Protein AF-A0A7S2VT44-F1 (afdb_monomer)

Sequence (379 aa):
EGGAPAGQAAPGAPSVAAGEAPHAAGGDAAAGEGAGQEAEEEQDPRKRPENWGMSVRDFKDFYASVEQDLKAYCKDHWLTFATGECVHVCRKGASCPFGDHNGVCYACDQSSFKADALMDLKPNMHTIVARYVKPMTKAAGTCYALMKYPQGNKITHFVTHTWEEEFGDFVWTLQTALSPDDVVWVCSFALNQNADIKQAISGELLDSPFAVALRHAVKQLVVLDRGLVVPRRSWCAYELAIAGQFAIPTFLWPSRHSDMEQLQREVDALDMRDATASKPEDQARIRDAIERGSGGGYAKLNGRLRDTMHLTLRFHQEATSKVNELTRMIEDAQASGDTARRLALEESRRQEMKSLEDHEAMRQRDAYYKERCAALEAE

Secondary structure (DSSP, 8-state):
--------------------------------SSHHHHHHHTT-GGG-GGGB-EEHHHHHHHHHHHHHHHHHHHHTEEEEEETTEEEEEESSGGG-TTTTGGG--EES-GGGS-GGG-EEPPSBHHHHIIIIIHHHHHTTTS-HHHHH-TT-B--SEEEE--SSSBHHHHHHHHHHHS-TT-EEE-HHHHS-TTS-HHHHTSS-GGGSHHHHHHHH-SEEEEEE-TT--GGGBHHHHHHHHHHHHTT--EEEEE-TT--HHHHHHHHHH--GGG-B-SSHHHHHHHHHHHHHSTT-HHHHHHHHHHHHHHHHHHHHHHHHHHHHHHHHHHHHHHHTT-HHHHHHHHHHHHHHHHHHHHHHHHHHHHHHHHHHHHHHHH-

Organism: NCBI:txid1333877

Solvent-accessible surface area (backbone atoms only — not comparable to full-atom values): 21224 Å² total; per-residue (Å²): 137,87,81,86,88,88,86,88,82,88,88,89,86,83,90,86,87,86,83,83,86,84,81,91,79,93,74,92,87,87,84,77,79,65,71,59,55,58,62,53,61,74,63,45,40,92,80,35,49,39,22,24,13,42,33,40,43,54,51,48,55,51,45,70,74,40,48,69,59,44,55,55,50,27,73,45,27,26,31,32,74,57,98,88,38,81,34,34,34,40,74,49,35,96,72,41,91,57,78,72,49,60,74,36,64,67,39,56,64,62,86,83,52,62,77,90,59,55,38,81,32,59,60,13,42,59,48,45,35,49,49,44,49,34,54,71,22,55,87,73,74,41,17,51,21,39,70,77,28,73,81,35,31,68,31,42,29,26,50,43,65,52,54,80,43,45,41,66,58,53,44,49,43,46,61,72,78,42,57,56,80,43,20,35,31,40,66,79,39,37,40,38,73,78,56,68,58,66,68,62,53,65,64,62,70,68,76,14,51,66,43,46,19,49,75,60,23,69,32,33,41,32,48,35,43,79,79,53,52,29,54,41,23,29,68,45,40,45,52,53,38,49,33,57,58,70,67,35,40,69,44,63,42,68,34,96,80,45,55,66,70,60,51,49,57,52,49,69,71,51,57,59,83,73,23,46,46,100,44,69,68,60,31,51,55,48,52,52,48,43,55,72,34,95,45,60,18,60,68,45,45,42,50,52,52,42,52,39,46,56,50,37,51,51,47,47,57,55,44,49,64,58,47,49,56,45,50,52,52,31,51,53,21,57,77,69,68,37,62,69,60,25,53,52,39,54,49,51,48,50,51,51,52,49,53,55,50,52,53,47,45,49,52,55,47,53,52,48,51,53,52,51,51,55,51,62,72,72,105

Foldseek 3Di:
DDDDDDDDDDDDDDDDDDDDDDDDDDDDDDDDDPPVVVVVVVQQVQLQLLQLWDFLLVLVVVCVVCVVVLVVQLVQWWWAQDPNDIEIEGNQQPNDPCVCLLVAHYDSDPVVDDPVRTHRRAQFQVSCLRRPQCSVCVVVQFFQSCVVVVSGHGAQEEEQEDRPARSVLVSVQCVQQHDRGHIYRDCSRSGRSNDDLCVQCVPDNCSRSSNSNLLRHQAYEYEQEQVSLRLLALVSLLSLLSCLQNVHHYAYTYGPPHDLVVVLVVLLVDFSLNRDDPDPVSNVSSQCCQCVPPSPHRVNSSVVSNVNSVVNSVLCVVLCVVLVVLVVQLVVCVVVVVPVSNVVSVVVNVVVSVVSVVVVSVVSSVVVVVVVVVVVVVD

Radius of gyration: 27.34 Å; Cα contacts (8 Å, |Δi|>4): 491; chains: 1; bounding box: 64×92×70 Å

pLDDT: mean 85.44, std 17.24, range [28.53, 98.75]

Structure (mmCIF, N/CA/C/O backbone):
data_AF-A0A7S2VT44-F1
#
_entry.id   AF-A0A7S2VT44-F1
#
loop_
_atom_site.group_PDB
_atom_site.id
_atom_site.type_symbol
_atom_site.label_atom_id
_atom_site.label_alt_id
_atom_site.label_comp_id
_atom_site.label_asym_id
_atom_site.label_entity_id
_atom_site.label_seq_id
_atom_site.pdbx_PDB_ins_code
_atom_site.Cartn_x
_atom_site.Cartn_y
_atom_site.Cartn_z
_atom_site.occupancy
_atom_site.B_iso_or_equiv
_atom_site.auth_seq_id
_atom_site.auth_comp_id
_atom_site.auth_asym_id
_atom_site.auth_atom_id
_atom_site.pdbx_PDB_model_num
ATOM 1 N N . GLU A 1 1 ? -20.058 -38.263 45.781 1.00 34.84 1 GLU A N 1
ATOM 2 C CA . GLU A 1 1 ? -20.807 -39.537 45.741 1.00 34.84 1 GLU A CA 1
ATOM 3 C C . GLU A 1 1 ? -21.095 -39.812 44.264 1.00 34.84 1 GLU A C 1
ATOM 5 O O . GLU A 1 1 ? -21.826 -39.042 43.670 1.00 34.84 1 GLU A O 1
ATOM 10 N N . GLY A 1 2 ? -20.228 -40.523 43.533 1.00 33.19 2 GLY A N 1
ATOM 11 C CA . GLY A 1 2 ? -20.201 -41.991 43.389 1.00 33.19 2 GLY A CA 1
ATOM 12 C C . GLY A 1 2 ? -21.145 -42.390 42.236 1.00 33.19 2 GLY A C 1
ATOM 13 O O . GLY A 1 2 ? -22.317 -42.073 42.313 1.00 33.19 2 GLY A O 1
ATOM 14 N N . GLY A 1 3 ? -20.763 -43.024 41.128 1.00 29.83 3 GLY A N 1
ATOM 15 C CA . GLY A 1 3 ? -19.521 -43.641 40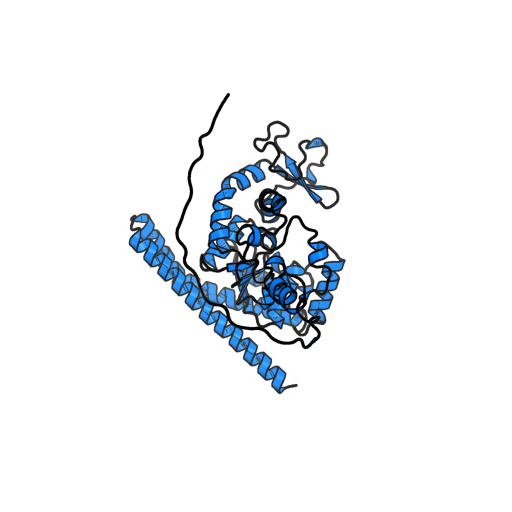.683 1.00 29.83 3 GLY A CA 1
ATOM 16 C C . GLY A 1 3 ? -19.677 -44.121 39.225 1.00 29.83 3 GLY A C 1
ATOM 17 O O . GLY A 1 3 ? -20.762 -44.061 38.649 1.00 29.83 3 GLY A O 1
ATOM 18 N N . ALA A 1 4 ? -18.565 -44.564 38.640 1.00 31.73 4 ALA A N 1
ATOM 19 C CA . ALA A 1 4 ? -18.470 -45.198 37.324 1.00 31.73 4 ALA A CA 1
ATOM 20 C C . ALA A 1 4 ? -19.186 -46.566 37.259 1.00 31.73 4 ALA A C 1
ATOM 22 O O . ALA A 1 4 ? -19.543 -47.131 38.296 1.00 31.73 4 ALA A O 1
ATOM 23 N N . PRO A 1 5 ? -19.258 -47.169 36.059 1.00 45.62 5 PRO A N 1
ATOM 24 C CA . PRO A 1 5 ? -18.610 -48.475 35.945 1.00 45.62 5 PRO A CA 1
ATOM 25 C C . PRO A 1 5 ? -17.790 -48.682 34.663 1.00 45.62 5 PRO A C 1
ATOM 27 O O . PRO A 1 5 ? -18.008 -48.068 33.621 1.00 45.62 5 PRO A O 1
ATOM 30 N N . ALA A 1 6 ? -16.837 -49.602 34.807 1.00 32.91 6 ALA A N 1
ATOM 31 C CA . ALA A 1 6 ? -15.909 -50.128 33.818 1.00 32.91 6 ALA A CA 1
ATOM 32 C C . ALA A 1 6 ? -16.329 -51.528 33.319 1.00 32.91 6 ALA A C 1
ATOM 34 O O . ALA A 1 6 ? -17.127 -52.207 33.965 1.00 32.91 6 ALA A O 1
ATOM 35 N N . GLY A 1 7 ? -15.683 -51.986 32.239 1.00 31.17 7 GLY A N 1
ATOM 36 C CA . GLY A 1 7 ? -15.637 -53.382 31.768 1.00 31.17 7 GLY A CA 1
ATOM 37 C C . GLY A 1 7 ? -15.964 -53.495 30.272 1.00 31.17 7 GLY A C 1
ATOM 38 O O . GLY A 1 7 ? -16.871 -52.820 29.814 1.00 31.17 7 GLY A O 1
ATOM 39 N N . GLN A 1 8 ? -15.309 -54.288 29.422 1.00 30.59 8 GLN A N 1
ATOM 40 C CA . GLN A 1 8 ? -14.336 -55.377 29.569 1.00 30.59 8 GLN A CA 1
ATOM 41 C C . GLN A 1 8 ? -13.631 -55.612 28.210 1.00 30.59 8 GLN A C 1
ATOM 43 O O . GLN A 1 8 ? -14.069 -55.109 27.178 1.00 30.59 8 GLN A O 1
ATOM 48 N N . ALA A 1 9 ? -12.537 -56.376 28.235 1.00 28.53 9 ALA A N 1
ATOM 49 C CA . ALA A 1 9 ? -11.579 -56.584 27.152 1.00 28.53 9 ALA A CA 1
ATOM 50 C C . ALA A 1 9 ? -11.656 -57.973 26.469 1.00 28.53 9 ALA A C 1
ATOM 52 O O . ALA A 1 9 ? -12.036 -58.947 27.112 1.00 28.53 9 ALA A O 1
ATOM 53 N N . ALA A 1 10 ? -11.100 -58.014 25.240 1.00 30.19 10 ALA A N 1
ATOM 54 C CA . ALA A 1 10 ? -10.345 -59.100 24.563 1.00 30.19 10 ALA A CA 1
ATOM 55 C C . ALA A 1 10 ? -11.109 -60.372 24.087 1.00 30.19 10 ALA A C 1
ATOM 57 O O . ALA A 1 10 ? -12.259 -60.546 24.482 1.00 30.19 10 ALA A O 1
ATOM 58 N N . PRO A 1 11 ? -10.507 -61.306 23.291 1.00 42.78 11 PRO A N 1
ATOM 59 C CA . PRO A 1 11 ? -9.153 -61.359 22.688 1.00 42.78 11 PRO A CA 1
ATOM 60 C C . PRO A 1 11 ? -9.095 -61.873 21.214 1.00 42.78 11 PRO A C 1
ATOM 62 O O . PRO A 1 11 ? -10.095 -62.307 20.649 1.00 42.78 11 PRO A O 1
ATOM 65 N N . GLY A 1 12 ? -7.893 -61.929 20.614 1.00 29.52 12 GLY A N 1
ATOM 66 C CA . GLY A 1 12 ? -7.639 -62.790 19.444 1.00 29.52 12 GLY A CA 1
ATOM 67 C C . GLY A 1 12 ? -6.307 -62.562 18.715 1.00 29.52 12 GLY A C 1
ATOM 68 O O . GLY A 1 12 ? -6.243 -61.745 17.807 1.00 29.52 12 GLY A O 1
ATOM 69 N N . ALA A 1 13 ? -5.274 -63.330 19.076 1.00 31.53 13 ALA A N 1
ATOM 70 C CA . ALA A 1 13 ? -4.031 -63.523 18.312 1.00 31.53 13 ALA A CA 1
ATOM 71 C C . ALA A 1 13 ? -3.879 -65.009 17.920 1.00 31.53 13 ALA A C 1
ATOM 73 O O . ALA A 1 13 ? -4.423 -65.873 18.612 1.00 31.53 13 ALA A O 1
ATOM 74 N N . PRO A 1 14 ? -3.132 -65.314 16.843 1.00 37.56 14 PRO A N 1
ATOM 75 C CA . PRO A 1 14 ? -1.984 -66.244 16.921 1.00 37.56 14 PRO A CA 1
ATOM 76 C C . PRO A 1 14 ? -0.750 -65.688 16.149 1.00 37.56 14 PRO A C 1
ATOM 78 O O . PRO A 1 14 ? -0.927 -64.966 15.176 1.00 37.56 14 PRO A O 1
ATOM 81 N N . SER A 1 15 ? 0.513 -65.787 16.612 1.00 29.53 15 SER A N 1
ATOM 82 C CA . SER A 1 15 ? 1.424 -66.962 16.733 1.00 29.53 15 SER A CA 1
ATOM 83 C C . SER A 1 15 ? 1.761 -67.577 15.355 1.00 29.53 15 SER A C 1
ATOM 85 O O . SER A 1 15 ? 0.828 -67.838 14.611 1.00 29.53 15 SER A O 1
ATOM 87 N N . VAL A 1 16 ? 2.984 -67.869 14.876 1.00 30.58 16 VAL A N 1
ATOM 88 C CA . VAL A 1 16 ? 4.356 -68.096 15.395 1.00 30.58 16 VAL A CA 1
ATOM 89 C C . VAL A 1 16 ? 5.325 -67.914 14.192 1.00 30.58 16 VAL A C 1
ATOM 91 O O . VAL A 1 16 ? 4.907 -68.213 13.076 1.00 30.58 16 VAL A O 1
ATOM 94 N N . ALA A 1 17 ? 6.606 -67.563 14.391 1.00 30.22 17 ALA A N 1
ATOM 95 C CA . ALA A 1 17 ? 7.770 -68.360 13.926 1.00 30.22 17 ALA A CA 1
ATOM 96 C C . ALA A 1 17 ? 9.105 -67.626 14.162 1.00 30.22 17 ALA A C 1
ATOM 98 O O . ALA A 1 17 ? 9.275 -66.466 13.801 1.00 30.22 17 ALA A O 1
ATOM 99 N N . ALA A 1 18 ? 10.038 -68.343 14.786 1.00 30.73 18 ALA A N 1
ATOM 100 C CA . ALA A 1 18 ? 11.391 -67.930 15.137 1.00 30.73 18 ALA A CA 1
ATOM 101 C C . ALA A 1 18 ? 12.395 -68.208 14.002 1.00 30.73 18 ALA A C 1
ATOM 103 O O . ALA A 1 18 ? 12.167 -69.100 13.187 1.00 30.73 18 ALA A O 1
ATOM 104 N N . GLY A 1 19 ? 13.536 -67.512 14.019 1.00 29.14 19 GLY A N 1
ATOM 105 C CA . GLY A 1 19 ? 14.685 -67.827 13.169 1.00 29.14 19 GLY A CA 1
ATOM 106 C C . GLY A 1 19 ? 15.890 -66.913 13.401 1.00 29.14 19 GLY A C 1
ATOM 107 O O . GLY A 1 19 ? 15.988 -65.871 12.776 1.00 29.14 19 GLY A O 1
ATOM 108 N N . GLU A 1 20 ? 16.760 -67.344 14.319 1.00 30.64 20 GLU A N 1
ATOM 109 C CA . GLU A 1 20 ? 18.235 -67.257 14.295 1.00 30.64 20 GLU A CA 1
ATOM 110 C C . GLU A 1 20 ? 18.960 -65.896 14.147 1.00 30.64 20 GLU A C 1
ATOM 112 O O . GLU A 1 20 ? 18.935 -65.225 13.121 1.00 30.64 20 GLU A O 1
ATOM 117 N N . ALA A 1 21 ? 19.747 -65.567 15.181 1.00 34.56 21 ALA A N 1
ATOM 118 C CA . ALA A 1 21 ? 20.906 -64.672 15.105 1.00 34.56 21 ALA A CA 1
ATOM 119 C C . ALA A 1 21 ? 22.121 -65.433 14.529 1.00 34.56 21 ALA A C 1
ATOM 121 O O . ALA A 1 21 ? 22.201 -66.652 14.712 1.00 34.56 21 ALA A O 1
ATOM 122 N N . PRO A 1 22 ? 23.116 -64.742 13.933 1.00 44.97 22 PRO A N 1
ATOM 123 C CA . PRO A 1 22 ? 24.280 -64.426 14.767 1.00 44.97 22 PRO A CA 1
ATOM 124 C C . PRO A 1 22 ? 25.080 -63.148 14.407 1.00 44.97 22 PRO A C 1
ATOM 126 O O . PRO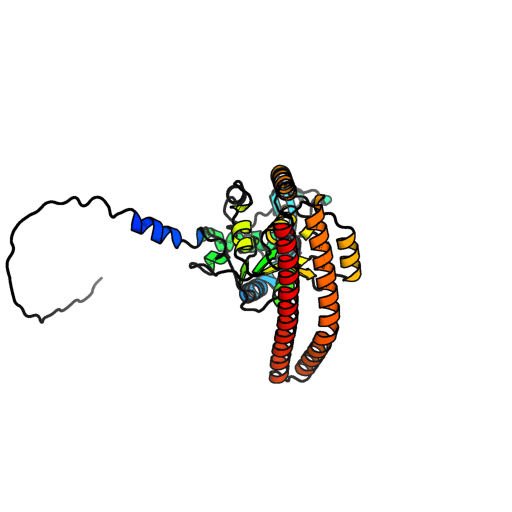 A 1 22 ? 25.022 -62.614 13.308 1.00 44.97 22 PRO A O 1
ATOM 129 N N . HIS A 1 23 ? 25.924 -62.773 15.375 1.00 34.47 23 HIS A N 1
ATOM 130 C CA . HIS A 1 23 ? 27.210 -62.065 15.267 1.00 34.47 23 HIS A CA 1
ATOM 131 C C . HIS A 1 23 ? 27.282 -60.585 14.836 1.00 34.47 23 HIS A C 1
ATOM 133 O O . HIS A 1 23 ? 27.335 -60.220 13.670 1.00 34.47 23 HIS A O 1
ATOM 139 N N . ALA A 1 24 ? 27.446 -59.763 15.878 1.00 41.72 24 ALA A N 1
ATOM 140 C CA . ALA A 1 24 ? 28.355 -58.626 16.028 1.00 41.72 24 ALA A CA 1
ATOM 141 C C . ALA A 1 24 ? 29.249 -58.221 14.835 1.00 41.72 24 ALA A C 1
ATOM 143 O O . ALA A 1 24 ? 30.180 -58.935 14.468 1.00 41.72 24 ALA A O 1
ATOM 144 N N . ALA A 1 25 ? 29.095 -56.964 14.421 1.00 37.31 25 ALA A N 1
ATOM 145 C CA . ALA A 1 25 ? 30.197 -56.081 14.055 1.00 37.31 25 ALA A CA 1
ATOM 146 C C . ALA A 1 25 ? 29.813 -54.651 14.467 1.00 37.31 25 ALA A C 1
ATOM 148 O O . ALA A 1 25 ? 28.757 -54.152 14.084 1.00 37.31 25 ALA A O 1
ATOM 149 N N . GLY A 1 26 ? 30.641 -54.030 15.309 1.00 48.25 26 GLY A N 1
ATOM 150 C CA . GLY A 1 26 ? 30.515 -52.621 15.665 1.00 48.25 26 GLY A CA 1
ATOM 151 C C . GLY A 1 26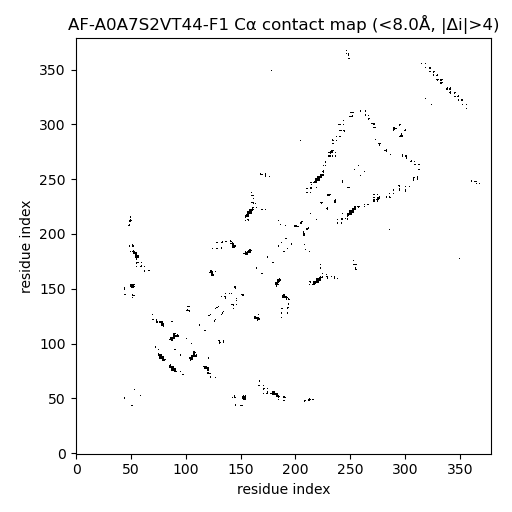 ? 30.840 -51.733 14.466 1.00 48.25 26 GLY A C 1
ATOM 152 O O . GLY A 1 26 ? 31.792 -51.999 13.735 1.00 48.25 26 GLY A O 1
ATOM 153 N N . GLY A 1 27 ? 30.044 -50.686 14.286 1.00 38.91 27 GLY A N 1
ATOM 154 C CA . GLY A 1 27 ? 30.265 -49.621 13.319 1.00 38.91 27 GLY A CA 1
ATOM 155 C C . GLY A 1 27 ? 29.571 -48.360 13.819 1.00 38.91 27 GLY A C 1
ATOM 156 O O . GLY A 1 27 ? 28.408 -48.414 14.215 1.00 38.91 27 GLY A O 1
ATOM 157 N N . ASP A 1 28 ? 30.329 -47.271 13.867 1.00 50.75 28 ASP A N 1
ATOM 158 C CA . ASP A 1 28 ? 29.967 -45.963 14.404 1.00 50.75 28 ASP A CA 1
ATOM 159 C C . ASP A 1 28 ? 28.606 -45.443 13.917 1.00 50.75 28 ASP A C 1
ATOM 161 O O . ASP A 1 28 ? 28.378 -45.261 12.722 1.00 50.75 28 ASP A O 1
ATOM 165 N N . ALA A 1 29 ? 27.725 -45.123 14.866 1.00 46.62 29 ALA A N 1
ATOM 166 C CA . ALA A 1 29 ? 26.500 -44.367 14.638 1.00 46.62 29 ALA A CA 1
ATOM 167 C C . ALA A 1 29 ? 26.578 -43.049 15.420 1.00 46.62 29 ALA A C 1
ATOM 169 O O . ALA A 1 29 ? 26.054 -42.924 16.523 1.00 46.62 29 ALA A O 1
ATOM 170 N N . ALA A 1 30 ? 27.274 -42.071 14.843 1.00 52.31 30 ALA A N 1
ATOM 171 C CA . ALA A 1 30 ? 27.267 -40.679 15.290 1.00 52.31 30 ALA A CA 1
ATOM 172 C C . ALA A 1 30 ? 27.353 -39.744 14.071 1.00 52.31 30 ALA A C 1
ATOM 174 O O . ALA A 1 30 ? 28.297 -38.980 13.912 1.00 52.31 30 ALA A O 1
ATOM 175 N N . ALA A 1 31 ? 26.380 -39.855 13.166 1.00 55.72 31 ALA A N 1
ATOM 176 C CA . ALA A 1 31 ? 26.140 -38.894 12.090 1.00 55.72 31 ALA A CA 1
ATOM 177 C C . ALA A 1 31 ? 24.694 -39.070 11.600 1.00 55.72 31 ALA A C 1
ATOM 179 O O . ALA A 1 31 ? 24.430 -39.845 10.687 1.00 55.72 31 ALA A O 1
ATOM 180 N N . GLY A 1 32 ? 23.737 -38.413 12.257 1.00 50.53 32 GLY A N 1
ATOM 181 C CA . GLY A 1 32 ? 22.324 -38.538 11.877 1.00 50.53 32 GLY A CA 1
ATOM 182 C C . GLY A 1 32 ? 21.368 -37.491 12.444 1.00 50.53 32 GLY A C 1
ATOM 183 O O . GLY A 1 32 ? 20.224 -37.451 12.014 1.00 50.53 32 GLY A O 1
ATOM 184 N N . GLU A 1 33 ? 21.805 -36.621 13.359 1.00 51.94 33 GLU A N 1
ATOM 185 C CA . GLU A 1 33 ? 20.902 -35.658 14.015 1.00 51.94 33 GLU A CA 1
ATOM 186 C C . GLU A 1 33 ? 20.870 -34.264 13.352 1.00 51.94 33 GLU A C 1
ATOM 188 O O . GLU A 1 33 ? 20.011 -33.458 13.686 1.00 51.94 33 GLU A O 1
ATOM 193 N N . GLY A 1 34 ? 21.740 -33.979 12.371 1.00 50.66 34 GLY A N 1
ATOM 194 C CA . GLY A 1 34 ? 21.813 -32.656 11.721 1.00 50.66 34 GLY A CA 1
ATOM 195 C C . GLY A 1 34 ? 20.855 -32.439 10.540 1.00 50.66 34 GLY A C 1
ATOM 196 O O . GLY A 1 34 ? 20.354 -31.339 10.347 1.00 50.66 34 GLY A O 1
ATOM 197 N N . ALA A 1 35 ? 20.543 -33.485 9.768 1.00 53.41 35 ALA A N 1
ATOM 198 C CA . ALA A 1 35 ? 19.777 -33.338 8.521 1.00 53.41 35 ALA A CA 1
ATOM 199 C C . ALA A 1 35 ? 18.263 -33.122 8.733 1.00 53.41 35 ALA A C 1
ATOM 201 O O . ALA A 1 35 ? 17.577 -32.638 7.838 1.00 53.41 35 ALA A O 1
ATOM 202 N N . GLY A 1 36 ? 17.731 -33.478 9.909 1.00 52.16 36 GLY A N 1
ATOM 203 C CA . GLY A 1 36 ? 16.317 -33.276 10.245 1.00 52.16 36 GLY A CA 1
ATOM 204 C C . GLY A 1 36 ? 15.990 -31.846 10.687 1.00 52.16 36 GLY A C 1
ATOM 205 O O . GLY A 1 36 ? 14.916 -31.345 10.368 1.00 52.16 36 GLY A O 1
ATOM 206 N N . GLN A 1 37 ? 16.922 -31.171 11.372 1.00 51.62 37 GLN A N 1
ATOM 207 C CA . GLN A 1 37 ? 16.715 -29.801 11.860 1.00 51.62 37 GLN A CA 1
ATOM 208 C C . GLN A 1 37 ? 16.752 -28.766 10.732 1.00 51.62 37 GLN A C 1
ATOM 210 O O . GLN A 1 37 ? 15.912 -27.872 10.722 1.00 51.62 37 GLN A O 1
ATOM 215 N N . GLU A 1 38 ? 17.643 -28.913 9.746 1.00 54.06 38 GLU A N 1
ATOM 216 C CA . GLU A 1 38 ? 17.693 -28.001 8.591 1.00 54.06 38 GLU A CA 1
ATOM 217 C C . GLU A 1 38 ? 16.417 -28.094 7.729 1.00 54.06 38 GLU A C 1
ATOM 219 O O . GLU A 1 38 ? 15.900 -27.073 7.277 1.00 54.06 38 GLU A O 1
ATOM 224 N N . ALA A 1 39 ? 15.842 -29.294 7.577 1.00 58.72 39 ALA A N 1
ATOM 225 C CA . ALA A 1 39 ? 14.617 -29.511 6.801 1.00 58.72 39 ALA A CA 1
ATOM 226 C C . ALA A 1 39 ? 13.330 -29.022 7.504 1.00 58.72 39 ALA A C 1
ATOM 228 O O . ALA A 1 39 ? 12.362 -28.654 6.831 1.00 58.72 39 ALA A O 1
ATOM 229 N N . GLU A 1 40 ? 13.290 -29.017 8.843 1.00 57.72 40 GLU A N 1
ATOM 230 C CA . GLU A 1 40 ? 12.197 -28.405 9.617 1.00 57.72 40 GLU A CA 1
ATOM 231 C C . GLU A 1 40 ? 12.336 -26.878 9.697 1.00 57.72 40 GLU A C 1
ATOM 233 O O . GLU A 1 40 ? 11.336 -26.159 9.636 1.00 57.72 40 GLU A O 1
ATOM 238 N N . GLU A 1 41 ? 13.564 -26.358 9.784 1.00 58.28 41 GLU A N 1
ATOM 239 C CA . GLU A 1 41 ? 13.821 -24.917 9.834 1.00 58.28 41 GLU A CA 1
ATOM 240 C C . GLU A 1 41 ? 13.484 -24.217 8.504 1.00 58.28 41 GLU A C 1
ATOM 242 O O . GLU A 1 41 ? 13.001 -23.081 8.512 1.00 58.28 41 GLU A O 1
ATOM 247 N N . GLU A 1 42 ? 13.626 -24.921 7.375 1.00 63.31 42 GLU A N 1
ATOM 248 C CA . GLU A 1 42 ? 13.224 -24.466 6.035 1.00 63.31 42 GLU A CA 1
ATOM 249 C C . GLU A 1 42 ? 11.692 -24.317 5.874 1.00 63.31 42 GLU A C 1
ATOM 251 O O . GLU A 1 42 ? 11.206 -23.615 4.978 1.00 63.31 42 GLU A O 1
ATOM 256 N N . GLN A 1 43 ? 10.904 -24.920 6.772 1.00 82.31 43 GLN A N 1
ATOM 257 C CA . GLN A 1 43 ? 9.441 -24.892 6.711 1.00 82.31 43 GLN A CA 1
ATOM 258 C C . GLN A 1 43 ? 8.789 -23.826 7.599 1.00 82.31 43 GLN A C 1
ATOM 260 O O . GLN A 1 43 ? 7.593 -23.599 7.432 1.00 82.31 43 GLN A O 1
ATOM 265 N N . ASP A 1 44 ? 9.517 -23.138 8.493 1.00 92.81 44 ASP A N 1
ATOM 266 C CA . ASP A 1 44 ? 8.917 -22.150 9.406 1.00 92.81 44 ASP A CA 1
ATOM 267 C C . ASP A 1 44 ? 8.386 -20.915 8.645 1.00 92.81 44 ASP A C 1
ATOM 269 O O . ASP A 1 44 ? 9.175 -20.073 8.192 1.00 92.81 44 ASP A O 1
ATOM 273 N N . PRO A 1 45 ? 7.055 -20.709 8.555 1.00 93.31 45 PRO A N 1
ATOM 274 C CA . PRO A 1 45 ? 6.486 -19.576 7.831 1.00 93.31 45 PRO A CA 1
ATOM 275 C C . PRO A 1 45 ? 6.905 -18.225 8.422 1.00 93.31 45 PRO A C 1
ATOM 277 O O . PRO A 1 45 ? 6.923 -17.225 7.707 1.00 93.31 45 PRO A O 1
ATOM 280 N N . ARG A 1 46 ? 7.308 -18.170 9.702 1.00 93.44 46 ARG A N 1
ATOM 281 C CA . ARG A 1 46 ? 7.790 -16.948 10.377 1.00 93.44 46 ARG A CA 1
ATOM 282 C C . ARG A 1 46 ? 9.155 -16.476 9.889 1.00 93.44 46 ARG A C 1
ATOM 284 O O . ARG A 1 46 ? 9.559 -15.375 10.246 1.00 93.44 46 ARG A O 1
ATOM 291 N N . LYS A 1 47 ? 9.862 -17.278 9.095 1.00 93.75 47 LYS A N 1
ATOM 292 C CA . LYS A 1 47 ? 11.138 -16.910 8.464 1.00 93.75 47 LYS A CA 1
ATOM 293 C C . LYS A 1 47 ? 10.993 -16.623 6.969 1.00 93.75 47 LYS A C 1
ATOM 295 O O . LYS A 1 47 ? 11.991 -16.401 6.295 1.00 93.75 47 LYS A O 1
ATOM 300 N N . ARG A 1 48 ? 9.757 -16.610 6.456 1.00 95.62 48 ARG A N 1
ATOM 301 C CA . ARG A 1 48 ? 9.446 -16.526 5.023 1.00 95.62 48 ARG A CA 1
ATOM 302 C C . ARG A 1 48 ? 8.528 -15.345 4.711 1.00 95.62 48 ARG A C 1
ATOM 304 O O . ARG A 1 48 ? 7.317 -15.537 4.574 1.00 95.62 48 ARG A O 1
ATOM 311 N N . PRO A 1 49 ? 9.067 -14.114 4.636 1.00 97.12 49 PRO A N 1
ATOM 312 C CA . PRO A 1 49 ? 8.289 -12.901 4.390 1.00 97.12 49 PRO A CA 1
ATOM 313 C C . PRO A 1 49 ? 7.421 -12.941 3.132 1.00 97.12 49 PRO A C 1
ATOM 315 O O . PRO A 1 49 ? 6.351 -12.333 3.101 1.00 97.12 49 PRO A O 1
ATOM 318 N N . GLU A 1 50 ? 7.837 -13.696 2.116 1.00 97.50 50 GLU A N 1
ATOM 319 C CA . GLU A 1 50 ? 7.073 -13.938 0.894 1.00 97.50 50 GLU A CA 1
ATOM 320 C C . GLU A 1 50 ? 5.783 -14.745 1.123 1.00 97.50 50 GLU A C 1
ATOM 322 O O . GLU A 1 50 ? 4.926 -14.801 0.244 1.00 97.50 50 GLU A O 1
ATOM 327 N N . ASN A 1 51 ? 5.618 -15.338 2.307 1.00 98.00 51 ASN A N 1
ATOM 328 C CA . ASN A 1 51 ? 4.420 -16.052 2.736 1.00 98.00 51 ASN A CA 1
ATOM 329 C C . ASN A 1 51 ? 3.581 -15.261 3.755 1.00 98.00 51 ASN A C 1
ATOM 331 O O . ASN A 1 51 ? 2.659 -15.817 4.349 1.00 98.00 51 ASN A O 1
ATOM 335 N N . TRP A 1 52 ? 3.865 -13.978 4.000 1.00 98.31 52 TRP A N 1
ATOM 336 C CA . TRP A 1 52 ? 3.087 -13.145 4.935 1.00 98.31 52 TRP A CA 1
ATOM 337 C C . TRP A 1 52 ? 1.980 -12.368 4.220 1.00 98.31 52 TRP A C 1
ATOM 339 O O . TRP A 1 52 ? 1.780 -11.175 4.453 1.00 98.31 52 TRP A O 1
ATOM 349 N N . GLY A 1 53 ? 1.287 -13.041 3.305 1.00 98.50 53 GLY A N 1
ATOM 350 C CA . GLY A 1 53 ? 0.240 -12.457 2.485 1.00 98.50 53 GLY A CA 1
ATOM 351 C C . GLY A 1 53 ? -1.163 -12.577 3.071 1.00 98.50 53 GLY A C 1
ATOM 352 O O . GLY A 1 53 ? -1.476 -13.484 3.842 1.00 98.50 53 GLY A O 1
ATOM 353 N N . MET A 1 54 ? -2.041 -11.676 2.647 1.00 98.69 54 MET A N 1
ATOM 354 C CA . MET A 1 54 ? -3.489 -11.768 2.845 1.00 98.69 54 MET A CA 1
ATOM 355 C C . MET A 1 54 ? -4.186 -11.545 1.508 1.00 98.69 54 MET A C 1
ATOM 357 O O . MET A 1 54 ? -3.692 -10.778 0.686 1.00 98.69 54 MET A O 1
ATOM 361 N N . SER A 1 55 ? -5.319 -12.202 1.270 1.00 98.69 55 SER A N 1
ATOM 362 C CA . SER A 1 55 ? -6.074 -11.964 0.039 1.00 98.69 55 SER A CA 1
ATOM 363 C C . SER A 1 55 ? -6.730 -10.581 0.051 1.00 98.69 55 SER A C 1
ATOM 365 O O . SER A 1 55 ? -7.065 -10.051 1.113 1.00 98.69 55 SER A O 1
ATOM 367 N N . VAL A 1 56 ? -6.976 -9.996 -1.122 1.00 98.12 56 VAL A N 1
ATOM 368 C CA . VAL A 1 56 ? -7.744 -8.742 -1.248 1.00 98.12 56 VAL A CA 1
ATOM 369 C C . VAL A 1 56 ? -9.131 -8.875 -0.604 1.00 98.12 56 VAL A C 1
ATOM 371 O O . VAL A 1 56 ? -9.611 -7.942 0.046 1.00 98.12 56 VAL A O 1
ATOM 374 N N . ARG A 1 57 ? -9.758 -10.056 -0.709 1.00 97.94 57 ARG A N 1
ATOM 375 C CA . ARG A 1 57 ? -11.005 -10.382 -0.002 1.00 97.94 57 ARG A CA 1
ATOM 376 C C . ARG A 1 57 ? -10.857 -10.225 1.511 1.00 97.94 57 ARG A C 1
ATOM 378 O O . ARG A 1 57 ? -11.731 -9.631 2.132 1.00 97.94 57 ARG A O 1
ATOM 385 N N . ASP A 1 58 ? -9.747 -10.668 2.098 1.00 98.69 58 ASP A N 1
ATOM 386 C CA . ASP A 1 58 ? -9.531 -10.535 3.541 1.00 98.69 58 ASP A CA 1
ATOM 387 C C . ASP A 1 58 ? -9.456 -9.081 3.996 1.00 98.69 58 ASP A C 1
ATOM 389 O O . ASP A 1 58 ? -9.969 -8.767 5.067 1.00 98.69 58 ASP A O 1
ATOM 393 N N . PHE A 1 59 ? -8.845 -8.194 3.206 1.00 98.62 59 PHE A N 1
ATOM 394 C CA . PHE A 1 59 ? -8.812 -6.759 3.510 1.00 98.62 59 PHE A CA 1
ATOM 395 C C . PHE A 1 59 ? -10.204 -6.136 3.458 1.00 98.62 59 PHE A C 1
ATOM 397 O O . PHE A 1 59 ? -10.561 -5.357 4.343 1.00 98.62 59 PHE A O 1
ATOM 404 N N . LYS A 1 60 ? -11.000 -6.508 2.450 1.00 97.56 60 LYS A N 1
ATOM 405 C CA . LYS A 1 60 ? -12.398 -6.084 2.333 1.00 97.56 60 LYS A CA 1
ATOM 406 C C . LYS A 1 60 ? -13.213 -6.541 3.543 1.00 97.56 60 LYS A C 1
ATOM 408 O O . LYS A 1 60 ? -13.892 -5.722 4.158 1.00 97.56 60 LYS A O 1
ATOM 413 N N . ASP A 1 61 ? -13.135 -7.823 3.886 1.00 98.31 61 ASP A N 1
ATOM 414 C CA . ASP A 1 61 ? -13.902 -8.412 4.985 1.00 98.31 61 ASP A CA 1
ATOM 415 C C . ASP A 1 61 ? -13.459 -7.834 6.336 1.00 98.31 61 ASP A C 1
ATOM 417 O O . ASP A 1 61 ? -14.293 -7.478 7.171 1.00 98.31 61 ASP A O 1
ATOM 421 N N . PHE A 1 62 ? -12.147 -7.655 6.527 1.00 98.62 62 PHE A N 1
ATOM 422 C CA . PHE A 1 62 ? -11.593 -6.973 7.692 1.00 98.62 62 PHE A CA 1
ATOM 423 C C . PHE A 1 62 ? -12.140 -5.548 7.805 1.00 98.62 62 PHE A C 1
ATOM 425 O O . PHE A 1 62 ? -12.671 -5.192 8.856 1.00 98.62 62 PHE A O 1
ATOM 432 N N . TYR A 1 63 ? -12.079 -4.747 6.735 1.00 98.50 63 TYR A N 1
ATOM 433 C CA . TYR A 1 63 ? -12.585 -3.375 6.763 1.00 98.50 63 TYR A CA 1
ATOM 434 C C . TYR A 1 63 ? -14.083 -3.320 7.046 1.00 98.50 63 TYR A C 1
ATOM 436 O O . TYR A 1 63 ? -14.494 -2.589 7.943 1.00 98.50 63 TYR A O 1
ATOM 444 N N . ALA A 1 64 ? -14.884 -4.145 6.368 1.00 98.06 64 ALA A N 1
ATOM 445 C CA . ALA A 1 64 ? -16.323 -4.224 6.598 1.00 98.06 64 ALA A CA 1
ATOM 446 C C . ALA A 1 64 ? -16.657 -4.549 8.066 1.00 98.06 64 ALA A C 1
ATOM 448 O O . ALA A 1 64 ? -17.621 -4.017 8.611 1.00 98.06 64 ALA A O 1
ATOM 449 N N . SER A 1 65 ? -15.835 -5.374 8.727 1.00 98.12 65 SER A N 1
ATOM 450 C CA . SER A 1 65 ? -16.032 -5.725 10.138 1.00 98.12 65 SER A CA 1
ATOM 451 C C . SER A 1 65 ? -15.715 -4.595 11.127 1.00 98.12 65 SER A C 1
ATOM 453 O O . SER A 1 65 ? -16.243 -4.606 12.237 1.00 98.12 65 SER A O 1
ATOM 455 N N . VAL A 1 66 ? -14.884 -3.614 10.747 1.00 98.06 66 VAL A N 1
ATOM 456 C CA . VAL A 1 66 ? -14.425 -2.539 11.650 1.00 98.06 66 VAL A CA 1
ATOM 457 C C . VAL A 1 66 ? -14.841 -1.135 11.219 1.00 98.06 66 VAL A C 1
ATOM 459 O O . VAL A 1 66 ? -14.647 -0.195 11.980 1.00 98.06 66 VAL A O 1
ATOM 462 N N . GLU A 1 67 ? -15.401 -0.951 10.023 1.00 98.12 67 GLU A N 1
ATOM 463 C CA . GLU A 1 67 ? -15.633 0.367 9.419 1.00 98.12 67 GLU A CA 1
ATOM 464 C C . GLU A 1 67 ? -16.472 1.288 10.314 1.00 98.12 67 GLU A C 1
ATOM 466 O O . GLU A 1 67 ? -16.096 2.440 10.555 1.00 98.12 67 GLU A O 1
ATOM 471 N N . GLN A 1 68 ? -17.606 0.787 10.813 1.00 97.69 68 GLN A N 1
ATOM 472 C CA . GLN A 1 68 ? -18.510 1.582 11.640 1.00 97.69 68 GLN A CA 1
ATOM 473 C C . GLN A 1 68 ? -17.862 1.961 12.979 1.00 97.69 68 GLN A C 1
ATOM 475 O O . GLN A 1 68 ? -17.940 3.127 13.376 1.00 97.69 68 GLN A O 1
ATOM 480 N N . ASP A 1 69 ? -17.195 1.010 13.645 1.00 97.56 69 ASP A N 1
ATOM 481 C CA . ASP A 1 69 ? -16.474 1.257 14.903 1.00 97.56 69 ASP A CA 1
ATOM 482 C C . ASP A 1 69 ? -15.324 2.245 14.692 1.00 97.56 69 ASP A C 1
ATOM 484 O O . ASP A 1 69 ? -15.206 3.218 15.429 1.00 97.56 69 ASP A O 1
ATOM 488 N N . LEU A 1 70 ? -14.535 2.068 13.629 1.00 97.50 70 LEU A N 1
ATOM 489 C CA . LEU A 1 70 ? -13.418 2.938 13.272 1.00 97.50 70 LEU A CA 1
ATOM 490 C C . LEU A 1 70 ? -13.882 4.381 13.061 1.00 97.50 70 LEU A C 1
ATOM 492 O O . LEU A 1 70 ? -13.310 5.299 13.648 1.00 97.50 70 LEU A O 1
ATOM 496 N N . LYS A 1 71 ? -14.931 4.591 12.257 1.00 97.38 71 LYS A N 1
ATOM 497 C CA . LYS A 1 71 ? -15.485 5.929 11.998 1.00 97.38 71 LYS A CA 1
ATOM 498 C C . LYS A 1 71 ? -16.022 6.571 13.276 1.00 97.38 71 LYS A C 1
ATOM 500 O O . LYS A 1 71 ? -15.760 7.749 13.524 1.00 97.38 71 LYS A O 1
ATOM 505 N N . ALA A 1 72 ? -16.750 5.811 14.094 1.00 96.88 72 ALA A N 1
ATOM 506 C CA . ALA A 1 72 ? -17.274 6.301 15.365 1.00 96.88 72 ALA A CA 1
ATOM 507 C C . ALA A 1 72 ? -16.142 6.659 16.343 1.00 96.88 72 ALA A C 1
ATOM 509 O O . ALA A 1 72 ? -16.178 7.716 16.971 1.00 96.88 72 ALA A O 1
ATOM 510 N N . TYR A 1 73 ? -15.107 5.823 16.415 1.00 97.06 73 TYR A N 1
ATOM 511 C CA . TYR A 1 73 ? -13.951 6.037 17.271 1.00 97.06 73 TYR A CA 1
ATOM 512 C C . TYR A 1 73 ? -13.169 7.287 16.858 1.00 97.06 73 TYR A C 1
ATOM 514 O O . TYR A 1 73 ? -12.937 8.157 17.694 1.00 97.06 73 TYR A O 1
ATOM 522 N N . CYS A 1 74 ? -12.843 7.441 15.572 1.00 96.81 74 CYS A N 1
ATOM 523 C CA . CYS A 1 74 ? -12.164 8.628 15.041 1.00 96.81 74 CYS A CA 1
ATOM 524 C C . CYS A 1 74 ? -12.937 9.929 15.302 1.00 96.81 74 CYS A C 1
ATOM 526 O O . CYS A 1 74 ? -12.335 10.948 15.631 1.00 96.81 74 CYS A O 1
ATOM 528 N N . LYS A 1 75 ? -14.274 9.898 15.231 1.00 96.75 75 LYS A N 1
ATOM 529 C CA . LYS A 1 75 ? -15.125 11.062 15.527 1.00 96.75 75 LYS A CA 1
ATOM 530 C C . LYS A 1 75 ? -15.030 11.518 16.987 1.00 96.75 75 LYS A C 1
ATOM 532 O O . LYS A 1 75 ? -15.118 12.713 17.266 1.00 96.75 75 LYS A O 1
ATOM 537 N N . ASP A 1 76 ? -14.863 10.574 17.908 1.00 95.88 76 ASP A N 1
ATOM 538 C CA . ASP A 1 76 ? -14.862 10.817 19.352 1.00 95.88 76 ASP A CA 1
ATOM 539 C C . ASP A 1 76 ? -13.452 10.979 19.946 1.00 95.88 76 ASP A C 1
ATOM 541 O O . ASP A 1 76 ? -13.315 11.125 21.162 1.00 95.88 76 ASP A O 1
ATOM 545 N N . HIS A 1 77 ? -12.405 10.979 19.115 1.00 95.88 77 HIS A N 1
ATOM 546 C CA . HIS A 1 77 ? -11.014 11.076 19.560 1.00 95.88 77 HIS A CA 1
ATOM 547 C C . HIS A 1 77 ? -10.222 12.113 18.764 1.00 95.88 77 HIS A C 1
ATOM 549 O O . HIS A 1 77 ? -10.541 12.464 17.626 1.00 95.88 77 HIS A O 1
ATOM 555 N N . TRP A 1 78 ? -9.190 12.637 19.405 1.00 95.19 78 TRP A N 1
ATOM 556 C CA . TRP A 1 78 ? -8.105 13.370 18.771 1.00 95.19 78 TRP A CA 1
ATOM 557 C C . TRP A 1 78 ? -6.831 12.534 18.805 1.00 95.19 78 TRP A C 1
ATOM 559 O O . TRP A 1 78 ? -6.749 11.503 19.474 1.00 95.19 78 TRP A O 1
ATOM 569 N N . LEU A 1 79 ? -5.835 13.013 18.085 1.00 93.00 79 LEU A N 1
ATOM 570 C CA . LEU A 1 79 ? -4.480 12.515 18.053 1.00 93.00 79 LEU A CA 1
ATOM 571 C C . LEU A 1 79 ? -3.542 13.606 18.570 1.00 93.00 79 LEU A C 1
ATOM 573 O O . LEU A 1 79 ? -3.683 14.776 18.216 1.00 93.00 79 LEU A O 1
ATOM 577 N N . THR A 1 80 ? -2.550 13.214 19.360 1.00 90.44 80 THR A N 1
ATOM 578 C CA . THR A 1 80 ? -1.384 14.044 19.656 1.00 90.44 80 THR A CA 1
ATOM 579 C C . THR A 1 80 ? -0.123 13.188 19.700 1.00 90.44 80 THR A C 1
ATOM 581 O O . THR A 1 80 ? -0.195 11.962 19.811 1.00 90.44 80 THR A O 1
ATOM 584 N N . PHE A 1 81 ? 1.036 13.832 19.609 1.00 83.12 81 PHE A N 1
ATOM 585 C CA . PHE A 1 81 ? 2.327 13.173 19.746 1.00 83.12 81 PHE A CA 1
ATOM 586 C C . PHE A 1 81 ? 2.971 13.603 21.060 1.00 83.12 81 PHE A C 1
ATOM 588 O O . PHE A 1 81 ? 3.462 14.725 21.185 1.00 83.12 81 PHE A O 1
ATOM 595 N N . ALA A 1 82 ? 2.975 12.706 22.044 1.00 79.00 82 ALA A N 1
ATOM 596 C CA . ALA A 1 82 ? 3.645 12.913 23.321 1.00 79.00 82 ALA A CA 1
ATOM 597 C C . ALA A 1 82 ? 4.886 12.023 23.364 1.00 79.00 82 ALA A C 1
ATOM 599 O O . ALA A 1 82 ? 4.809 10.833 23.074 1.00 79.00 82 ALA A O 1
ATOM 600 N N . THR A 1 83 ? 6.052 12.601 23.673 1.00 79.06 83 THR A N 1
ATOM 601 C CA . THR A 1 83 ? 7.328 11.857 23.758 1.00 79.06 83 THR A CA 1
ATOM 602 C C . THR A 1 83 ? 7.672 11.031 22.504 1.00 79.06 83 THR A C 1
ATOM 604 O O . THR A 1 83 ? 8.348 10.013 22.590 1.00 79.06 83 THR A O 1
ATOM 607 N N . GLY A 1 84 ? 7.217 11.471 21.324 1.00 73.00 84 GLY A N 1
ATOM 608 C CA . GLY A 1 84 ? 7.418 10.757 20.055 1.00 73.00 84 GLY A CA 1
ATOM 609 C C . GLY A 1 84 ? 6.460 9.584 19.821 1.00 73.00 84 GLY A C 1
ATOM 610 O O . GLY A 1 84 ? 6.573 8.906 18.802 1.00 73.00 84 GLY A O 1
ATOM 611 N N . GLU A 1 85 ? 5.504 9.360 20.721 1.00 77.75 85 GLU A N 1
ATOM 612 C CA . GLU A 1 85 ? 4.474 8.336 20.595 1.00 77.75 85 GLU A CA 1
ATOM 613 C C . GLU A 1 85 ? 3.120 8.953 20.248 1.00 77.75 85 GLU A C 1
ATOM 615 O O . GLU A 1 85 ? 2.756 10.038 20.702 1.00 77.75 85 GLU A O 1
ATOM 620 N N . CYS A 1 86 ? 2.370 8.230 19.424 1.00 83.81 86 CYS A N 1
ATOM 621 C CA . CYS A 1 86 ? 0.989 8.536 19.084 1.00 83.81 86 CYS A CA 1
ATOM 622 C C . CYS A 1 86 ? 0.096 8.257 20.304 1.00 83.81 86 CYS A C 1
ATOM 624 O O . CYS A 1 86 ? 0.003 7.112 20.751 1.00 83.81 86 CYS A O 1
ATOM 626 N N . VAL A 1 87 ? -0.554 9.297 20.832 1.00 88.94 87 VAL A N 1
ATOM 627 C CA . VAL A 1 87 ? -1.499 9.204 21.951 1.00 88.94 87 VAL A CA 1
ATOM 628 C C . VAL A 1 87 ? -2.874 9.650 21.483 1.00 88.94 87 VAL A C 1
ATOM 630 O O . VAL A 1 87 ? -3.043 10.740 20.931 1.00 88.94 87 VAL A O 1
ATOM 633 N N . HIS A 1 88 ? -3.875 8.806 21.716 1.00 93.12 88 HIS A N 1
ATOM 634 C CA . HIS A 1 88 ? -5.257 9.124 21.384 1.00 93.12 88 HIS A CA 1
ATOM 635 C C . HIS A 1 88 ? -5.895 9.897 22.538 1.00 93.12 88 HIS A C 1
ATOM 637 O O . HIS A 1 88 ? -5.865 9.454 23.681 1.00 93.12 88 HIS A O 1
ATOM 643 N N . VAL A 1 89 ? -6.498 11.049 22.271 1.00 93.00 89 VAL A N 1
ATOM 644 C CA . VAL A 1 89 ? -7.110 11.880 23.316 1.00 93.00 89 VAL A CA 1
ATOM 645 C C . VAL A 1 89 ? -8.624 11.783 23.205 1.00 93.00 89 VAL A C 1
ATOM 647 O O . VAL A 1 89 ? -9.205 12.125 22.176 1.00 93.00 89 VAL A O 1
ATOM 650 N N . CYS A 1 90 ? -9.279 11.286 24.250 1.00 94.19 90 CYS A N 1
ATOM 651 C CA . CYS A 1 90 ? -10.720 11.079 24.240 1.00 94.19 90 CYS A CA 1
ATOM 652 C C . CYS A 1 90 ? -11.484 12.407 24.340 1.00 94.19 90 CYS A C 1
ATOM 654 O O . CYS A 1 90 ? -11.304 13.179 25.286 1.00 94.19 90 CYS A O 1
ATOM 656 N N . ARG A 1 91 ? -12.421 12.648 23.411 1.00 93.25 91 ARG A N 1
ATOM 657 C CA . ARG A 1 91 ? -13.281 13.846 23.438 1.00 93.25 91 ARG A CA 1
ATOM 658 C C . ARG A 1 91 ? -14.332 13.801 24.549 1.00 93.25 91 ARG A C 1
ATOM 660 O O . ARG A 1 91 ? -14.840 14.838 24.963 1.00 93.25 91 ARG A O 1
ATOM 667 N N . LYS A 1 92 ? -14.666 12.595 25.015 1.00 91.19 92 LYS A N 1
ATOM 668 C CA . LYS A 1 92 ? -15.787 12.317 25.927 1.00 91.19 92 LYS A CA 1
ATOM 669 C C . LYS A 1 92 ? -15.360 11.985 27.362 1.00 91.19 92 LYS A C 1
ATOM 671 O O . LYS A 1 92 ? -16.227 11.840 28.228 1.00 91.19 92 LYS A O 1
ATOM 676 N N . GLY A 1 93 ? -14.059 11.865 27.634 1.00 88.12 93 GLY A N 1
ATOM 677 C CA . GLY A 1 93 ? -13.532 11.509 28.955 1.00 88.12 93 GLY A CA 1
ATOM 678 C C . GLY A 1 93 ? -14.197 10.249 29.522 1.00 88.12 93 GLY A C 1
ATOM 679 O O . GLY A 1 93 ? -14.346 9.248 28.825 1.00 88.12 93 GLY A O 1
ATOM 680 N N . ALA A 1 94 ? -14.678 10.317 30.766 1.00 87.00 94 ALA A N 1
ATOM 681 C CA . ALA A 1 94 ? -15.356 9.199 31.434 1.00 87.00 94 ALA A CA 1
ATOM 682 C C . ALA A 1 94 ? -16.662 8.735 30.751 1.00 87.00 94 ALA A C 1
ATOM 684 O O . ALA A 1 94 ? -17.135 7.638 31.026 1.00 87.00 94 ALA A O 1
ATOM 685 N N . SER A 1 95 ? -17.245 9.547 29.859 1.00 91.06 95 SER A N 1
ATOM 686 C CA . SER A 1 95 ? -18.456 9.199 29.097 1.00 91.06 95 SER A CA 1
ATOM 687 C C . SER A 1 95 ? -18.164 8.553 27.735 1.00 91.06 95 SER A C 1
ATOM 689 O O . SER A 1 95 ? -19.060 8.419 26.899 1.00 91.06 95 SER A O 1
ATOM 691 N N . CYS A 1 96 ? -16.908 8.176 27.478 1.00 93.06 96 CYS A N 1
ATOM 692 C CA . CYS A 1 96 ? -16.520 7.526 26.234 1.00 93.06 96 CYS A CA 1
ATOM 693 C C . CYS A 1 96 ? -17.235 6.174 26.062 1.00 93.06 96 CYS A C 1
ATOM 695 O O . CYS A 1 96 ? -17.099 5.306 26.926 1.00 93.06 96 CYS A O 1
ATOM 697 N N . PRO A 1 97 ? -17.936 5.934 24.936 1.00 93.00 97 PRO A N 1
ATOM 698 C CA . PRO A 1 97 ? -18.607 4.655 24.700 1.00 93.00 97 PRO A CA 1
ATOM 699 C C . PRO A 1 97 ? -17.623 3.505 24.434 1.00 93.00 97 PRO A C 1
ATOM 701 O O . PRO A 1 97 ? -18.034 2.350 24.399 1.00 93.00 97 PRO A O 1
ATOM 704 N N . PHE A 1 98 ? -16.331 3.805 24.256 1.00 91.75 98 PHE A N 1
ATOM 705 C CA . PHE A 1 98 ? -15.301 2.835 23.892 1.00 91.75 98 PHE A CA 1
ATOM 706 C C . PHE A 1 98 ? -14.551 2.231 25.085 1.00 91.75 98 PHE A C 1
ATOM 708 O O . PHE A 1 98 ? -13.552 1.559 24.864 1.00 91.75 98 PHE A O 1
ATOM 715 N N . GLY A 1 99 ? -15.014 2.438 26.324 1.00 88.06 99 GLY A N 1
ATOM 716 C CA . GLY A 1 99 ? -14.515 1.732 27.511 1.00 88.06 99 GLY A CA 1
ATOM 717 C C . GLY A 1 99 ? -12.990 1.788 27.674 1.00 88.06 99 GLY A C 1
ATOM 718 O O . GLY A 1 99 ? -12.418 2.859 27.861 1.00 88.06 99 GLY A O 1
ATOM 719 N N . ASP A 1 100 ? -12.325 0.634 27.580 1.00 86.50 100 ASP A N 1
ATOM 720 C CA . ASP A 1 100 ? -10.863 0.482 27.672 1.00 86.50 100 ASP A CA 1
ATOM 721 C C . ASP A 1 100 ? -10.108 0.834 26.372 1.00 86.50 100 ASP A C 1
ATOM 723 O O . ASP A 1 100 ? -8.898 0.627 26.261 1.00 86.50 100 ASP A O 1
ATOM 727 N N . HIS A 1 101 ? -10.829 1.359 25.380 1.00 90.44 101 HIS A N 1
ATOM 728 C CA . HIS A 1 101 ? -10.345 1.747 24.061 1.00 90.44 101 HIS A CA 1
ATOM 729 C C . HIS A 1 101 ? -9.643 0.595 23.320 1.00 90.44 101 HIS A C 1
ATOM 731 O O . HIS A 1 101 ? -8.798 0.853 22.463 1.00 90.44 101 HIS A O 1
ATOM 737 N N . ASN A 1 102 ? -10.007 -0.662 23.613 1.00 87.31 102 ASN A N 1
ATOM 738 C CA . ASN A 1 102 ? -9.387 -1.881 23.079 1.00 87.31 102 ASN A CA 1
ATOM 739 C C . ASN A 1 102 ? -7.861 -1.933 23.296 1.00 87.31 102 ASN A C 1
ATOM 741 O O . ASN A 1 102 ? -7.122 -2.460 22.464 1.00 87.31 102 ASN A O 1
ATOM 745 N N . GLY A 1 103 ? -7.367 -1.356 24.396 1.00 84.69 103 GLY A N 1
ATOM 746 C CA . GLY A 1 103 ? -5.943 -1.373 24.742 1.00 84.69 103 GLY A CA 1
ATOM 747 C C . GLY A 1 103 ? -5.061 -0.418 23.929 1.00 84.69 103 GLY A C 1
ATOM 748 O O . GLY A 1 103 ? -3.835 -0.514 24.005 1.00 84.69 103 GLY A O 1
ATOM 749 N N . VAL A 1 104 ? -5.656 0.502 23.162 1.00 89.75 104 VAL A N 1
ATOM 750 C CA . VAL A 1 104 ? -4.935 1.625 22.541 1.00 89.75 104 VAL A CA 1
ATOM 751 C C . VAL A 1 104 ? -4.343 2.520 23.634 1.00 89.75 104 VAL A C 1
ATOM 753 O O . VAL A 1 104 ? -4.939 2.663 24.693 1.00 89.75 104 VAL A O 1
ATOM 756 N N . CYS A 1 105 ? -3.188 3.149 23.405 1.00 86.62 105 CYS A N 1
ATOM 757 C CA . CYS A 1 105 ? -2.682 4.177 24.320 1.00 86.62 105 CYS A CA 1
ATOM 758 C C . CYS A 1 105 ? -3.557 5.437 24.220 1.00 86.62 105 CYS A C 1
ATOM 760 O O . CYS A 1 105 ? -3.639 6.047 23.148 1.00 86.62 105 CYS A O 1
ATOM 762 N N . TYR A 1 106 ? -4.220 5.824 25.314 1.00 90.56 106 TYR A N 1
ATOM 763 C CA . TYR A 1 106 ? -5.123 6.975 25.322 1.00 90.56 106 TYR A CA 1
ATOM 764 C C . TYR A 1 106 ? -5.016 7.841 26.580 1.00 90.56 106 TYR A C 1
ATOM 766 O O . TYR A 1 106 ? -4.601 7.385 27.645 1.00 90.56 106 TYR A O 1
ATOM 774 N N . ALA A 1 107 ? -5.443 9.098 26.448 1.00 90.06 107 ALA A N 1
ATOM 775 C CA . ALA A 1 107 ? -5.616 10.051 27.535 1.00 90.06 107 ALA A CA 1
ATOM 776 C C . ALA A 1 107 ? -7.082 10.508 27.626 1.00 90.06 107 ALA A C 1
ATOM 778 O O . ALA A 1 107 ? -7.693 10.891 26.627 1.00 90.06 107 ALA A O 1
ATOM 779 N N . CYS A 1 108 ? -7.645 10.487 28.837 1.00 85.69 108 CYS A N 1
ATOM 780 C CA . CYS A 1 108 ? -9.005 10.972 29.115 1.00 85.69 108 CYS A CA 1
ATOM 781 C C . CYS A 1 108 ? -9.078 12.468 29.425 1.00 85.69 108 CYS A C 1
ATOM 783 O O . CYS A 1 108 ? -10.164 13.043 29.370 1.00 85.69 108 CYS A O 1
ATOM 785 N N . ASP A 1 109 ? -7.955 13.075 29.802 1.00 82.62 109 ASP A N 1
ATOM 786 C CA . ASP A 1 109 ? -7.897 14.466 30.227 1.00 82.62 109 ASP A CA 1
ATOM 787 C C . ASP A 1 109 ? -7.321 15.348 29.118 1.00 82.62 109 ASP A C 1
ATOM 789 O O . ASP A 1 109 ? -6.136 15.295 28.795 1.00 82.62 109 ASP A O 1
ATOM 793 N N . GLN A 1 110 ? -8.186 16.181 28.546 1.00 80.69 110 GLN A N 1
ATOM 794 C CA . GLN A 1 110 ? -7.817 17.139 27.509 1.00 80.69 110 GLN A CA 1
ATOM 795 C C . GLN A 1 110 ? -7.036 18.327 28.072 1.00 80.69 110 GLN A C 1
ATOM 797 O O . GLN A 1 110 ? -6.279 18.947 27.333 1.00 80.69 110 GLN A O 1
ATOM 802 N N . SER A 1 111 ? -7.199 18.648 29.363 1.00 78.62 111 SER A N 1
ATOM 803 C CA . SER A 1 111 ? -6.582 19.836 29.970 1.00 78.62 111 SER A CA 1
ATOM 804 C C . SER A 1 111 ? -5.056 19.746 30.039 1.00 78.62 111 SER A C 1
ATOM 806 O O . SER A 1 111 ? -4.370 20.765 30.106 1.00 78.62 111 SER A O 1
ATOM 808 N N . SER A 1 112 ? -4.529 18.527 29.929 1.00 81.25 112 SER A N 1
ATOM 809 C CA . SER A 1 112 ? -3.102 18.232 29.855 1.00 81.25 112 SER A CA 1
ATOM 810 C C . SER A 1 112 ? -2.463 18.571 28.495 1.00 81.25 112 SER A C 1
ATOM 812 O O . SER A 1 112 ? -1.237 18.544 28.380 1.00 81.25 112 SER A O 1
ATOM 814 N N . PHE A 1 113 ? -3.252 18.916 27.467 1.00 84.12 113 PHE A N 1
ATOM 815 C CA . PHE A 1 113 ? -2.757 19.202 26.116 1.00 84.12 113 PHE A CA 1
ATOM 816 C C . PHE A 1 113 ? -3.120 20.616 25.662 1.00 84.12 113 PHE A C 1
ATOM 818 O O . PHE A 1 113 ? -4.210 21.124 25.922 1.00 84.12 113 PHE A O 1
ATOM 825 N N . LYS A 1 114 ? -2.204 21.262 24.933 1.00 83.69 114 LYS A N 1
ATOM 826 C CA . LYS A 1 114 ? -2.513 22.534 24.274 1.00 83.69 114 LYS A CA 1
ATOM 827 C C . LYS A 1 114 ? -3.473 22.280 23.111 1.00 83.69 114 LYS A C 1
ATOM 829 O O . LYS A 1 114 ? -3.286 21.324 22.363 1.00 83.69 114 LYS A O 1
ATOM 834 N N . ALA A 1 115 ? -4.479 23.138 22.949 1.00 79.31 115 ALA A N 1
ATOM 835 C CA . ALA A 1 115 ? -5.523 22.955 21.938 1.00 79.31 115 ALA A CA 1
ATOM 836 C C . ALA A 1 115 ? -4.981 22.899 20.495 1.00 79.31 115 ALA A C 1
ATOM 838 O O . ALA A 1 115 ? -5.534 22.190 19.663 1.00 79.31 115 ALA A O 1
ATOM 839 N N . ASP A 1 116 ? -3.885 23.603 20.209 1.00 85.38 116 ASP A N 1
ATOM 840 C CA . ASP A 1 116 ? -3.198 23.609 18.912 1.00 85.38 116 ASP A CA 1
ATOM 841 C C . ASP A 1 116 ? -2.355 22.347 18.649 1.00 85.38 116 ASP A C 1
ATOM 843 O O . ASP A 1 116 ? -1.969 22.092 17.510 1.00 85.38 116 ASP A O 1
ATOM 847 N N . ALA A 1 117 ? -2.095 21.535 19.677 1.00 85.69 117 ALA A N 1
ATOM 848 C CA . ALA A 1 117 ? -1.371 20.269 19.573 1.00 85.69 117 ALA A CA 1
ATOM 849 C C . ALA A 1 117 ? -2.290 19.052 19.343 1.00 85.69 117 ALA A C 1
ATOM 851 O O . ALA A 1 117 ? -1.801 17.921 19.251 1.00 85.69 117 ALA A O 1
ATOM 852 N N . LEU A 1 118 ? -3.610 19.264 19.296 1.00 90.12 118 LEU A N 1
ATOM 853 C CA . LEU A 1 118 ? -4.610 18.222 19.083 1.00 90.12 118 LEU A CA 1
ATOM 854 C C . LEU A 1 118 ? -5.038 18.203 17.615 1.00 90.12 118 LEU A C 1
ATOM 856 O O . LEU A 1 118 ? -5.496 19.204 17.068 1.00 90.12 118 LEU A O 1
ATOM 860 N N . MET A 1 119 ? -4.907 17.044 16.981 1.00 92.50 119 MET A N 1
ATOM 861 C CA . MET A 1 119 ? -5.299 16.815 15.593 1.00 92.50 119 MET A CA 1
ATOM 862 C C . MET A 1 119 ? -6.512 15.890 15.535 1.00 92.50 119 MET A C 1
ATOM 864 O O . MET A 1 119 ? -6.698 15.039 16.404 1.00 92.50 119 MET A O 1
ATOM 868 N N . ASP A 1 120 ? -7.339 16.010 14.499 1.00 95.06 120 ASP A N 1
ATOM 869 C CA . ASP A 1 120 ? -8.389 15.020 14.263 1.00 95.06 120 ASP A CA 1
ATOM 870 C C . ASP A 1 120 ? -7.771 13.641 14.005 1.00 95.06 120 ASP A C 1
ATOM 872 O O . ASP A 1 120 ? -6.876 13.486 13.168 1.00 95.06 120 ASP A O 1
ATOM 876 N N . LEU A 1 121 ? -8.259 12.629 14.727 1.00 95.50 121 LEU A N 1
ATOM 877 C CA . LEU A 1 121 ? -7.844 11.254 14.499 1.00 95.50 121 LEU A CA 1
ATOM 878 C C . LEU A 1 121 ? -8.464 10.762 13.188 1.00 95.50 121 LEU A C 1
ATOM 880 O O . LEU A 1 121 ? -9.685 10.726 13.044 1.00 95.50 121 LEU A O 1
ATOM 884 N N . LYS A 1 122 ? -7.626 10.351 12.237 1.00 95.88 122 LYS A N 1
ATOM 885 C CA . LYS A 1 122 ? -8.076 9.871 10.925 1.00 95.88 122 LYS A CA 1
ATOM 886 C C . LYS A 1 122 ? -8.284 8.355 10.915 1.00 95.88 122 LYS A C 1
ATOM 888 O O . LYS A 1 122 ? -7.544 7.638 11.594 1.00 95.88 122 LYS A O 1
ATOM 893 N N . PRO A 1 123 ? -9.220 7.829 10.106 1.00 97.00 123 PRO A N 1
ATOM 894 C CA . PRO A 1 123 ? -9.410 6.392 9.924 1.00 97.00 123 PRO A CA 1
ATOM 895 C C . PRO A 1 123 ? -8.351 5.795 8.973 1.00 97.00 123 PRO A C 1
ATOM 897 O O . PRO A 1 123 ? -8.686 5.142 7.989 1.00 97.00 123 PRO A O 1
ATOM 900 N N . ASN A 1 124 ? -7.068 6.060 9.233 1.00 96.12 124 ASN A N 1
ATOM 901 C CA . ASN A 1 124 ? -5.930 5.653 8.405 1.00 96.12 124 ASN A CA 1
ATOM 902 C C . ASN A 1 124 ? -5.220 4.403 8.963 1.00 96.12 124 ASN A C 1
ATOM 904 O O . ASN A 1 124 ? -5.656 3.807 9.955 1.00 96.12 124 ASN A O 1
ATOM 908 N N . MET A 1 125 ? -4.115 3.992 8.333 1.00 96.62 125 MET A N 1
ATOM 909 C CA . MET A 1 125 ? -3.405 2.768 8.724 1.00 96.62 125 MET A CA 1
ATOM 910 C C . MET A 1 125 ? -2.832 2.838 10.148 1.00 96.62 125 MET A C 1
ATOM 912 O O . MET A 1 125 ? -2.800 1.818 10.837 1.00 96.62 125 MET A O 1
ATOM 916 N N . HIS A 1 126 ? -2.436 4.025 10.629 1.00 94.19 126 HIS A N 1
ATOM 917 C CA . HIS A 1 126 ? -1.988 4.200 12.017 1.00 94.19 126 HIS A CA 1
ATOM 918 C C . HIS A 1 126 ? -3.080 3.786 13.009 1.00 94.19 126 HIS A C 1
ATOM 920 O O . HIS A 1 126 ? -2.823 2.985 13.913 1.00 94.19 126 HIS A O 1
ATOM 926 N N . THR A 1 127 ? -4.307 4.271 12.804 1.00 95.75 127 THR A N 1
ATOM 927 C CA . THR A 1 127 ? -5.453 3.938 13.660 1.00 95.75 127 THR A CA 1
ATOM 928 C C . THR A 1 127 ? -5.822 2.461 13.550 1.00 95.75 127 THR A C 1
ATOM 930 O O . THR A 1 127 ? -6.080 1.823 14.570 1.00 95.75 127 THR A O 1
ATOM 933 N N . ILE A 1 128 ? -5.786 1.889 12.340 1.00 97.62 128 ILE A N 1
ATOM 934 C CA . ILE A 1 128 ? -6.036 0.455 12.128 1.00 97.62 128 ILE A CA 1
ATOM 935 C C . ILE A 1 128 ? -5.055 -0.407 12.919 1.00 97.62 128 ILE A C 1
ATOM 937 O O . ILE A 1 128 ? -5.460 -1.341 13.618 1.00 97.62 128 ILE A O 1
ATOM 941 N N . VAL A 1 129 ? -3.765 -0.076 12.836 1.00 96.06 129 VAL A N 1
ATOM 942 C CA . VAL A 1 129 ? -2.721 -0.838 13.514 1.00 96.06 129 VAL A CA 1
ATOM 943 C C . VAL A 1 129 ? -2.856 -0.727 15.026 1.00 96.06 129 VAL A C 1
ATOM 945 O O . VAL A 1 129 ? -2.816 -1.746 15.715 1.00 96.06 129 VAL A O 1
ATOM 948 N N . ALA A 1 130 ? -3.035 0.491 15.542 1.00 93.75 130 ALA A N 1
ATOM 949 C CA . ALA A 1 130 ? -3.137 0.734 16.974 1.00 93.75 130 ALA A CA 1
ATOM 950 C C . ALA A 1 130 ? -4.374 0.070 17.591 1.00 93.75 130 ALA A C 1
ATOM 952 O O . ALA A 1 130 ? -4.260 -0.562 18.638 1.00 93.75 130 ALA A O 1
ATOM 953 N N . ARG A 1 131 ? -5.541 0.200 16.945 1.00 94.94 131 ARG A N 1
ATOM 954 C CA . ARG A 1 131 ? -6.835 -0.200 17.514 1.00 94.94 131 ARG A CA 1
ATOM 955 C C . ARG A 1 131 ? -7.221 -1.651 17.261 1.00 94.94 131 ARG A C 1
ATOM 957 O O . ARG A 1 131 ? -7.937 -2.221 18.078 1.00 94.94 131 ARG A O 1
ATOM 964 N N . TYR A 1 132 ? -6.770 -2.244 16.158 1.00 97.00 132 TYR A N 1
ATOM 965 C CA . TYR A 1 132 ? -7.213 -3.584 15.767 1.00 97.00 132 TYR A CA 1
ATOM 966 C C . TYR A 1 132 ? -6.048 -4.546 15.592 1.00 97.00 132 TYR A C 1
ATOM 968 O O . TYR A 1 132 ? -6.008 -5.561 16.281 1.00 97.00 132 TYR A O 1
ATOM 976 N N . VAL A 1 133 ? -5.068 -4.230 14.736 1.00 97.50 133 VAL A N 1
ATOM 977 C CA . VAL A 1 133 ? -4.001 -5.193 14.411 1.00 97.50 133 VAL A CA 1
ATOM 978 C C . VAL A 1 133 ? -3.189 -5.562 15.649 1.00 97.50 133 VAL A C 1
ATOM 980 O O . VAL A 1 133 ? -3.076 -6.745 15.956 1.00 97.50 133 VAL A O 1
ATOM 983 N N . LYS A 1 134 ? -2.659 -4.574 16.385 1.00 95.94 134 LYS A N 1
ATOM 984 C CA . LYS A 1 134 ? -1.856 -4.823 17.590 1.00 95.94 134 LYS A CA 1
ATOM 985 C C . LYS A 1 134 ? -2.643 -5.601 18.656 1.00 95.94 134 LYS A C 1
ATOM 987 O O . LYS A 1 134 ? -2.139 -6.648 19.065 1.00 95.94 134 LYS A O 1
ATOM 992 N N . PRO A 1 135 ? -3.853 -5.178 19.084 1.00 95.75 135 PRO A N 1
ATOM 993 C CA . PRO A 1 135 ? -4.627 -5.933 20.070 1.00 95.75 135 PRO A CA 1
ATOM 994 C C . PRO A 1 135 ? -4.956 -7.361 19.629 1.00 95.75 135 PRO A C 1
ATOM 996 O O . PRO A 1 135 ? -4.764 -8.290 20.413 1.00 95.75 135 PRO A O 1
ATOM 999 N N . MET A 1 136 ? -5.386 -7.556 18.376 1.00 96.75 136 MET A N 1
ATOM 1000 C CA . MET A 1 136 ? -5.765 -8.877 17.862 1.00 96.75 136 MET A CA 1
ATOM 1001 C C . MET A 1 136 ? -4.578 -9.842 17.811 1.00 96.75 136 MET A C 1
ATOM 1003 O O . MET A 1 136 ? -4.739 -11.023 18.102 1.00 96.75 136 MET A O 1
ATOM 1007 N N . THR A 1 137 ? -3.377 -9.356 17.487 1.00 97.44 137 THR A N 1
ATOM 1008 C CA . THR A 1 137 ? -2.198 -10.221 17.336 1.00 97.44 137 THR A CA 1
ATOM 1009 C C . THR A 1 137 ? -1.347 -10.349 18.598 1.00 97.44 137 THR A C 1
ATOM 1011 O O . THR A 1 137 ? -0.444 -11.187 18.640 1.00 97.44 137 THR A O 1
ATOM 1014 N N . LYS A 1 138 ? -1.632 -9.572 19.652 1.00 96.25 138 LYS A N 1
ATOM 1015 C CA . LYS A 1 138 ? -0.822 -9.530 20.881 1.00 96.25 138 LYS A CA 1
ATOM 1016 C C . LYS A 1 138 ? -0.680 -10.899 21.544 1.00 96.25 138 LYS A C 1
ATOM 1018 O O . LYS A 1 138 ? 0.426 -11.281 21.907 1.00 96.25 138 LYS A O 1
ATOM 1023 N N . ALA A 1 139 ? -1.781 -11.640 21.680 1.00 96.19 139 ALA A N 1
ATOM 1024 C CA . ALA A 1 139 ? -1.769 -12.963 22.306 1.00 96.19 139 ALA A CA 1
ATOM 1025 C C . ALA A 1 139 ? -1.061 -14.021 21.443 1.00 96.19 139 ALA A C 1
ATOM 1027 O O . ALA A 1 139 ? -0.414 -14.915 21.978 1.00 96.19 139 ALA A O 1
ATOM 1028 N N . ALA A 1 140 ? -1.160 -13.903 20.115 1.00 96.50 140 ALA A N 1
ATOM 1029 C CA . ALA A 1 140 ? -0.528 -14.828 19.176 1.00 96.50 140 ALA A CA 1
ATOM 1030 C C . ALA A 1 140 ? 0.979 -14.561 18.992 1.00 96.50 140 ALA A C 1
ATOM 1032 O O . ALA A 1 140 ? 1.698 -15.428 18.503 1.00 96.50 140 ALA A O 1
ATOM 1033 N N . GLY A 1 141 ? 1.462 -13.364 19.350 1.00 96.19 141 GLY A N 1
ATOM 1034 C CA . GLY A 1 141 ? 2.877 -13.000 19.252 1.00 96.19 141 GLY A CA 1
ATOM 1035 C C . GLY A 1 141 ? 3.422 -12.979 17.818 1.00 96.19 141 GLY A C 1
ATOM 1036 O O . GLY A 1 141 ? 4.624 -13.138 17.623 1.00 96.19 141 GLY A O 1
ATOM 1037 N N . THR A 1 142 ? 2.562 -12.798 16.813 1.00 97.00 142 THR A N 1
ATOM 1038 C CA . THR A 1 142 ? 2.917 -12.852 15.383 1.00 97.00 142 THR A CA 1
ATOM 1039 C C . THR A 1 142 ? 2.261 -11.711 14.593 1.00 97.00 142 THR A C 1
ATOM 1041 O O . THR A 1 142 ? 1.562 -10.875 15.160 1.00 97.00 142 THR A O 1
ATOM 1044 N N . CYS A 1 143 ? 2.510 -11.615 13.287 1.00 97.81 143 CYS A N 1
ATOM 1045 C CA . CYS A 1 143 ? 1.821 -10.658 12.421 1.00 97.81 143 CYS A CA 1
ATOM 1046 C C . CYS A 1 143 ? 0.383 -11.101 12.108 1.00 97.81 143 CYS A C 1
ATOM 1048 O O . CYS A 1 143 ? 0.017 -12.263 12.284 1.00 97.81 143 CYS A O 1
ATOM 1050 N N . TYR A 1 144 ? -0.453 -10.181 11.624 1.00 98.62 144 TYR A N 1
ATOM 1051 C CA . TYR A 1 144 ? -1.856 -10.495 11.339 1.00 98.62 144 TYR A CA 1
ATOM 1052 C C . TYR A 1 144 ? -1.990 -11.526 10.214 1.00 98.62 144 TYR A C 1
ATOM 1054 O O . TYR A 1 144 ? -2.813 -12.436 10.311 1.00 98.62 144 TYR A O 1
ATOM 1062 N N . ALA A 1 145 ? -1.145 -11.425 9.183 1.00 98.50 145 ALA A N 1
ATOM 1063 C CA . ALA A 1 145 ? -1.134 -12.371 8.072 1.00 98.50 145 ALA A CA 1
ATOM 1064 C C . ALA A 1 145 ? -0.889 -13.814 8.546 1.00 98.50 145 ALA A C 1
ATOM 1066 O O . ALA A 1 145 ? -1.669 -14.700 8.210 1.00 98.50 145 ALA A O 1
ATOM 1067 N N . LEU A 1 146 ? 0.119 -14.046 9.395 1.00 98.31 146 LEU A N 1
ATOM 1068 C CA . LEU A 1 146 ? 0.411 -15.375 9.949 1.00 98.31 146 LEU A CA 1
ATOM 1069 C C . LEU A 1 146 ? -0.584 -15.817 11.027 1.00 98.31 146 LEU A C 1
ATOM 1071 O O . LEU A 1 146 ? -0.828 -17.009 11.174 1.00 98.31 146 LEU A O 1
ATOM 1075 N N . MET A 1 147 ? -1.190 -14.887 11.770 1.00 98.25 147 MET A N 1
ATOM 1076 C CA . MET A 1 147 ? -2.293 -15.223 12.678 1.00 98.25 147 MET A CA 1
ATOM 1077 C C . MET A 1 147 ? -3.482 -15.804 11.898 1.00 98.25 147 MET A C 1
ATOM 1079 O O . MET A 1 147 ? -4.109 -16.759 12.352 1.00 98.25 147 MET A O 1
ATOM 1083 N N . LYS A 1 148 ? -3.781 -15.241 10.720 1.00 98.19 148 LYS A N 1
ATOM 1084 C CA . LYS A 1 148 ? -4.858 -15.712 9.841 1.00 98.19 148 LYS A CA 1
ATOM 1085 C C . LYS A 1 148 ? -4.470 -16.953 9.033 1.00 98.19 148 LYS A C 1
ATOM 1087 O O . LYS A 1 148 ? -5.298 -17.843 8.853 1.00 98.19 148 LYS A O 1
ATOM 1092 N N . TYR A 1 149 ? -3.220 -17.024 8.582 1.00 98.25 149 TYR A N 1
ATOM 1093 C CA . TYR A 1 149 ? -2.657 -18.125 7.803 1.00 98.25 149 TYR A CA 1
ATOM 1094 C C . TYR A 1 149 ? -1.420 -18.699 8.508 1.00 98.25 149 TYR A C 1
ATOM 1096 O O . TYR A 1 149 ? -0.297 -18.361 8.133 1.00 98.25 149 TYR A O 1
ATOM 1104 N N . PRO A 1 150 ? -1.587 -19.590 9.507 1.00 97.62 150 PRO A N 1
ATOM 1105 C CA . PRO A 1 150 ? -0.462 -20.111 10.290 1.00 97.62 150 PRO A CA 1
ATOM 1106 C C . PRO A 1 150 ? 0.598 -20.851 9.468 1.00 97.62 150 PRO A C 1
ATOM 1108 O O . PRO A 1 150 ? 1.759 -20.868 9.855 1.00 97.62 150 PRO A O 1
ATOM 1111 N N . GLN A 1 151 ? 0.204 -21.430 8.329 1.00 96.81 151 GLN A N 1
ATOM 1112 C CA . GLN A 1 151 ? 1.102 -22.107 7.383 1.00 96.81 151 GLN A CA 1
ATOM 1113 C C . GLN A 1 151 ? 1.732 -21.150 6.352 1.00 96.81 151 GLN A C 1
ATOM 1115 O O . GLN A 1 151 ? 2.482 -21.576 5.479 1.00 96.81 151 GLN A O 1
ATOM 1120 N N . GLY A 1 152 ? 1.429 -19.853 6.441 1.00 97.69 152 GLY A N 1
ATOM 1121 C CA . GLY A 1 152 ? 1.776 -18.859 5.436 1.00 97.69 152 GLY A CA 1
ATOM 1122 C C . GLY A 1 152 ? 0.821 -18.849 4.238 1.00 97.69 152 GLY A C 1
ATOM 1123 O O . GLY A 1 152 ? 0.108 -19.811 3.955 1.00 97.69 152 GLY A O 1
ATOM 1124 N N . ASN A 1 153 ? 0.805 -17.724 3.532 1.00 98.19 153 ASN A N 1
ATOM 1125 C CA . ASN A 1 153 ? 0.058 -17.510 2.302 1.00 98.19 153 ASN A CA 1
ATOM 1126 C C . ASN A 1 153 ? 0.945 -16.745 1.311 1.00 98.19 153 ASN A C 1
ATOM 1128 O O . ASN A 1 153 ? 1.267 -15.573 1.529 1.00 98.19 153 ASN A O 1
ATOM 1132 N N . LYS A 1 154 ? 1.395 -17.441 0.262 1.00 98.12 154 LYS A N 1
ATOM 1133 C CA . LYS A 1 154 ? 2.394 -16.927 -0.679 1.00 98.12 154 LYS A CA 1
ATOM 1134 C C . LYS A 1 154 ? 1.852 -15.731 -1.451 1.00 98.12 154 LYS A C 1
ATOM 1136 O O . LYS A 1 154 ? 0.782 -15.800 -2.051 1.00 98.12 154 LYS A O 1
ATOM 1141 N N . ILE A 1 155 ? 2.619 -14.651 -1.464 1.00 98.50 155 ILE A N 1
ATOM 1142 C CA . ILE A 1 155 ? 2.199 -13.400 -2.081 1.00 98.50 155 ILE A CA 1
ATOM 1143 C C . ILE A 1 155 ? 2.262 -13.481 -3.606 1.00 98.50 155 ILE A C 1
ATOM 1145 O O . ILE A 1 155 ? 3.122 -14.127 -4.203 1.00 98.50 155 ILE A O 1
ATOM 1149 N N . THR A 1 156 ? 1.346 -12.757 -4.227 1.00 97.44 156 THR A N 1
ATOM 1150 C CA . THR A 1 156 ? 1.326 -12.468 -5.664 1.00 97.44 156 THR A CA 1
ATOM 1151 C C . THR A 1 156 ? 1.753 -11.028 -5.920 1.00 97.44 156 THR A C 1
ATOM 1153 O O . THR A 1 156 ? 2.496 -10.767 -6.863 1.00 97.44 156 THR A O 1
ATOM 1156 N N . HIS A 1 157 ? 1.358 -10.108 -5.036 1.00 98.06 157 HIS A N 1
ATOM 1157 C CA . HIS A 1 157 ? 1.627 -8.684 -5.170 1.00 98.06 157 HIS A CA 1
ATOM 1158 C C . HIS A 1 157 ? 2.304 -8.131 -3.918 1.00 98.06 157 HIS A C 1
ATOM 1160 O O . HIS A 1 157 ? 1.928 -8.460 -2.790 1.00 98.06 157 HIS A O 1
ATOM 1166 N N . PHE A 1 158 ? 3.266 -7.238 -4.119 1.00 98.69 158 PHE A N 1
ATOM 1167 C CA . PHE A 1 158 ? 3.797 -6.389 -3.058 1.00 98.69 158 PHE A CA 1
ATOM 1168 C C . PHE A 1 158 ? 3.125 -5.018 -3.121 1.00 98.69 158 PHE A C 1
ATOM 1170 O O . PHE A 1 158 ? 3.092 -4.410 -4.191 1.00 98.69 158 PHE A O 1
ATOM 1177 N N . VAL A 1 159 ? 2.597 -4.526 -1.997 1.00 98.56 159 VAL A N 1
ATOM 1178 C CA . VAL A 1 159 ? 1.877 -3.247 -1.954 1.00 98.56 159 VAL A CA 1
ATOM 1179 C C . VAL A 1 159 ? 2.719 -2.177 -1.269 1.00 98.56 159 VAL A C 1
ATOM 1181 O O . VAL A 1 159 ? 2.911 -2.199 -0.052 1.00 98.56 159 VAL A O 1
ATOM 1184 N N . THR A 1 160 ? 3.157 -1.197 -2.054 1.00 98.38 160 THR A N 1
ATOM 1185 C CA . THR A 1 160 ? 3.779 0.037 -1.564 1.00 98.38 160 THR A CA 1
ATOM 1186 C C . THR A 1 160 ? 2.684 1.066 -1.295 1.00 98.38 160 THR A C 1
ATOM 1188 O O . THR A 1 160 ? 1.930 1.427 -2.199 1.00 98.38 160 THR A O 1
ATOM 1191 N N . HIS A 1 161 ? 2.576 1.541 -0.052 1.00 97.69 161 HIS A N 1
ATOM 1192 C CA . HIS A 1 161 ? 1.531 2.483 0.362 1.00 97.69 161 HIS A CA 1
ATOM 1193 C C . HIS A 1 161 ? 1.996 3.410 1.494 1.00 97.69 161 HIS A C 1
ATOM 1195 O O . HIS A 1 161 ? 2.986 3.151 2.185 1.00 97.69 161 HIS A O 1
ATOM 1201 N N . THR A 1 162 ? 1.246 4.488 1.730 1.00 95.81 162 THR A N 1
ATOM 1202 C CA . THR A 1 162 ? 1.446 5.368 2.887 1.00 95.81 162 THR A CA 1
ATOM 1203 C C . THR A 1 162 ? 0.518 4.966 4.028 1.00 95.81 162 THR A C 1
ATOM 1205 O O . THR A 1 162 ? -0.565 4.425 3.813 1.00 95.81 162 THR A O 1
ATOM 1208 N N . TRP A 1 163 ? 0.932 5.223 5.267 1.00 95.31 163 TRP A N 1
ATOM 1209 C CA . TRP A 1 163 ? 0.076 4.990 6.433 1.00 95.31 163 TRP A CA 1
ATOM 1210 C C . TRP A 1 163 ? -0.909 6.139 6.688 1.00 95.31 163 TRP A C 1
ATOM 1212 O O . TRP A 1 163 ? -1.828 5.986 7.492 1.00 95.31 163 TRP A O 1
ATOM 1222 N N . GLU A 1 164 ? -0.723 7.260 5.988 1.00 93.31 164 GLU A N 1
ATOM 1223 C CA . GLU A 1 164 ? -1.530 8.476 6.119 1.00 93.31 164 GLU A CA 1
ATOM 1224 C C . GLU A 1 164 ? -2.860 8.415 5.360 1.00 93.31 164 GLU A C 1
ATOM 1226 O O . GLU A 1 164 ? -3.787 9.157 5.689 1.00 93.31 164 GLU A O 1
ATOM 1231 N N . GLU A 1 165 ? -2.966 7.534 4.363 1.00 94.19 165 GLU A N 1
ATOM 1232 C CA . GLU A 1 165 ? -4.180 7.352 3.571 1.00 94.19 165 GLU A CA 1
ATOM 1233 C C . GLU A 1 165 ? -5.306 6.763 4.428 1.00 94.19 165 GLU A C 1
ATOM 1235 O O . GLU A 1 165 ? -5.079 5.890 5.273 1.00 94.19 165 GLU A O 1
ATOM 1240 N N . GLU A 1 166 ? -6.539 7.221 4.199 1.00 95.75 166 GLU A N 1
ATOM 1241 C CA . GLU A 1 166 ? -7.712 6.597 4.803 1.00 95.75 166 GLU A CA 1
ATOM 1242 C C . GLU A 1 166 ? -7.795 5.121 4.411 1.00 95.75 166 GLU A C 1
ATOM 1244 O O . GLU A 1 166 ? -7.761 4.757 3.237 1.00 95.75 166 GLU A O 1
ATOM 1249 N N . PHE A 1 167 ? -7.961 4.248 5.401 1.00 97.69 167 PHE A N 1
ATOM 1250 C CA . PHE A 1 167 ? -7.910 2.810 5.176 1.00 97.69 167 PHE A CA 1
ATOM 1251 C C . PHE A 1 167 ? -9.036 2.318 4.255 1.00 97.69 167 PHE A C 1
ATOM 1253 O O . PHE A 1 167 ? -8.846 1.366 3.507 1.00 97.69 167 PHE A O 1
ATOM 1260 N N . GLY A 1 168 ? -10.190 2.993 4.256 1.00 96.62 168 GLY A N 1
ATOM 1261 C CA . GLY A 1 168 ? -11.271 2.697 3.314 1.00 96.62 168 GLY A CA 1
ATOM 1262 C C . GLY A 1 168 ? -10.907 2.997 1.858 1.00 96.62 168 GLY A C 1
ATOM 1263 O O . GLY A 1 168 ? -11.241 2.204 0.980 1.00 96.62 168 GLY A O 1
ATOM 1264 N N . ASP A 1 169 ? -10.193 4.098 1.601 1.00 94.56 169 ASP A N 1
ATOM 1265 C CA . ASP A 1 169 ? -9.706 4.451 0.260 1.00 94.56 169 ASP A CA 1
ATOM 1266 C C . ASP A 1 169 ? -8.598 3.470 -0.186 1.00 94.56 169 ASP A C 1
ATOM 1268 O O . ASP A 1 169 ? -8.612 3.000 -1.327 1.00 94.56 169 ASP A O 1
ATOM 1272 N N . PHE A 1 170 ? -7.723 3.055 0.739 1.00 96.94 170 PHE A N 1
ATOM 1273 C CA . PHE A 1 170 ? -6.724 2.006 0.505 1.00 96.94 170 PHE A CA 1
ATOM 1274 C C . PHE A 1 170 ? -7.371 0.664 0.114 1.00 96.94 170 PHE A C 1
ATOM 1276 O O . PHE A 1 170 ? -7.027 0.076 -0.912 1.00 96.94 170 PHE A O 1
ATOM 1283 N N . VAL A 1 171 ? -8.345 0.180 0.897 1.00 96.81 171 VAL A N 1
ATOM 1284 C CA . VAL A 1 171 ? -9.044 -1.087 0.616 1.00 96.81 171 VAL A CA 1
ATOM 1285 C C . VAL A 1 171 ? -9.825 -1.004 -0.693 1.00 96.81 171 VAL A C 1
ATOM 1287 O O . VAL A 1 171 ? -9.768 -1.938 -1.493 1.00 96.81 171 VAL A O 1
ATOM 1290 N N . TRP A 1 172 ? -10.489 0.123 -0.961 1.00 92.31 172 TRP A N 1
ATOM 1291 C CA . TRP A 1 172 ? -11.150 0.354 -2.245 1.00 92.31 172 TRP A CA 1
ATOM 1292 C C . TRP A 1 172 ? -10.163 0.252 -3.413 1.00 92.31 172 TRP A C 1
ATOM 1294 O O . TRP A 1 172 ? -10.476 -0.374 -4.428 1.00 92.31 172 TRP A O 1
ATOM 1304 N N . THR A 1 173 ? -8.961 0.815 -3.262 1.00 91.44 173 THR A N 1
ATOM 1305 C CA . THR A 1 173 ? -7.916 0.751 -4.287 1.00 91.44 173 THR A CA 1
ATOM 1306 C C . THR A 1 173 ? -7.501 -0.690 -4.554 1.00 91.44 173 THR A C 1
ATOM 1308 O O . THR A 1 173 ? -7.521 -1.110 -5.708 1.00 91.44 173 THR A O 1
ATOM 1311 N N . LEU A 1 174 ? -7.240 -1.487 -3.510 1.00 94.81 174 LEU A N 1
ATOM 1312 C CA . LEU A 1 174 ? -6.936 -2.914 -3.675 1.00 94.81 174 LEU A CA 1
ATOM 1313 C C . LEU A 1 174 ? -8.053 -3.656 -4.418 1.00 94.81 174 LEU A C 1
ATOM 1315 O O . LEU A 1 174 ? -7.783 -4.415 -5.339 1.00 94.81 174 LEU A O 1
ATOM 1319 N N . GLN A 1 175 ? -9.314 -3.420 -4.050 1.00 91.62 175 GLN A N 1
ATOM 1320 C CA . GLN A 1 175 ? -10.461 -4.078 -4.684 1.00 91.62 175 GLN A CA 1
ATOM 1321 C C . GLN A 1 175 ? -10.677 -3.677 -6.146 1.00 91.62 175 GLN A C 1
ATOM 1323 O O . GLN A 1 175 ? -11.321 -4.416 -6.890 1.00 91.62 175 GLN A O 1
ATOM 1328 N N . THR A 1 176 ? -10.224 -2.485 -6.526 1.00 84.44 176 THR A N 1
ATOM 1329 C CA . THR A 1 176 ? -10.387 -1.965 -7.886 1.00 84.44 176 THR A CA 1
ATOM 1330 C C . THR A 1 176 ? -9.226 -2.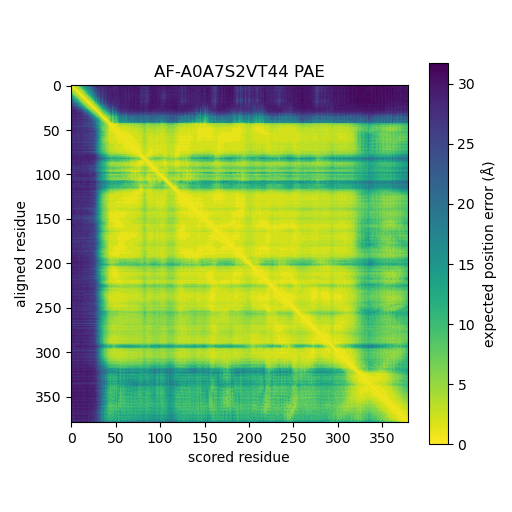398 -8.773 1.00 84.44 176 THR A C 1
ATOM 1332 O O . THR A 1 176 ? -9.449 -2.712 -9.939 1.00 84.44 176 THR A O 1
ATOM 1335 N N . ALA A 1 177 ? -8.017 -2.438 -8.211 1.00 85.69 177 ALA A N 1
ATOM 1336 C CA . ALA A 1 177 ? -6.786 -2.759 -8.919 1.00 85.69 177 ALA A CA 1
ATOM 1337 C C . ALA A 1 177 ? -6.496 -4.262 -9.021 1.00 85.69 177 ALA A C 1
ATOM 1339 O O . ALA A 1 177 ? -5.658 -4.649 -9.820 1.00 85.69 177 ALA A O 1
ATOM 1340 N N . LEU A 1 178 ? -7.102 -5.106 -8.178 1.00 88.56 178 LEU A N 1
ATOM 1341 C CA . LEU A 1 178 ? -6.710 -6.512 -8.041 1.00 88.56 178 LEU A CA 1
ATOM 1342 C C . LEU A 1 178 ? -7.914 -7.460 -7.966 1.00 88.56 178 LEU A C 1
ATOM 1344 O O . LEU A 1 178 ? -9.037 -7.079 -7.618 1.00 88.56 178 LEU A O 1
ATOM 1348 N N . SER A 1 179 ? -7.666 -8.741 -8.245 1.00 88.75 179 SER A N 1
ATOM 1349 C CA . SER A 1 179 ? -8.638 -9.811 -8.031 1.00 88.75 179 SER A CA 1
ATOM 1350 C C . SER A 1 179 ? -8.883 -10.032 -6.532 1.00 88.75 179 SER A C 1
ATOM 1352 O O . SER A 1 179 ? -7.938 -9.982 -5.746 1.00 88.75 179 SER A O 1
ATOM 1354 N N . PRO A 1 180 ? -10.112 -10.379 -6.099 1.00 90.94 180 PRO A N 1
ATOM 1355 C CA . PRO A 1 180 ? -10.388 -10.726 -4.703 1.00 90.94 180 PRO A CA 1
ATOM 1356 C C . PRO A 1 180 ? -9.497 -11.842 -4.132 1.00 90.94 180 PRO A C 1
ATOM 1358 O O . PRO A 1 180 ? -9.270 -11.869 -2.924 1.00 90.94 180 PRO A O 1
ATOM 1361 N N . ASP A 1 181 ? -9.027 -12.756 -4.984 1.00 95.25 181 ASP A N 1
ATOM 1362 C CA . ASP A 1 181 ? -8.182 -13.892 -4.594 1.00 95.25 181 ASP A CA 1
ATOM 1363 C C . ASP A 1 181 ? -6.676 -13.595 -4.711 1.00 95.25 181 ASP A C 1
ATOM 1365 O O . ASP A 1 181 ? -5.862 -14.429 -4.312 1.00 95.25 181 ASP A O 1
ATOM 1369 N N . ASP A 1 182 ? -6.285 -12.418 -5.218 1.00 96.12 182 ASP A N 1
ATOM 1370 C CA . ASP A 1 182 ? -4.877 -12.022 -5.225 1.00 96.12 182 ASP A CA 1
ATOM 1371 C C . ASP A 1 182 ? -4.381 -11.861 -3.789 1.00 96.12 182 ASP A C 1
ATOM 1373 O O . ASP A 1 182 ? -5.020 -11.227 -2.946 1.00 96.12 182 ASP A O 1
ATOM 1377 N N . VAL A 1 183 ? -3.217 -12.444 -3.515 1.00 98.62 183 VAL A N 1
ATOM 1378 C CA . VAL A 1 183 ? -2.571 -12.401 -2.203 1.00 98.62 183 VAL A CA 1
ATOM 1379 C C . VAL A 1 183 ? -1.575 -11.252 -2.180 1.00 98.62 183 VAL A C 1
ATOM 1381 O O . VAL A 1 183 ? -0.612 -11.246 -2.951 1.00 98.62 183 VAL A O 1
ATOM 1384 N N . VAL A 1 184 ? -1.794 -10.290 -1.293 1.00 98.69 184 VAL A N 1
ATOM 1385 C CA . VAL A 1 184 ? -1.014 -9.060 -1.206 1.00 98.69 184 VAL A CA 1
ATOM 1386 C C . VAL A 1 184 ? -0.184 -9.015 0.074 1.00 98.69 184 VAL A C 1
ATOM 1388 O O . VAL A 1 184 ? -0.631 -9.427 1.148 1.00 98.69 184 VAL A O 1
ATOM 1391 N N . TRP A 1 185 ? 1.031 -8.486 -0.039 1.00 98.75 185 TRP A N 1
ATOM 1392 C CA . TRP A 1 185 ? 1.875 -8.140 1.100 1.00 98.75 185 TRP A CA 1
ATOM 1393 C C . TRP A 1 185 ? 1.660 -6.670 1.469 1.00 98.75 185 TRP A C 1
ATOM 1395 O O . TRP A 1 185 ? 1.939 -5.789 0.658 1.00 98.75 185 TRP A O 1
ATOM 1405 N N . VAL A 1 186 ? 1.181 -6.401 2.687 1.00 98.62 186 VAL A N 1
ATOM 1406 C CA . VAL A 1 186 ? 0.951 -5.041 3.208 1.00 98.62 186 VAL A CA 1
ATOM 1407 C C . VAL A 1 186 ? 1.663 -4.908 4.546 1.00 98.62 186 VAL A C 1
ATOM 1409 O O . VAL A 1 186 ? 1.357 -5.642 5.488 1.00 98.62 186 VAL A O 1
ATOM 1412 N N . CYS A 1 187 ? 2.600 -3.963 4.651 1.00 97.56 187 CYS A N 1
ATOM 1413 C CA . CYS A 1 187 ? 3.547 -3.891 5.770 1.00 97.56 187 CYS A CA 1
ATOM 1414 C C . CYS A 1 187 ? 2.887 -3.876 7.163 1.00 97.56 187 CYS A C 1
ATOM 1416 O O . CYS A 1 187 ? 3.389 -4.509 8.092 1.00 97.56 187 CYS A O 1
ATOM 1418 N N . SER A 1 188 ? 1.739 -3.211 7.313 1.00 97.56 188 SER A N 1
ATOM 1419 C CA . SER A 1 188 ? 0.996 -3.109 8.575 1.00 97.56 188 SER A CA 1
ATOM 1420 C C . SER A 1 188 ? 0.372 -4.428 9.043 1.00 97.56 188 SER A C 1
ATOM 1422 O O . SER A 1 188 ? 0.174 -4.605 10.243 1.00 97.56 188 SER A O 1
ATOM 1424 N N . PHE A 1 189 ? 0.104 -5.365 8.130 1.00 98.69 189 PHE A N 1
ATOM 1425 C CA . PHE A 1 189 ? -0.485 -6.677 8.426 1.00 98.69 189 PHE A CA 1
ATOM 1426 C C . PHE A 1 189 ? 0.541 -7.812 8.362 1.00 98.69 189 PHE A C 1
ATOM 1428 O O . PHE A 1 189 ? 0.414 -8.799 9.090 1.00 98.69 189 PHE A O 1
ATOM 1435 N N . ALA A 1 190 ? 1.559 -7.661 7.514 1.00 98.31 190 ALA A N 1
ATOM 1436 C CA . ALA A 1 190 ? 2.596 -8.656 7.287 1.00 98.31 190 ALA A CA 1
ATOM 1437 C C . ALA A 1 190 ? 3.714 -8.609 8.338 1.00 98.31 190 ALA A C 1
ATOM 1439 O O . ALA A 1 190 ? 4.263 -9.648 8.687 1.00 98.31 190 ALA A O 1
ATOM 1440 N N . LEU A 1 191 ? 4.043 -7.433 8.884 1.00 97.38 191 LEU A N 1
ATOM 1441 C CA . LEU A 1 191 ? 5.037 -7.315 9.955 1.00 97.38 191 LEU A CA 1
ATOM 1442 C C . LEU A 1 191 ? 4.390 -7.513 11.330 1.00 97.38 191 LEU A C 1
ATOM 1444 O O . LEU A 1 191 ? 3.247 -7.108 11.561 1.00 97.38 191 LEU A O 1
ATOM 1448 N N . ASN A 1 192 ? 5.130 -8.105 12.271 1.00 97.06 192 ASN A N 1
ATOM 1449 C CA . ASN A 1 192 ? 4.676 -8.230 13.653 1.00 97.06 192 ASN A CA 1
ATOM 1450 C C . ASN A 1 192 ? 4.680 -6.853 14.334 1.00 97.06 192 ASN A C 1
ATOM 1452 O O . ASN A 1 192 ? 5.707 -6.388 14.823 1.00 97.06 192 ASN A O 1
ATOM 1456 N N . GLN A 1 193 ? 3.508 -6.217 14.384 1.00 95.50 193 GLN A N 1
ATOM 1457 C CA . GLN A 1 193 ? 3.336 -4.869 14.933 1.00 95.50 193 GLN A CA 1
ATOM 1458 C C . GLN A 1 193 ? 3.553 -4.782 16.450 1.00 95.50 193 GLN A C 1
ATOM 1460 O O . GLN A 1 193 ? 3.685 -3.679 16.975 1.00 95.50 193 GLN A O 1
ATOM 1465 N N . ASN A 1 194 ? 3.578 -5.916 17.157 1.00 94.88 194 ASN A N 1
ATOM 1466 C CA . ASN A 1 194 ? 3.874 -5.975 18.588 1.00 94.88 194 ASN A CA 1
ATOM 1467 C C . ASN A 1 194 ? 5.366 -6.218 18.884 1.00 94.88 194 ASN A C 1
ATOM 1469 O O . ASN A 1 194 ? 5.773 -6.090 20.036 1.00 94.88 194 ASN A O 1
ATOM 1473 N N . ALA A 1 195 ? 6.170 -6.575 17.877 1.00 94.00 195 ALA A N 1
ATOM 1474 C CA . ALA A 1 195 ? 7.610 -6.770 18.022 1.00 94.00 195 ALA A CA 1
ATOM 1475 C C . ALA A 1 195 ? 8.389 -5.462 17.816 1.00 94.00 195 ALA A C 1
ATOM 1477 O O . ALA A 1 195 ? 7.846 -4.451 17.360 1.00 94.00 195 ALA A O 1
ATOM 1478 N N . ASP A 1 196 ? 9.693 -5.491 18.103 1.00 89.62 196 ASP A N 1
ATOM 1479 C CA . ASP A 1 196 ? 10.584 -4.400 17.718 1.00 89.62 196 ASP A CA 1
ATOM 1480 C C . ASP A 1 196 ? 10.865 -4.451 16.208 1.00 89.62 196 ASP A C 1
ATOM 1482 O O . ASP A 1 196 ? 11.827 -5.057 15.732 1.00 89.62 196 ASP A O 1
ATOM 1486 N N . ILE A 1 197 ? 10.005 -3.784 15.435 1.00 87.06 197 ILE A N 1
ATOM 1487 C CA . ILE A 1 197 ? 10.161 -3.655 13.980 1.00 87.06 197 ILE A CA 1
ATOM 1488 C C . ILE A 1 197 ? 11.521 -3.037 13.630 1.00 87.06 197 ILE A C 1
ATOM 1490 O O . ILE A 1 197 ? 12.072 -3.354 12.580 1.00 87.06 197 ILE A O 1
ATOM 1494 N N . LYS A 1 198 ? 12.098 -2.187 14.498 1.00 83.31 198 LYS A N 1
ATOM 1495 C CA . LYS A 1 198 ? 13.402 -1.561 14.237 1.00 83.31 198 LYS A CA 1
ATOM 1496 C C . LYS A 1 198 ? 14.493 -2.620 14.157 1.00 83.31 198 LYS A C 1
ATOM 1498 O O . LYS A 1 198 ? 15.326 -2.542 13.263 1.00 83.31 198 LYS A O 1
ATOM 1503 N N . GLN A 1 199 ? 14.448 -3.614 15.041 1.00 82.75 199 GLN A N 1
ATOM 1504 C CA . GLN A 1 199 ? 15.369 -4.745 15.016 1.00 82.75 199 GLN A CA 1
ATOM 1505 C C . GLN A 1 199 ? 15.172 -5.604 13.759 1.00 82.75 199 GLN A C 1
ATOM 1507 O O . GLN A 1 199 ? 16.143 -6.040 13.149 1.00 82.75 199 GLN A O 1
ATOM 1512 N N . ALA A 1 200 ? 13.926 -5.788 13.311 1.00 78.69 200 ALA A N 1
ATOM 1513 C CA . ALA A 1 200 ? 13.634 -6.543 12.090 1.00 78.69 200 ALA A CA 1
ATOM 1514 C C . ALA A 1 200 ? 14.177 -5.882 10.804 1.00 78.69 200 ALA A C 1
ATOM 1516 O O . ALA A 1 200 ? 14.297 -6.548 9.779 1.00 78.69 200 ALA A O 1
ATOM 1517 N N . ILE A 1 201 ? 14.505 -4.584 10.843 1.00 84.12 201 ILE A N 1
ATOM 1518 C CA . ILE A 1 201 ? 15.007 -3.811 9.691 1.00 84.12 201 ILE A CA 1
ATOM 1519 C C . ILE A 1 201 ? 16.392 -3.186 9.936 1.00 84.12 201 ILE A C 1
ATOM 1521 O O . ILE A 1 201 ? 16.848 -2.357 9.144 1.00 84.12 201 ILE A O 1
ATOM 1525 N N . SER A 1 202 ? 17.073 -3.529 11.035 1.00 79.00 202 SER A N 1
ATOM 1526 C CA . SER A 1 202 ? 18.370 -2.934 11.394 1.00 79.00 202 SER A CA 1
ATOM 1527 C C . SER A 1 202 ? 19.561 -3.546 10.655 1.00 79.00 202 SER A C 1
ATOM 1529 O O . SER A 1 202 ? 20.629 -2.944 10.661 1.00 79.00 202 SER A O 1
ATOM 1531 N N . GLY A 1 203 ? 19.391 -4.716 10.032 1.00 86.25 203 GLY A N 1
ATOM 1532 C CA . GLY A 1 203 ? 20.426 -5.377 9.231 1.00 86.25 203 GLY A CA 1
ATOM 1533 C C . GLY A 1 203 ? 20.607 -4.772 7.836 1.00 86.25 203 GLY A C 1
ATOM 1534 O O . GLY A 1 203 ? 20.228 -3.623 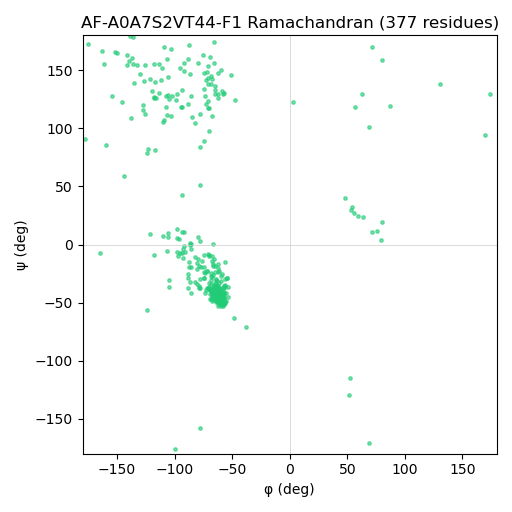7.579 1.00 86.25 203 GLY A O 1
ATOM 1535 N N . GLU A 1 204 ? 21.167 -5.572 6.929 1.00 89.75 204 GLU A N 1
ATOM 1536 C CA . GLU A 1 204 ? 21.246 -5.231 5.511 1.00 89.75 204 GLU A CA 1
ATOM 1537 C C . GLU A 1 204 ? 19.845 -5.004 4.940 1.00 89.75 204 GLU A C 1
ATOM 1539 O O . GLU A 1 204 ? 18.919 -5.791 5.151 1.00 89.75 204 GLU A O 1
ATOM 1544 N N . LEU A 1 205 ? 19.669 -3.900 4.212 1.00 91.69 205 LEU A N 1
ATOM 1545 C CA . LEU A 1 205 ? 18.346 -3.482 3.751 1.00 91.69 205 LEU A CA 1
ATOM 1546 C C . LEU A 1 205 ? 17.689 -4.518 2.824 1.00 91.69 205 LEU A C 1
ATOM 1548 O O . LEU A 1 205 ? 16.471 -4.682 2.866 1.00 91.69 205 LEU A O 1
ATOM 1552 N N . LEU A 1 206 ? 18.481 -5.244 2.030 1.00 92.75 206 LEU A N 1
ATOM 1553 C CA . LEU A 1 206 ? 17.986 -6.292 1.131 1.00 92.75 206 LEU A CA 1
ATOM 1554 C C . LEU A 1 206 ? 17.565 -7.581 1.854 1.00 92.75 206 LEU A C 1
ATOM 1556 O O . LEU A 1 206 ? 16.773 -8.349 1.301 1.00 92.75 206 LEU A O 1
ATOM 1560 N N . ASP A 1 207 ? 18.038 -7.786 3.082 1.00 93.25 207 ASP A N 1
ATOM 1561 C CA . ASP A 1 207 ? 17.676 -8.931 3.926 1.00 93.25 207 ASP A CA 1
ATOM 1562 C C . ASP A 1 207 ? 16.465 -8.629 4.815 1.00 93.25 207 ASP A C 1
ATOM 1564 O O . ASP A 1 207 ? 15.924 -9.510 5.483 1.00 93.25 207 ASP A O 1
ATOM 1568 N N . SER A 1 208 ? 16.001 -7.378 4.811 1.00 94.19 208 SER A N 1
ATOM 1569 C CA . SER A 1 208 ? 14.787 -6.994 5.516 1.00 94.19 208 SER A CA 1
ATOM 1570 C C . SER A 1 208 ? 13.563 -7.769 4.995 1.00 94.19 208 SER A C 1
ATOM 1572 O O . SER A 1 208 ? 13.476 -8.083 3.799 1.00 94.19 208 SER A O 1
ATOM 1574 N N . PRO A 1 209 ? 12.549 -8.018 5.845 1.00 95.06 209 PRO A N 1
ATOM 1575 C CA . PRO A 1 209 ? 11.381 -8.786 5.430 1.00 95.06 209 PRO A CA 1
ATOM 1576 C C . PRO A 1 209 ? 10.639 -8.209 4.220 1.00 95.06 209 PRO A C 1
ATOM 1578 O O . PRO A 1 209 ? 10.150 -8.958 3.380 1.00 95.06 209 PRO A O 1
ATOM 1581 N N . PHE A 1 210 ? 10.571 -6.881 4.099 1.00 95.06 210 PHE A N 1
ATOM 1582 C CA . PHE A 1 210 ? 9.899 -6.248 2.968 1.00 95.06 210 PHE A CA 1
ATOM 1583 C C . PHE A 1 210 ? 10.696 -6.419 1.664 1.00 95.06 210 PHE A C 1
ATOM 1585 O O . PHE A 1 210 ? 10.097 -6.661 0.621 1.00 95.06 210 PHE A O 1
ATOM 1592 N N . ALA A 1 211 ? 12.033 -6.359 1.706 1.00 95.69 211 ALA A N 1
ATOM 1593 C CA . ALA A 1 211 ? 12.867 -6.557 0.522 1.00 95.69 211 ALA A CA 1
ATOM 1594 C C . ALA A 1 211 ? 12.846 -8.019 0.056 1.00 95.69 211 ALA A C 1
ATOM 1596 O O . ALA A 1 211 ? 12.793 -8.284 -1.145 1.00 95.69 211 ALA A O 1
ATOM 1597 N N . VAL A 1 212 ? 12.837 -8.973 0.994 1.00 96.88 212 VAL A N 1
ATOM 1598 C CA . VAL A 1 212 ? 12.630 -10.396 0.687 1.00 96.88 212 VAL A CA 1
ATOM 1599 C C . VAL A 1 212 ? 11.260 -10.604 0.044 1.00 96.88 212 VAL A C 1
ATOM 1601 O O . VAL A 1 212 ? 11.187 -11.152 -1.052 1.00 96.88 212 VAL A O 1
ATOM 1604 N N . ALA A 1 213 ? 10.186 -10.094 0.651 1.00 98.12 213 ALA A N 1
ATOM 1605 C CA . ALA A 1 213 ? 8.846 -10.197 0.082 1.00 98.12 213 ALA A CA 1
ATOM 1606 C C . ALA A 1 213 ? 8.779 -9.593 -1.334 1.00 98.12 213 ALA A C 1
ATOM 1608 O O . ALA A 1 213 ? 8.366 -10.271 -2.271 1.00 98.12 213 ALA A O 1
ATOM 1609 N N . LEU A 1 214 ? 9.255 -8.360 -1.530 1.00 98.06 214 LEU A N 1
ATOM 1610 C CA . LEU A 1 214 ? 9.198 -7.677 -2.824 1.00 98.06 214 LEU A CA 1
ATOM 1611 C C . LEU A 1 214 ? 9.934 -8.438 -3.939 1.00 98.06 214 LEU A C 1
ATOM 1613 O O . LEU A 1 214 ? 9.412 -8.537 -5.045 1.00 98.06 214 LEU A O 1
ATOM 1617 N N . ARG A 1 215 ? 11.101 -9.031 -3.656 1.00 96.19 215 ARG A N 1
ATOM 1618 C CA . ARG A 1 215 ? 11.850 -9.838 -4.640 1.00 96.19 215 ARG A CA 1
ATOM 1619 C C . ARG A 1 215 ? 11.124 -11.114 -5.071 1.00 96.19 215 ARG A C 1
ATOM 1621 O O . ARG A 1 215 ? 11.408 -11.637 -6.143 1.00 96.19 215 ARG A O 1
ATOM 1628 N N . HIS A 1 216 ? 10.214 -11.617 -4.241 1.00 96.50 216 HIS A N 1
ATOM 1629 C CA . HIS A 1 216 ? 9.422 -12.815 -4.518 1.00 96.50 216 HIS A CA 1
ATOM 1630 C C . HIS A 1 216 ? 8.017 -12.507 -5.056 1.00 96.50 216 HIS A C 1
ATOM 1632 O O . HIS A 1 216 ? 7.301 -13.434 -5.444 1.00 96.50 216 HIS A O 1
ATOM 1638 N N . ALA A 1 217 ? 7.611 -11.235 -5.085 1.00 97.50 217 ALA A N 1
ATOM 1639 C CA . ALA A 1 217 ? 6.335 -10.825 -5.647 1.00 97.50 217 ALA A CA 1
ATOM 1640 C C . ALA A 1 217 ? 6.343 -10.926 -7.179 1.00 97.50 217 ALA A C 1
ATOM 1642 O O . ALA A 1 217 ? 7.360 -10.714 -7.835 1.00 97.50 217 ALA A O 1
ATOM 1643 N N . VAL A 1 218 ? 5.179 -11.215 -7.763 1.00 94.50 218 VAL A N 1
ATOM 1644 C CA . VAL A 1 218 ? 5.002 -11.262 -9.223 1.00 94.50 218 VAL A CA 1
ATOM 1645 C C . VAL A 1 218 ? 4.886 -9.849 -9.795 1.00 94.50 218 VAL A C 1
ATOM 1647 O O . VAL A 1 218 ? 5.380 -9.579 -10.887 1.00 94.50 218 VAL A O 1
ATOM 1650 N N . LYS A 1 219 ? 4.218 -8.954 -9.063 1.00 94.56 219 LYS A N 1
ATOM 1651 C CA . LYS A 1 219 ? 3.988 -7.551 -9.426 1.00 94.56 219 LYS A CA 1
ATOM 1652 C C . LYS A 1 219 ? 4.096 -6.672 -8.172 1.00 94.56 219 LYS A C 1
ATOM 1654 O O . LYS A 1 219 ? 3.838 -7.126 -7.056 1.00 94.56 219 LYS A O 1
ATOM 1659 N N . GLN A 1 220 ? 4.433 -5.402 -8.353 1.00 97.25 220 GLN A N 1
ATOM 1660 C CA . GLN A 1 220 ? 4.324 -4.367 -7.330 1.00 97.25 220 GLN A CA 1
ATOM 1661 C C . GLN A 1 220 ? 3.135 -3.460 -7.657 1.00 97.25 220 GLN A C 1
ATOM 1663 O O . GLN A 1 220 ? 3.046 -2.927 -8.762 1.00 97.25 220 GLN A O 1
ATOM 1668 N N . LEU A 1 221 ? 2.256 -3.253 -6.679 1.00 96.19 221 LEU A N 1
ATOM 1669 C CA . LEU A 1 221 ? 1.199 -2.247 -6.724 1.00 96.19 221 LEU A CA 1
ATOM 1670 C C . LEU A 1 221 ? 1.594 -1.073 -5.826 1.00 96.19 221 LEU A C 1
ATOM 1672 O O . LEU A 1 221 ? 1.869 -1.251 -4.641 1.00 96.19 221 LEU A O 1
ATOM 1676 N N . VAL A 1 222 ? 1.600 0.130 -6.380 1.00 97.06 222 VAL A N 1
ATOM 1677 C CA . VAL A 1 222 ? 1.904 1.368 -5.666 1.00 97.06 222 VAL A CA 1
ATOM 1678 C C . VAL A 1 222 ? 0.610 2.157 -5.530 1.00 97.06 222 VAL A C 1
ATOM 1680 O O . VAL A 1 222 ? 0.103 2.702 -6.509 1.00 97.06 222 VAL A O 1
ATOM 1683 N N . VAL A 1 223 ? 0.068 2.207 -4.316 1.00 95.69 223 VAL A N 1
ATOM 1684 C CA . VAL A 1 223 ? -1.186 2.909 -4.020 1.00 95.69 223 VAL A CA 1
ATOM 1685 C C . VAL A 1 223 ? -0.884 4.390 -3.836 1.00 95.69 223 VAL A C 1
ATOM 1687 O O . VAL A 1 223 ? -0.309 4.785 -2.827 1.00 95.69 223 VAL A O 1
ATOM 1690 N N . LEU A 1 224 ? -1.223 5.214 -4.825 1.00 92.94 224 LEU A N 1
ATOM 1691 C CA . LEU A 1 224 ? -0.971 6.650 -4.789 1.00 92.94 224 LEU A CA 1
ATOM 1692 C C . LEU A 1 224 ? -2.099 7.375 -4.058 1.00 92.94 224 LEU A C 1
ATOM 1694 O O . LEU A 1 224 ? -3.214 7.519 -4.567 1.00 92.94 224 LEU A O 1
ATOM 1698 N N . ASP A 1 225 ? -1.774 7.880 -2.873 1.00 90.25 225 ASP A N 1
ATOM 1699 C CA . ASP A 1 225 ? -2.656 8.749 -2.110 1.00 90.25 225 ASP A CA 1
ATOM 1700 C C . ASP A 1 225 ? -2.811 10.125 -2.780 1.00 90.25 225 ASP A C 1
ATOM 1702 O O . ASP A 1 225 ? -1.980 10.553 -3.586 1.00 90.25 225 ASP A O 1
ATOM 1706 N N . ARG A 1 226 ? -3.872 10.853 -2.409 1.00 86.19 226 ARG A N 1
ATOM 1707 C CA . ARG A 1 226 ? -4.211 12.155 -3.012 1.00 86.19 226 ARG A CA 1
ATOM 1708 C C . ARG A 1 226 ? -3.107 13.207 -2.883 1.00 86.19 226 ARG A C 1
ATOM 1710 O O . ARG A 1 226 ? -3.099 14.149 -3.661 1.00 86.19 226 ARG A O 1
ATOM 1717 N N . GLY A 1 227 ? -2.238 13.090 -1.878 1.00 86.69 227 GLY A N 1
ATOM 1718 C CA . GLY A 1 227 ? -1.157 14.041 -1.624 1.00 86.69 227 GLY A CA 1
ATOM 1719 C C . GLY A 1 227 ? 0.196 13.603 -2.181 1.00 86.69 227 GLY A C 1
ATOM 1720 O O . GLY A 1 227 ? 1.199 14.251 -1.871 1.00 86.69 227 GLY A O 1
ATOM 1721 N N . LEU A 1 228 ? 0.254 12.489 -2.926 1.00 89.88 228 LEU A N 1
ATOM 1722 C CA . LEU A 1 228 ? 1.503 11.863 -3.370 1.00 89.88 228 LEU A CA 1
ATOM 1723 C C . LEU A 1 228 ? 2.514 11.710 -2.224 1.00 89.88 228 LEU A C 1
ATOM 1725 O O . LEU A 1 228 ? 3.718 11.926 -2.389 1.00 89.88 228 LEU A O 1
ATOM 1729 N N . VAL A 1 229 ? 2.029 11.347 -1.037 1.00 93.44 229 VAL A N 1
ATOM 1730 C CA . VAL A 1 229 ? 2.870 11.119 0.137 1.00 93.44 229 VAL A CA 1
ATOM 1731 C C . VAL A 1 229 ? 3.733 9.878 -0.063 1.00 93.44 229 VAL A C 1
ATOM 1733 O O . VAL A 1 229 ? 4.879 9.872 0.383 1.00 93.44 229 VAL A O 1
ATOM 1736 N N . VAL A 1 230 ? 3.234 8.849 -0.755 1.00 94.81 230 VAL A N 1
ATOM 1737 C CA . VAL A 1 230 ? 3.976 7.598 -0.994 1.00 94.81 230 VAL A CA 1
ATOM 1738 C C . VAL A 1 230 ? 5.400 7.824 -1.504 1.00 94.81 230 VAL A C 1
ATOM 1740 O O . VAL A 1 230 ? 6.335 7.494 -0.774 1.00 94.81 230 VAL A O 1
ATOM 1743 N N . PRO A 1 231 ? 5.640 8.422 -2.683 1.00 94.19 231 PRO A N 1
ATOM 1744 C CA . PRO A 1 231 ? 7.005 8.575 -3.182 1.00 94.19 231 PRO A CA 1
ATOM 1745 C C . PRO A 1 231 ? 7.828 9.619 -2.397 1.00 94.19 231 PRO A C 1
ATOM 1747 O O . PRO A 1 231 ? 9.040 9.708 -2.571 1.00 94.19 231 PRO A O 1
ATOM 1750 N N . ARG A 1 232 ? 7.206 10.376 -1.480 1.00 95.94 232 ARG A N 1
ATOM 1751 C CA . ARG A 1 232 ? 7.884 11.294 -0.546 1.00 95.94 232 ARG A CA 1
ATOM 1752 C C . ARG A 1 232 ? 8.360 10.609 0.737 1.00 95.94 232 ARG A C 1
ATOM 1754 O O . ARG A 1 232 ? 8.957 11.264 1.590 1.00 95.94 232 ARG A O 1
ATOM 1761 N N . ARG A 1 233 ? 8.131 9.305 0.899 1.00 96.38 233 ARG A N 1
ATOM 1762 C CA . ARG A 1 233 ? 8.641 8.524 2.031 1.00 96.38 233 ARG A CA 1
ATOM 1763 C C . ARG A 1 233 ? 9.848 7.696 1.620 1.00 96.38 233 ARG A C 1
ATOM 1765 O O . ARG A 1 233 ? 9.760 6.920 0.674 1.00 96.38 233 ARG A O 1
ATOM 1772 N N . SER A 1 234 ? 10.957 7.799 2.360 1.00 96.62 234 SER A N 1
ATOM 1773 C CA . SER A 1 234 ? 12.216 7.134 1.980 1.00 96.62 234 SER A CA 1
ATOM 1774 C C . SER A 1 234 ? 12.046 5.621 1.830 1.00 96.62 234 SER A C 1
ATOM 1776 O O . SER A 1 234 ? 12.541 5.051 0.869 1.00 96.62 234 SER A O 1
ATOM 1778 N N . TRP A 1 235 ? 11.291 4.976 2.727 1.00 95.94 235 TRP A N 1
ATOM 1779 C CA . TRP A 1 235 ? 11.009 3.538 2.633 1.00 95.94 235 TRP A CA 1
ATOM 1780 C C . TRP A 1 235 ? 10.250 3.163 1.352 1.00 95.94 235 TRP A C 1
ATOM 1782 O O . TRP A 1 235 ? 10.636 2.217 0.678 1.00 95.94 235 TRP A O 1
ATOM 1792 N N . CYS A 1 236 ? 9.240 3.937 0.956 1.00 97.38 236 CYS A N 1
ATOM 1793 C CA . CYS A 1 236 ? 8.498 3.693 -0.283 1.00 97.38 236 CYS A CA 1
ATOM 1794 C C . CYS A 1 236 ? 9.359 3.969 -1.529 1.00 97.38 236 CYS A C 1
ATOM 1796 O O . CYS A 1 236 ? 9.313 3.208 -2.492 1.00 97.38 236 CYS A O 1
ATOM 1798 N N . ALA A 1 237 ? 10.192 5.016 -1.505 1.00 97.06 237 ALA A N 1
ATOM 1799 C CA . ALA A 1 237 ? 11.171 5.268 -2.565 1.00 97.06 237 ALA A CA 1
ATOM 1800 C C . ALA A 1 237 ? 12.175 4.108 -2.693 1.00 97.06 237 ALA A C 1
ATOM 1802 O O . ALA A 1 237 ? 12.542 3.716 -3.799 1.00 97.06 237 ALA A O 1
ATOM 1803 N N . TYR A 1 238 ? 12.578 3.514 -1.568 1.00 96.94 238 TYR A N 1
ATOM 1804 C CA . TYR A 1 238 ? 13.445 2.342 -1.555 1.00 96.94 238 TYR A CA 1
ATOM 1805 C C . TYR A 1 238 ? 12.767 1.095 -2.129 1.00 96.94 238 TYR A C 1
ATOM 1807 O O . TYR A 1 238 ? 13.372 0.389 -2.929 1.00 96.94 238 TYR A O 1
ATOM 1815 N N . GLU A 1 239 ? 11.499 0.847 -1.795 1.00 97.62 239 GLU A N 1
ATOM 1816 C CA . GLU A 1 239 ? 10.709 -0.236 -2.395 1.00 97.62 239 GLU A CA 1
ATOM 1817 C C . GLU A 1 239 ? 10.607 -0.079 -3.922 1.00 97.62 239 GLU A C 1
ATOM 1819 O O . GLU A 1 239 ? 10.805 -1.042 -4.661 1.00 97.62 239 GLU A O 1
ATOM 1824 N N . LEU A 1 240 ? 10.374 1.138 -4.424 1.00 96.88 240 LEU A N 1
ATOM 1825 C CA . LEU A 1 240 ? 10.405 1.425 -5.865 1.00 96.88 240 LEU A CA 1
ATOM 1826 C C . LEU A 1 240 ? 11.789 1.151 -6.478 1.00 96.88 240 LEU A C 1
ATOM 1828 O O . LEU A 1 240 ? 11.878 0.613 -7.583 1.00 96.88 240 LEU A O 1
ATOM 1832 N N . ALA A 1 241 ? 12.869 1.478 -5.764 1.00 96.00 241 ALA A N 1
ATOM 1833 C CA . ALA A 1 241 ? 14.234 1.209 -6.212 1.00 96.00 241 ALA A CA 1
ATOM 1834 C C . ALA A 1 241 ? 14.544 -0.294 -6.285 1.00 96.00 241 ALA A C 1
ATOM 1836 O O . ALA A 1 241 ? 15.145 -0.741 -7.262 1.00 96.00 241 ALA A O 1
ATOM 1837 N N . ILE A 1 242 ? 14.093 -1.086 -5.306 1.00 95.38 242 ILE A N 1
ATOM 1838 C CA . ILE A 1 242 ? 14.227 -2.550 -5.320 1.00 95.38 242 ILE A CA 1
ATOM 1839 C C . ILE A 1 242 ? 13.437 -3.137 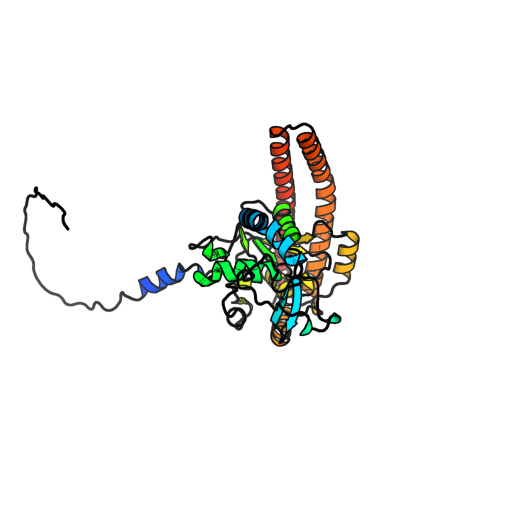-6.495 1.00 95.38 242 ILE A C 1
ATOM 1841 O O . ILE A 1 242 ? 13.987 -3.919 -7.267 1.00 95.38 242 ILE A O 1
ATOM 1845 N N . ALA A 1 243 ? 12.176 -2.743 -6.692 1.00 94.81 243 ALA A N 1
ATOM 1846 C CA . ALA A 1 243 ? 11.397 -3.197 -7.849 1.00 94.81 243 ALA A CA 1
ATOM 1847 C C . ALA A 1 243 ? 12.080 -2.821 -9.179 1.00 94.81 243 ALA A C 1
ATOM 1849 O O . ALA A 1 243 ? 12.139 -3.622 -10.116 1.00 94.81 243 ALA A O 1
ATOM 1850 N N . GLY A 1 244 ? 12.673 -1.622 -9.202 1.00 91.31 244 GLY A N 1
ATOM 1851 C CA . GLY A 1 244 ? 13.712 -1.148 -10.115 1.00 91.31 244 GLY A CA 1
ATOM 1852 C C . GLY A 1 244 ? 14.747 -2.207 -10.481 1.00 91.31 244 GLY A C 1
ATOM 1853 O O . GLY A 1 244 ? 14.810 -2.706 -11.607 1.00 91.31 244 GLY A O 1
ATOM 1854 N N . GLN A 1 245 ? 15.563 -2.512 -9.481 1.00 90.19 245 GLN A N 1
ATOM 1855 C CA . GLN A 1 245 ? 16.732 -3.375 -9.538 1.00 90.19 245 GLN A CA 1
ATOM 1856 C C . GLN A 1 245 ? 16.394 -4.816 -9.939 1.00 90.19 245 GLN A C 1
ATOM 1858 O O . GLN A 1 245 ? 17.128 -5.416 -10.721 1.00 90.19 245 GLN A O 1
ATOM 1863 N N . PHE A 1 246 ? 15.287 -5.360 -9.430 1.00 89.94 246 PHE A N 1
ATOM 1864 C CA . PHE A 1 246 ? 14.896 -6.761 -9.616 1.00 89.94 246 PHE A CA 1
ATOM 1865 C C . PHE A 1 246 ? 13.867 -6.979 -10.730 1.00 89.94 246 PHE A C 1
ATOM 1867 O O . PHE A 1 246 ? 13.304 -8.065 -10.828 1.00 89.94 246 PHE A O 1
ATOM 1874 N N . ALA A 1 247 ? 13.637 -5.976 -11.583 1.00 88.94 247 ALA A N 1
ATOM 1875 C CA . ALA A 1 247 ? 12.729 -6.080 -12.729 1.00 88.94 247 ALA A CA 1
ATOM 1876 C C . ALA A 1 247 ? 11.278 -6.424 -12.362 1.00 88.94 247 ALA A C 1
ATOM 1878 O O . ALA A 1 247 ? 10.550 -6.986 -13.181 1.00 88.94 247 ALA A O 1
ATOM 1879 N N . ILE A 1 248 ? 10.851 -6.106 -11.140 1.00 91.94 248 ILE A N 1
ATOM 1880 C CA . ILE A 1 248 ? 9.481 -6.379 -10.712 1.00 91.94 248 ILE A CA 1
ATOM 1881 C C . ILE A 1 248 ? 8.568 -5.399 -11.463 1.00 91.94 248 ILE A C 1
ATOM 1883 O O . ILE A 1 248 ? 8.809 -4.189 -11.369 1.00 91.94 248 ILE A O 1
ATOM 1887 N N . PRO A 1 249 ? 7.559 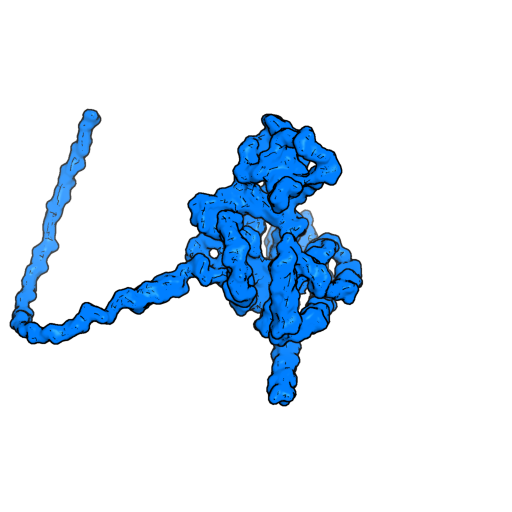-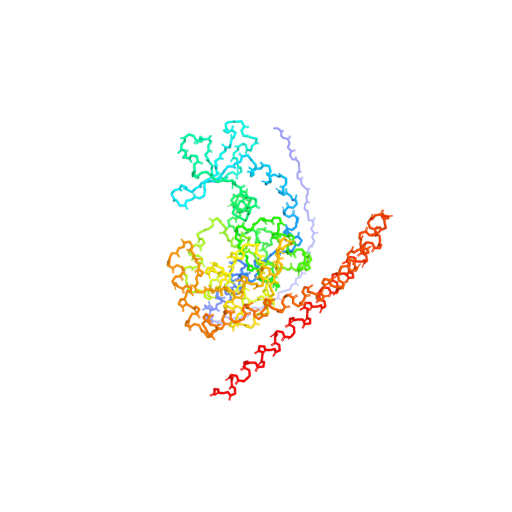5.871 -12.225 1.00 91.25 249 PRO A N 1
ATOM 1888 C CA . PRO A 1 249 ? 6.592 -4.997 -12.883 1.00 91.25 249 PRO A CA 1
ATOM 1889 C C . PRO A 1 249 ? 5.891 -4.113 -11.853 1.00 91.25 249 PRO A C 1
ATOM 1891 O O . PRO A 1 249 ? 5.403 -4.622 -10.843 1.00 91.25 249 PRO A O 1
ATOM 1894 N N . THR A 1 250 ? 5.845 -2.805 -12.100 1.00 92.06 250 THR A N 1
ATOM 1895 C CA . THR A 1 250 ? 5.320 -1.822 -11.145 1.00 92.06 250 THR A CA 1
ATOM 1896 C C . THR A 1 250 ? 4.113 -1.118 -11.747 1.00 92.06 250 THR A C 1
ATOM 1898 O O . THR A 1 250 ? 4.200 -0.517 -12.817 1.00 92.06 250 THR A O 1
ATOM 1901 N N . PHE A 1 251 ? 3.002 -1.134 -11.018 1.00 90.00 251 PHE A N 1
ATOM 1902 C CA . PHE A 1 251 ? 1.771 -0.434 -11.373 1.00 90.00 251 PHE A CA 1
ATOM 1903 C C . PHE A 1 251 ? 1.517 0.661 -10.353 1.00 90.00 251 PHE A C 1
ATOM 1905 O O . PHE A 1 251 ? 1.561 0.410 -9.149 1.00 90.00 251 PHE A O 1
ATOM 1912 N N . LEU A 1 252 ? 1.248 1.873 -10.826 1.00 91.75 252 LEU A N 1
ATOM 1913 C CA . LEU A 1 252 ? 0.764 2.950 -9.976 1.00 91.75 252 LEU A CA 1
ATOM 1914 C C . LEU A 1 252 ? -0.755 2.929 -10.038 1.00 91.75 252 LEU A C 1
ATOM 1916 O O . LEU A 1 252 ? -1.324 2.853 -11.123 1.00 91.75 252 LEU A O 1
ATOM 1920 N N . TRP A 1 253 ? -1.407 3.007 -8.885 1.00 90.94 253 TRP A N 1
ATOM 1921 C CA . TRP A 1 253 ? -2.854 3.110 -8.827 1.00 90.94 253 TRP A CA 1
ATOM 1922 C C . TRP A 1 253 ? -3.270 4.326 -8.010 1.00 90.94 253 TRP A C 1
ATOM 1924 O O . TRP A 1 253 ? -3.039 4.354 -6.800 1.00 90.94 253 TRP A O 1
ATOM 1934 N N . PRO A 1 254 ? -3.861 5.346 -8.643 1.00 89.62 254 PRO A N 1
ATOM 1935 C CA . PRO A 1 254 ? -4.341 6.526 -7.952 1.00 89.62 254 PRO A CA 1
ATOM 1936 C C . PRO A 1 254 ? -5.573 6.219 -7.107 1.00 89.62 254 PRO A C 1
ATOM 1938 O O . PRO A 1 254 ? -6.461 5.465 -7.508 1.00 89.62 254 PRO A O 1
ATOM 1941 N N . SER A 1 255 ? -5.653 6.869 -5.949 1.00 86.38 255 SER A N 1
ATOM 1942 C CA . SER A 1 255 ? -6.880 6.941 -5.162 1.00 86.38 255 SER A CA 1
ATOM 1943 C C . SER A 1 255 ? -8.059 7.394 -6.035 1.00 86.38 255 SER A C 1
ATOM 1945 O O . SER A 1 255 ? -7.913 8.255 -6.904 1.00 86.38 255 SER A O 1
ATOM 1947 N N . ARG A 1 256 ? -9.267 6.883 -5.758 1.00 81.12 256 ARG A N 1
ATOM 1948 C CA . ARG A 1 256 ? -10.512 7.236 -6.485 1.00 81.12 256 ARG A CA 1
ATOM 1949 C C . ARG A 1 256 ? -10.849 8.726 -6.516 1.00 81.12 256 ARG A C 1
ATOM 1951 O O . ARG A 1 256 ? -11.751 9.147 -7.230 1.00 81.12 256 ARG A O 1
ATOM 1958 N N . HIS A 1 257 ? -10.195 9.500 -5.663 1.00 84.31 257 HIS A N 1
ATOM 1959 C CA . HIS A 1 257 ? -10.418 10.925 -5.482 1.00 84.31 257 HIS A CA 1
ATOM 1960 C C . HIS A 1 257 ? -9.259 11.780 -6.000 1.00 84.31 257 HIS A C 1
ATOM 1962 O O . HIS A 1 257 ? -9.232 12.982 -5.735 1.00 84.31 257 HIS A O 1
ATOM 1968 N N . SER A 1 258 ? -8.282 11.173 -6.671 1.00 85.38 258 SER A N 1
ATOM 1969 C CA . SER A 1 258 ? -7.173 11.896 -7.277 1.00 85.38 258 SER A CA 1
ATOM 1970 C C . SER A 1 258 ? -7.633 12.624 -8.539 1.00 85.38 258 SER A C 1
ATOM 1972 O O . SER A 1 258 ? -8.307 12.051 -9.394 1.00 85.38 258 SER A O 1
ATOM 1974 N N . ASP A 1 259 ? -7.235 13.887 -8.670 1.00 87.56 259 ASP A N 1
ATOM 1975 C CA . ASP A 1 259 ? -7.280 14.601 -9.944 1.00 87.56 259 ASP A CA 1
ATOM 1976 C C . ASP A 1 259 ? -6.086 14.133 -10.782 1.00 87.56 259 ASP A C 1
ATOM 1978 O O . ASP A 1 259 ? -4.936 14.385 -10.429 1.00 87.56 259 ASP A O 1
ATOM 1982 N N . MET A 1 260 ? -6.355 13.419 -11.874 1.00 84.38 260 MET A N 1
ATOM 1983 C CA . MET A 1 260 ? -5.317 12.779 -12.685 1.00 84.38 260 MET A CA 1
ATOM 1984 C C . MET A 1 260 ? -4.379 13.782 -13.369 1.00 84.38 260 MET A C 1
ATOM 1986 O O . MET A 1 260 ? -3.192 13.494 -13.517 1.00 84.38 260 MET A O 1
ATOM 1990 N N . GLU A 1 261 ? -4.872 14.961 -13.760 1.00 86.56 261 GLU A N 1
ATOM 1991 C CA . GLU A 1 261 ? -4.029 15.995 -14.371 1.00 86.56 261 GLU A CA 1
ATOM 1992 C C . GLU A 1 261 ? -3.133 16.657 -13.329 1.00 86.56 261 GLU A C 1
ATOM 1994 O O . GLU A 1 261 ? -1.951 16.906 -13.577 1.00 86.56 261 GLU A O 1
ATOM 1999 N N . GLN A 1 262 ? -3.686 16.945 -12.149 1.00 89.94 262 GLN A N 1
ATOM 2000 C CA . GLN A 1 262 ? -2.892 17.441 -11.031 1.00 89.94 262 GLN A CA 1
ATOM 2001 C C . GLN A 1 262 ? -1.831 16.416 -10.627 1.00 89.94 262 GLN A C 1
ATOM 2003 O O . GLN A 1 262 ? -0.662 16.774 -10.495 1.00 89.94 262 GLN A O 1
ATOM 2008 N N . LEU A 1 263 ? -2.222 15.149 -10.504 1.00 87.81 263 LEU A N 1
ATOM 2009 C CA . LEU A 1 263 ? -1.340 14.048 -10.138 1.00 87.81 263 LEU A CA 1
ATOM 2010 C C . LEU A 1 263 ? -0.176 13.908 -11.123 1.00 87.81 263 LEU A C 1
ATOM 2012 O O . LEU A 1 263 ? 0.967 13.752 -10.700 1.00 87.81 263 LEU A O 1
ATOM 2016 N N . GLN A 1 264 ? -0.451 14.020 -12.427 1.00 88.38 264 GLN A N 1
ATOM 2017 C CA . GLN A 1 264 ? 0.586 14.023 -13.457 1.00 88.38 264 GLN A CA 1
ATOM 2018 C C . GLN A 1 264 ? 1.591 15.156 -13.233 1.00 88.38 264 GLN A C 1
ATOM 2020 O O . GLN A 1 264 ? 2.789 14.900 -13.137 1.00 88.38 264 GLN A O 1
ATOM 2025 N N . ARG A 1 265 ? 1.105 16.399 -13.099 1.00 91.56 265 ARG A N 1
ATOM 2026 C CA . ARG A 1 265 ? 1.967 17.575 -12.891 1.00 91.56 265 ARG A CA 1
ATOM 2027 C C . ARG A 1 265 ? 2.827 17.436 -11.639 1.00 91.56 265 ARG A C 1
ATOM 2029 O O . ARG A 1 265 ? 3.999 17.807 -11.650 1.00 91.56 265 ARG A O 1
ATOM 2036 N N . GLU A 1 266 ? 2.252 16.923 -10.557 1.00 92.81 266 GLU A N 1
ATOM 2037 C CA . GLU A 1 266 ? 2.977 16.742 -9.305 1.00 92.81 266 GLU A CA 1
ATOM 2038 C C . GLU A 1 266 ? 4.026 15.629 -9.390 1.00 92.81 266 GLU A C 1
ATOM 2040 O O . GLU A 1 266 ? 5.109 15.798 -8.833 1.00 92.81 266 GLU A O 1
ATOM 2045 N N . VAL A 1 267 ? 3.762 14.533 -10.112 1.00 91.56 267 VAL A N 1
ATOM 2046 C CA . VAL A 1 267 ? 4.770 13.488 -10.368 1.00 91.56 267 VAL A CA 1
ATOM 2047 C C . VAL A 1 267 ? 5.897 13.991 -11.267 1.00 91.56 267 VAL A C 1
ATOM 2049 O O . VAL A 1 267 ? 7.063 13.694 -11.001 1.00 91.56 267 VAL A O 1
ATOM 2052 N N . ASP A 1 268 ? 5.589 14.796 -12.282 1.00 91.94 268 ASP A N 1
ATOM 2053 C CA . ASP A 1 268 ? 6.607 15.385 -13.158 1.00 91.94 268 ASP A CA 1
ATOM 2054 C C . ASP A 1 268 ? 7.565 16.290 -12.370 1.00 91.94 268 ASP A C 1
ATOM 2056 O O . ASP A 1 268 ? 8.782 16.249 -12.574 1.00 91.94 268 ASP A O 1
ATOM 2060 N N . ALA A 1 269 ? 7.026 17.051 -11.413 1.00 94.81 269 ALA A N 1
ATOM 2061 C CA . ALA A 1 269 ? 7.790 17.924 -10.526 1.00 94.81 269 ALA A CA 1
ATOM 2062 C C . ALA A 1 269 ? 8.462 17.195 -9.348 1.00 94.81 269 ALA A C 1
ATOM 2064 O O . ALA A 1 269 ? 9.291 17.790 -8.656 1.00 94.81 269 ALA A O 1
ATOM 2065 N N . LEU A 1 270 ? 8.106 15.936 -9.082 1.00 94.81 270 LEU A N 1
ATOM 2066 C CA . LEU A 1 270 ? 8.603 15.204 -7.927 1.00 94.81 270 LEU A CA 1
ATOM 2067 C C . LEU A 1 270 ? 10.075 14.809 -8.094 1.00 94.81 270 LEU A C 1
ATOM 2069 O O . LEU A 1 270 ? 10.513 14.365 -9.161 1.00 94.81 270 LEU A O 1
ATOM 2073 N N . ASP A 1 271 ? 10.807 14.892 -6.984 1.00 96.50 271 ASP A N 1
ATOM 2074 C CA . ASP A 1 271 ? 12.123 14.294 -6.821 1.00 96.50 271 ASP A CA 1
ATOM 2075 C C . ASP A 1 271 ? 12.165 13.423 -5.560 1.00 96.50 271 ASP A C 1
ATOM 2077 O O . ASP A 1 271 ? 12.047 13.906 -4.433 1.00 96.50 271 ASP A O 1
ATOM 2081 N N . MET A 1 272 ? 12.359 12.116 -5.734 1.00 96.88 272 MET A N 1
ATOM 2082 C CA . MET A 1 272 ? 12.439 11.175 -4.614 1.00 96.88 272 MET A CA 1
ATOM 2083 C C . MET A 1 272 ? 13.681 11.377 -3.733 1.00 96.88 272 MET A C 1
ATOM 2085 O O . MET A 1 272 ? 13.735 10.824 -2.634 1.00 96.88 272 MET A O 1
ATOM 2089 N N . ARG A 1 273 ? 14.660 12.202 -4.139 1.00 96.31 273 ARG A N 1
ATOM 2090 C CA . ARG A 1 273 ? 15.772 12.617 -3.261 1.00 96.31 273 ARG A CA 1
ATOM 2091 C C . ARG A 1 273 ? 15.296 13.402 -2.044 1.00 96.31 273 ARG A C 1
ATOM 2093 O O . ARG A 1 273 ? 15.987 13.394 -1.021 1.00 96.31 273 ARG A O 1
ATOM 2100 N N . ASP A 1 274 ? 14.128 14.025 -2.135 1.00 96.38 274 ASP A N 1
ATOM 2101 C CA . ASP A 1 274 ? 13.517 14.786 -1.045 1.00 96.38 274 ASP A CA 1
ATOM 2102 C C . ASP A 1 274 ? 12.692 13.898 -0.104 1.00 96.38 274 ASP A C 1
ATOM 2104 O O . ASP A 1 274 ? 12.110 14.383 0.866 1.00 96.38 274 ASP A O 1
ATOM 2108 N N . ALA A 1 275 ? 12.637 12.587 -0.367 1.00 96.75 275 ALA A N 1
ATOM 2109 C CA . ALA A 1 275 ? 11.878 11.659 0.448 1.00 96.75 275 ALA A CA 1
ATOM 2110 C C . ALA A 1 275 ? 12.437 11.558 1.875 1.00 96.75 275 ALA A C 1
ATOM 2112 O O . ALA A 1 275 ? 13.650 11.419 2.077 1.00 96.75 275 ALA A O 1
ATOM 2113 N N . THR A 1 276 ? 11.539 11.555 2.863 1.00 96.69 276 THR A N 1
ATOM 2114 C CA . THR A 1 276 ? 11.894 11.576 4.288 1.00 96.69 276 THR A CA 1
ATOM 2115 C C . THR A 1 276 ? 11.513 10.295 5.028 1.00 96.69 276 THR A C 1
ATOM 2117 O O . THR A 1 276 ? 10.607 9.552 4.633 1.00 96.69 276 THR A O 1
ATOM 2120 N N . ALA A 1 277 ? 12.214 10.026 6.130 1.00 93.75 277 ALA A N 1
ATOM 2121 C CA . ALA A 1 277 ? 11.849 8.990 7.090 1.00 93.75 277 ALA A CA 1
ATOM 2122 C C . ALA A 1 277 ? 11.752 9.582 8.497 1.00 93.75 277 ALA A C 1
ATOM 2124 O O . ALA A 1 277 ? 12.426 10.554 8.827 1.00 93.75 277 ALA A O 1
ATOM 2125 N N . SER A 1 278 ? 10.954 8.951 9.360 1.00 89.12 278 SER A N 1
ATOM 2126 C CA . SER A 1 278 ? 10.806 9.378 10.757 1.00 89.12 278 SER A CA 1
ATOM 2127 C C . SER A 1 278 ? 12.112 9.298 11.555 1.00 89.12 278 SER A C 1
ATOM 2129 O O . SER A 1 278 ? 12.222 9.940 12.595 1.00 89.12 278 SER A O 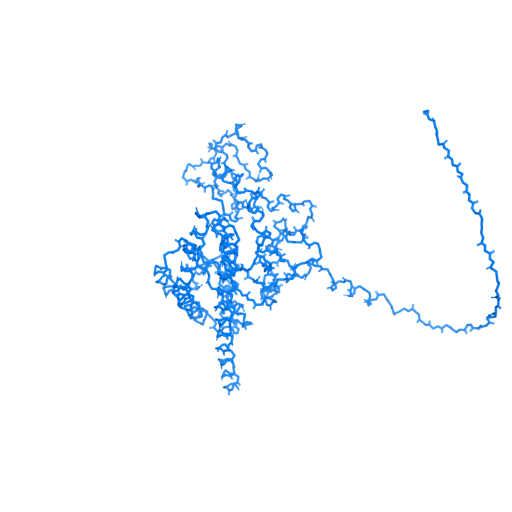1
ATOM 2131 N N . LYS A 1 279 ? 13.087 8.504 11.090 1.00 89.25 279 LYS A N 1
ATOM 2132 C CA . LYS A 1 279 ? 14.429 8.427 11.669 1.00 89.25 279 LYS A CA 1
ATOM 2133 C C . LYS A 1 279 ? 15.476 8.916 10.667 1.00 89.25 279 LYS A C 1
ATOM 2135 O O . LYS A 1 279 ? 15.537 8.358 9.565 1.00 89.25 279 LYS A O 1
ATOM 2140 N N . PRO A 1 280 ? 16.322 9.890 11.039 1.00 93.19 280 PRO A N 1
ATOM 2141 C CA . PRO A 1 280 ? 17.398 10.374 10.179 1.00 93.19 280 PRO A CA 1
ATOM 2142 C C . PRO A 1 280 ? 18.376 9.276 9.738 1.00 93.19 280 PRO A C 1
ATOM 2144 O O . PRO A 1 280 ? 18.837 9.293 8.599 1.00 93.19 280 PRO A O 1
ATOM 2147 N N . GLU A 1 281 ? 18.658 8.298 10.601 1.00 92.62 281 GLU A N 1
ATOM 2148 C CA . GLU A 1 281 ? 19.589 7.200 10.311 1.00 92.62 281 GLU A CA 1
ATOM 2149 C C . GLU A 1 281 ? 19.039 6.280 9.215 1.00 92.62 281 GLU A C 1
ATOM 2151 O O . GLU A 1 281 ? 19.754 5.927 8.277 1.00 92.62 281 GLU A O 1
ATOM 2156 N N . ASP A 1 282 ? 17.747 5.942 9.297 1.00 92.12 282 ASP A N 1
ATOM 2157 C CA . ASP A 1 282 ? 17.064 5.153 8.270 1.00 92.12 282 ASP A CA 1
ATOM 2158 C C . ASP A 1 282 ? 17.036 5.919 6.938 1.00 92.12 282 ASP A C 1
ATOM 2160 O O . ASP A 1 282 ? 17.349 5.350 5.894 1.00 92.12 282 ASP A O 1
ATOM 2164 N N . GLN A 1 283 ? 16.745 7.225 6.973 1.00 94.69 283 GLN A N 1
ATOM 2165 C CA . GLN A 1 283 ? 16.760 8.082 5.784 1.00 94.69 283 GLN A CA 1
ATOM 2166 C C . GLN A 1 283 ? 18.138 8.119 5.108 1.00 94.69 283 GLN A C 1
ATOM 2168 O O . GLN A 1 283 ? 18.219 7.994 3.885 1.00 94.69 283 GLN A O 1
ATOM 2173 N N . ALA A 1 284 ? 19.216 8.291 5.878 1.00 95.25 284 ALA A N 1
ATOM 2174 C CA . ALA A 1 284 ? 20.579 8.321 5.350 1.00 95.25 284 ALA A CA 1
ATOM 2175 C C . ALA A 1 284 ? 20.977 6.969 4.741 1.00 95.25 284 ALA A C 1
ATOM 2177 O O . ALA A 1 284 ? 21.443 6.917 3.604 1.00 95.25 284 ALA A O 1
ATOM 2178 N N . ARG A 1 285 ? 20.713 5.869 5.457 1.00 94.88 285 ARG A N 1
ATOM 2179 C CA . ARG A 1 285 ? 21.015 4.506 4.999 1.00 94.88 285 ARG A CA 1
ATOM 2180 C C . ARG A 1 285 ? 20.286 4.158 3.699 1.00 94.88 285 ARG A C 1
ATOM 2182 O O . ARG A 1 285 ? 20.886 3.597 2.789 1.00 94.88 285 ARG A O 1
ATOM 2189 N N . ILE A 1 286 ? 19.008 4.520 3.596 1.00 95.81 286 ILE A N 1
ATOM 2190 C CA . ILE A 1 286 ? 18.204 4.306 2.386 1.00 95.81 286 ILE A CA 1
ATOM 2191 C C . ILE A 1 286 ? 18.730 5.135 1.216 1.00 95.81 286 ILE A C 1
ATOM 2193 O O . ILE A 1 286 ? 18.869 4.613 0.112 1.00 95.81 286 ILE A O 1
ATOM 2197 N N . ARG A 1 287 ? 19.033 6.416 1.451 1.00 96.38 287 ARG A N 1
ATOM 2198 C CA . ARG A 1 287 ? 19.577 7.305 0.419 1.00 96.38 287 ARG A CA 1
ATOM 2199 C C . ARG A 1 287 ? 20.868 6.737 -0.165 1.00 96.38 287 ARG A C 1
ATOM 2201 O O . ARG A 1 287 ? 20.989 6.642 -1.384 1.00 96.38 287 ARG A O 1
ATOM 2208 N N . ASP A 1 288 ? 21.785 6.311 0.700 1.00 95.12 288 ASP A N 1
ATOM 2209 C CA . ASP A 1 288 ? 23.047 5.692 0.294 1.00 95.12 288 ASP A CA 1
ATOM 2210 C C . ASP A 1 288 ? 22.821 4.396 -0.495 1.00 95.12 288 ASP A C 1
ATOM 2212 O O . ASP A 1 288 ? 23.492 4.168 -1.500 1.00 95.12 288 ASP A O 1
ATOM 2216 N N . ALA A 1 289 ? 21.860 3.567 -0.081 1.00 94.81 289 ALA A N 1
ATOM 2217 C CA . ALA A 1 289 ? 21.534 2.327 -0.777 1.00 94.81 289 ALA A CA 1
ATOM 2218 C C . ALA A 1 289 ? 20.937 2.561 -2.174 1.00 94.81 289 ALA A C 1
ATOM 2220 O O . ALA A 1 289 ? 21.251 1.811 -3.096 1.00 94.81 289 ALA A O 1
ATOM 2221 N N . ILE A 1 290 ? 20.115 3.601 -2.355 1.00 95.81 290 ILE A N 1
ATOM 2222 C CA . ILE A 1 290 ? 19.564 3.964 -3.670 1.00 95.81 290 ILE A CA 1
ATOM 2223 C C . ILE A 1 290 ? 20.672 4.489 -4.587 1.00 95.81 290 ILE A C 1
ATOM 2225 O O . ILE A 1 290 ? 20.769 4.040 -5.726 1.00 95.81 290 ILE A O 1
ATOM 2229 N N . GLU A 1 291 ? 21.523 5.398 -4.100 1.00 94.94 291 GLU A N 1
ATOM 2230 C CA . GLU A 1 291 ? 22.584 6.003 -4.921 1.00 94.94 291 GLU A CA 1
ATOM 2231 C C . GLU A 1 291 ? 23.696 5.017 -5.291 1.00 94.94 291 GLU A C 1
ATOM 2233 O O . GLU A 1 291 ? 24.199 5.046 -6.412 1.00 94.94 291 GLU A O 1
ATOM 2238 N N . ARG A 1 292 ? 24.092 4.133 -4.365 1.00 90.69 292 ARG A N 1
ATOM 2239 C CA . ARG A 1 292 ? 25.164 3.148 -4.604 1.00 90.69 292 ARG A CA 1
ATOM 2240 C C . ARG A 1 292 ? 24.664 1.848 -5.228 1.00 90.69 292 ARG A C 1
ATOM 2242 O O . ARG A 1 292 ? 25.477 1.044 -5.679 1.00 90.69 292 ARG A O 1
ATOM 2249 N N . GLY A 1 293 ? 23.356 1.607 -5.209 1.00 83.81 293 GLY A N 1
ATOM 2250 C CA . GLY A 1 293 ? 22.757 0.397 -5.755 1.00 83.81 293 GLY A CA 1
ATOM 2251 C C . GLY A 1 293 ? 22.928 0.296 -7.271 1.00 83.81 293 GLY A C 1
ATOM 2252 O O . GLY A 1 293 ? 23.007 1.295 -7.984 1.00 83.81 293 GLY A O 1
ATOM 2253 N N . SER A 1 294 ? 22.884 -0.928 -7.803 1.00 76.50 294 SER A N 1
ATOM 2254 C CA . SER A 1 294 ? 22.923 -1.181 -9.255 1.00 76.50 294 SER A CA 1
ATOM 2255 C C . SER A 1 294 ? 21.685 -0.673 -10.016 1.00 76.50 294 SER A C 1
ATOM 2257 O O . SER A 1 294 ? 21.610 -0.796 -11.236 1.00 76.50 294 SER A O 1
ATOM 2259 N N . GLY A 1 295 ? 20.720 -0.067 -9.316 1.00 78.19 295 GLY A N 1
ATOM 2260 C CA . GLY A 1 295 ? 19.509 0.532 -9.876 1.00 78.19 295 GLY A CA 1
ATOM 2261 C C . GLY A 1 295 ? 19.693 1.907 -10.534 1.00 78.19 295 GLY A C 1
ATOM 2262 O O . GLY A 1 295 ? 18.701 2.473 -10.983 1.00 78.19 295 GLY A O 1
ATOM 2263 N N . GLY A 1 296 ? 20.914 2.453 -10.614 1.00 85.19 296 GLY A N 1
ATOM 2264 C CA . GLY A 1 296 ? 21.204 3.703 -11.338 1.00 85.19 296 GLY A CA 1
ATOM 2265 C C . GLY A 1 296 ? 20.864 5.000 -10.588 1.00 85.19 296 GLY A C 1
ATOM 2266 O O . GLY A 1 296 ? 20.716 6.047 -11.222 1.00 85.19 296 GLY A O 1
ATOM 2267 N N . GLY A 1 297 ? 20.731 4.938 -9.259 1.00 94.56 297 GLY A N 1
ATOM 2268 C CA . GLY A 1 297 ? 20.512 6.104 -8.403 1.00 94.56 297 GLY A CA 1
ATOM 2269 C C . GLY A 1 297 ? 19.149 6.778 -8.569 1.00 94.56 297 GLY A C 1
ATOM 2270 O O . GLY A 1 297 ? 18.237 6.290 -9.248 1.00 94.56 297 GLY A O 1
ATOM 2271 N N . TYR A 1 298 ? 19.000 7.951 -7.951 1.00 96.31 298 TYR A N 1
ATOM 2272 C CA . TYR A 1 298 ? 17.723 8.672 -7.962 1.00 96.31 298 TYR A CA 1
ATOM 2273 C C . TYR A 1 298 ? 17.326 9.214 -9.337 1.00 96.31 298 TYR A C 1
ATOM 2275 O O . TYR A 1 298 ? 16.138 9.367 -9.608 1.00 96.31 298 TYR A O 1
ATOM 2283 N N . ALA A 1 299 ? 18.286 9.497 -10.222 1.00 94.75 299 ALA A N 1
ATOM 2284 C CA . ALA A 1 299 ? 17.978 9.969 -11.570 1.00 94.75 299 ALA A CA 1
ATOM 2285 C C . ALA A 1 299 ? 17.165 8.922 -12.350 1.00 94.75 299 ALA A C 1
ATOM 2287 O O . ALA A 1 299 ? 16.102 9.242 -12.887 1.00 94.75 299 ALA A O 1
ATOM 2288 N N . LYS A 1 300 ? 17.621 7.660 -12.340 1.00 92.81 300 LYS A N 1
ATOM 2289 C CA . LYS A 1 300 ? 16.916 6.545 -12.984 1.00 92.81 300 LYS A CA 1
ATOM 2290 C C . LYS A 1 300 ? 15.602 6.221 -12.276 1.00 92.81 300 LYS A C 1
ATOM 2292 O O . LYS A 1 300 ? 14.591 6.002 -12.939 1.00 92.81 300 LYS A O 1
ATOM 2297 N N . LEU A 1 301 ? 15.596 6.258 -10.943 1.00 95.12 301 LEU A N 1
ATOM 2298 C CA . LEU A 1 301 ? 14.397 6.028 -10.137 1.00 95.12 301 LEU A CA 1
ATOM 2299 C C . LEU A 1 301 ? 13.288 7.056 -10.438 1.00 95.12 301 LEU A C 1
ATOM 2301 O O . LEU A 1 301 ? 12.146 6.671 -10.684 1.00 95.12 301 LEU A O 1
ATOM 2305 N N . ASN A 1 302 ? 13.626 8.350 -10.486 1.00 96.25 302 ASN A N 1
ATOM 2306 C CA . ASN A 1 302 ? 12.695 9.423 -10.850 1.00 96.25 302 ASN A CA 1
ATOM 2307 C C . ASN A 1 302 ? 12.174 9.264 -12.285 1.00 96.25 302 ASN A C 1
ATOM 2309 O O . ASN A 1 302 ? 10.976 9.411 -12.511 1.00 96.25 302 ASN A O 1
ATOM 2313 N N . GLY A 1 303 ? 13.052 8.932 -13.241 1.00 94.50 303 GLY A N 1
ATOM 2314 C CA . GLY A 1 303 ? 12.652 8.640 -14.622 1.00 94.50 303 GLY A CA 1
ATOM 2315 C C . GLY A 1 303 ? 11.626 7.508 -14.689 1.00 94.50 303 GLY A C 1
ATOM 2316 O O . GLY A 1 303 ? 10.530 7.704 -15.206 1.00 94.50 303 GLY A O 1
ATOM 2317 N N . ARG A 1 304 ? 11.919 6.372 -14.043 1.00 91.62 304 ARG A N 1
ATOM 2318 C CA . ARG A 1 304 ? 11.015 5.214 -14.001 1.00 91.62 304 ARG A CA 1
ATOM 2319 C C . ARG A 1 304 ? 9.662 5.543 -13.371 1.00 91.62 304 ARG A C 1
ATOM 2321 O O . ARG A 1 304 ? 8.645 5.072 -13.876 1.00 91.62 304 ARG A O 1
ATOM 2328 N N . LEU A 1 305 ? 9.621 6.329 -12.292 1.00 93.12 305 LEU A N 1
ATOM 2329 C CA . LEU A 1 305 ? 8.352 6.740 -11.682 1.00 93.12 305 LEU A CA 1
ATOM 2330 C C . LEU A 1 305 ? 7.500 7.556 -12.664 1.00 93.12 305 LEU A C 1
ATOM 2332 O O . LEU A 1 305 ? 6.318 7.257 -12.823 1.00 93.12 305 LEU A O 1
ATOM 2336 N N . ARG A 1 306 ? 8.098 8.549 -13.336 1.00 94.00 306 ARG A N 1
ATOM 2337 C CA . ARG A 1 306 ? 7.401 9.381 -14.331 1.00 94.00 306 ARG A CA 1
ATOM 2338 C C . ARG A 1 306 ? 6.913 8.547 -15.509 1.00 94.00 306 ARG A C 1
ATOM 2340 O O . ARG A 1 306 ? 5.739 8.623 -15.856 1.00 94.00 306 ARG A O 1
ATOM 2347 N N . ASP A 1 307 ? 7.760 7.672 -16.045 1.00 91.00 307 ASP A N 1
ATOM 2348 C CA . ASP A 1 307 ? 7.388 6.768 -17.137 1.00 91.00 307 ASP A CA 1
ATOM 2349 C C . ASP A 1 307 ? 6.219 5.859 -16.738 1.00 91.00 307 ASP A C 1
ATOM 2351 O O . ASP A 1 307 ? 5.233 5.745 -17.468 1.00 91.00 307 ASP A O 1
ATOM 2355 N N . THR A 1 308 ? 6.281 5.272 -15.539 1.00 89.50 308 THR A N 1
ATOM 2356 C CA . THR A 1 308 ? 5.202 4.430 -14.997 1.00 89.50 308 THR A CA 1
ATOM 2357 C C . THR A 1 308 ? 3.917 5.237 -14.808 1.00 89.50 308 THR A C 1
ATOM 2359 O O . THR A 1 308 ? 2.829 4.734 -15.090 1.00 89.50 308 THR A O 1
ATOM 2362 N N . MET A 1 309 ? 4.008 6.500 -14.377 1.00 88.62 309 MET A N 1
ATOM 2363 C CA . MET A 1 309 ? 2.843 7.373 -14.224 1.00 88.62 309 MET A CA 1
ATOM 2364 C C . MET A 1 309 ? 2.227 7.724 -15.579 1.00 88.62 309 MET A C 1
ATOM 2366 O O . MET A 1 309 ? 1.017 7.618 -15.751 1.00 88.62 309 MET A O 1
ATOM 2370 N N . HIS A 1 310 ? 3.033 8.076 -16.579 1.00 87.31 310 HIS A N 1
ATOM 2371 C CA . HIS A 1 310 ? 2.529 8.330 -17.927 1.00 87.31 310 HIS A CA 1
ATOM 2372 C C . HIS A 1 310 ? 1.882 7.086 -18.548 1.00 87.31 310 HIS A C 1
ATOM 2374 O O . HIS A 1 310 ? 0.880 7.199 -19.257 1.00 87.31 310 HIS A O 1
ATOM 2380 N N . LEU A 1 311 ? 2.417 5.891 -18.280 1.00 84.25 311 LEU A N 1
ATOM 2381 C CA . LEU A 1 311 ? 1.779 4.627 -18.659 1.00 84.25 311 LEU A CA 1
ATOM 2382 C C . LEU A 1 311 ? 0.435 4.451 -17.945 1.00 84.25 311 LEU A C 1
ATOM 2384 O O . LEU A 1 311 ? -0.571 4.196 -18.599 1.00 84.25 311 LEU A O 1
ATOM 2388 N N . THR A 1 312 ? 0.406 4.678 -16.634 1.00 83.50 312 THR A N 1
ATOM 2389 C CA . THR A 1 312 ? -0.799 4.602 -15.795 1.00 83.50 312 THR A CA 1
ATOM 2390 C C . THR A 1 312 ? -1.886 5.559 -16.281 1.00 83.50 312 THR A C 1
ATOM 2392 O O . THR A 1 312 ? -3.039 5.168 -16.416 1.00 83.50 312 THR A O 1
ATOM 2395 N N . LEU A 1 313 ? -1.539 6.799 -16.620 1.00 82.00 313 LEU A N 1
ATOM 2396 C CA . LEU A 1 313 ? -2.481 7.790 -17.143 1.00 82.00 313 LEU A CA 1
ATOM 2397 C C . LEU A 1 313 ? -3.070 7.367 -18.488 1.00 82.00 313 LEU A C 1
ATOM 2399 O O . LEU A 1 313 ? -4.280 7.467 -18.677 1.00 82.00 313 LEU A O 1
ATOM 2403 N N . ARG A 1 314 ? -2.239 6.847 -19.401 1.00 82.19 314 ARG A N 1
ATOM 2404 C CA . ARG A 1 314 ? -2.715 6.296 -20.678 1.00 82.19 314 ARG A CA 1
ATOM 2405 C C . ARG A 1 314 ? -3.635 5.104 -20.460 1.00 82.19 314 ARG A C 1
ATOM 2407 O O . ARG A 1 314 ? -4.722 5.074 -21.028 1.00 82.19 314 ARG A O 1
ATOM 2414 N N . PHE A 1 315 ? -3.240 4.178 -19.586 1.00 81.12 315 PHE A N 1
ATOM 2415 C CA . PHE A 1 315 ? -4.083 3.060 -19.178 1.00 81.12 315 PHE A CA 1
ATOM 2416 C C . PHE A 1 315 ? -5.415 3.562 -18.629 1.00 81.12 315 PHE A C 1
ATOM 2418 O O . PHE A 1 315 ? -6.452 3.106 -19.083 1.00 81.12 315 PHE A O 1
ATOM 2425 N N . HIS A 1 316 ? -5.424 4.538 -17.719 1.00 77.19 316 HIS A N 1
ATOM 2426 C CA . HIS A 1 316 ? -6.667 5.081 -17.184 1.00 77.19 316 HIS A CA 1
ATOM 2427 C C . HIS A 1 316 ? -7.504 5.758 -18.261 1.00 77.19 316 HIS A C 1
ATOM 2429 O O . HIS A 1 316 ? -8.712 5.591 -18.237 1.00 77.19 316 HIS A O 1
ATOM 2435 N N . GLN A 1 317 ? -6.926 6.476 -19.220 1.00 76.62 317 GLN A N 1
ATOM 2436 C CA . GLN A 1 317 ? -7.685 7.069 -20.327 1.00 76.62 317 GLN A CA 1
ATOM 2437 C C . GLN A 1 317 ? -8.338 5.991 -21.216 1.00 76.62 317 GLN A C 1
ATOM 2439 O O . GLN A 1 317 ? -9.524 6.092 -21.551 1.00 76.62 317 GLN A O 1
ATOM 2444 N N . GLU A 1 318 ? -7.597 4.930 -21.548 1.00 76.81 318 GLU A N 1
ATOM 2445 C CA . GLU A 1 318 ? -8.081 3.789 -22.339 1.00 76.81 318 GLU A CA 1
ATOM 2446 C C . GLU A 1 318 ? -9.128 2.965 -21.571 1.00 76.81 318 GLU A C 1
ATOM 2448 O O . GLU A 1 318 ? -10.220 2.694 -22.081 1.00 76.81 318 GLU A O 1
ATOM 2453 N N . ALA A 1 319 ? -8.822 2.619 -20.320 1.00 75.62 319 ALA A N 1
ATOM 2454 C CA . ALA A 1 319 ? -9.686 1.881 -19.413 1.00 75.62 319 ALA A CA 1
ATOM 2455 C C . ALA A 1 319 ? -10.951 2.679 -19.113 1.00 75.62 319 ALA A C 1
ATOM 2457 O O . ALA A 1 319 ? -12.030 2.139 -19.269 1.00 75.62 319 ALA A O 1
ATOM 2458 N N . THR A 1 320 ? -10.866 3.970 -18.788 1.00 71.00 320 THR A N 1
ATOM 2459 C CA . THR A 1 320 ? -12.038 4.839 -18.570 1.00 71.00 320 THR A CA 1
ATOM 2460 C C . THR A 1 320 ? -12.955 4.814 -19.788 1.00 71.00 320 THR A C 1
ATOM 2462 O O . THR A 1 320 ? -14.161 4.674 -19.638 1.00 71.00 320 THR A O 1
ATOM 2465 N N . SER A 1 321 ? -12.413 4.843 -21.007 1.00 74.75 321 SER A N 1
ATOM 2466 C CA . SER A 1 321 ? -13.242 4.789 -22.217 1.00 74.75 321 SER A CA 1
ATOM 2467 C C . SER A 1 321 ? -14.029 3.474 -22.344 1.00 74.75 321 SER A C 1
ATOM 2469 O O . SER A 1 321 ? -15.214 3.505 -22.667 1.00 74.75 321 SER A O 1
ATOM 2471 N N . LYS A 1 322 ? -13.407 2.324 -22.047 1.00 74.31 322 LYS A N 1
ATOM 2472 C CA . LYS A 1 322 ? -14.036 0.991 -22.168 1.00 74.31 322 LYS A CA 1
ATOM 2473 C C . LYS A 1 322 ? -14.851 0.566 -20.938 1.00 74.31 322 LYS A C 1
ATOM 2475 O O . LYS A 1 322 ? -15.933 -0.002 -21.042 1.00 74.31 322 LYS A O 1
ATOM 2480 N N . VAL A 1 323 ? -14.329 0.838 -19.750 1.00 78.88 323 VAL A N 1
ATOM 2481 C CA . VAL A 1 323 ? -14.881 0.454 -18.446 1.00 78.88 323 VAL A CA 1
ATOM 2482 C C . VAL A 1 323 ? -16.035 1.358 -18.044 1.00 78.88 323 VAL A C 1
ATOM 2484 O O . VAL A 1 323 ? -16.944 0.878 -17.367 1.00 78.88 323 VAL A O 1
ATOM 2487 N N . ASN A 1 324 ? -16.068 2.625 -18.472 1.00 76.50 324 ASN A N 1
ATOM 2488 C CA . ASN A 1 324 ? -17.230 3.480 -18.211 1.00 76.50 324 ASN A CA 1
ATOM 2489 C C . ASN A 1 324 ? -18.486 2.944 -18.894 1.00 76.50 324 ASN A C 1
ATOM 2491 O O . ASN A 1 324 ? -19.568 3.027 -18.316 1.00 76.50 324 ASN A O 1
ATOM 2495 N N . GLU A 1 325 ? -18.357 2.356 -20.086 1.00 85.44 325 GLU A N 1
ATOM 2496 C CA . GLU A 1 325 ? -19.487 1.722 -20.761 1.00 85.44 325 GLU A CA 1
ATOM 2497 C C . GLU A 1 325 ? -20.025 0.547 -19.936 1.00 85.44 325 GLU A C 1
ATOM 2499 O O . GLU A 1 325 ? -21.213 0.517 -19.610 1.00 85.44 325 GLU A O 1
ATOM 2504 N N . LEU A 1 326 ? -19.141 -0.361 -19.507 1.00 86.88 326 LEU A N 1
ATOM 2505 C CA . LEU A 1 326 ? -19.510 -1.483 -18.640 1.00 86.88 326 LEU A CA 1
ATOM 2506 C C . LEU A 1 326 ? -20.076 -1.015 -17.295 1.00 86.88 326 LEU A C 1
ATOM 2508 O O . LEU A 1 326 ? -21.041 -1.592 -16.805 1.00 86.88 326 LEU A O 1
ATOM 2512 N N . THR A 1 327 ? -19.520 0.045 -16.710 1.00 81.62 327 THR A N 1
ATOM 2513 C CA . THR A 1 327 ? -19.989 0.611 -15.438 1.00 81.62 327 THR A CA 1
ATOM 2514 C C . THR A 1 327 ? -21.403 1.164 -15.573 1.00 81.62 327 THR A C 1
ATOM 2516 O O . THR A 1 327 ? -22.260 0.803 -14.771 1.00 81.62 327 THR A O 1
ATOM 2519 N N . ARG A 1 328 ? -21.698 1.919 -16.638 1.00 86.81 328 ARG A N 1
ATOM 2520 C CA . ARG A 1 328 ? -23.064 2.383 -16.926 1.00 86.81 328 ARG A CA 1
ATOM 2521 C C . ARG A 1 328 ? -24.035 1.208 -17.088 1.00 86.81 328 ARG A C 1
ATOM 2523 O O . ARG A 1 328 ? -25.134 1.231 -16.550 1.00 86.81 328 ARG A O 1
ATOM 2530 N N . MET A 1 329 ? -23.618 0.140 -17.772 1.00 92.44 329 MET A N 1
ATOM 2531 C CA . MET A 1 329 ? -24.449 -1.062 -17.927 1.00 92.44 329 MET A CA 1
ATOM 2532 C C . MET A 1 329 ? -24.689 -1.800 -16.598 1.00 92.44 329 MET A C 1
ATOM 2534 O O . MET A 1 329 ? -25.759 -2.383 -16.414 1.00 92.44 329 MET A O 1
ATOM 2538 N N . ILE A 1 330 ? -23.708 -1.806 -15.686 1.00 84.88 330 ILE A N 1
ATOM 2539 C CA . ILE A 1 330 ? -23.840 -2.373 -14.332 1.00 84.88 330 ILE A CA 1
ATOM 2540 C C . ILE A 1 330 ? -24.866 -1.568 -13.531 1.00 84.88 330 ILE A C 1
ATOM 2542 O O . ILE A 1 330 ? -25.729 -2.165 -12.888 1.00 84.88 330 ILE A O 1
ATOM 2546 N N . GLU A 1 331 ? -24.803 -0.238 -13.598 1.00 84.62 331 GLU A N 1
ATOM 2547 C CA . GLU A 1 331 ? -25.762 0.655 -12.940 1.00 84.62 331 GLU A CA 1
ATOM 2548 C C . GLU A 1 331 ? -27.185 0.450 -13.480 1.00 84.62 331 GLU A C 1
ATOM 2550 O O . GLU A 1 331 ? -28.117 0.297 -12.691 1.00 84.62 331 GLU A O 1
ATOM 2555 N N . ASP A 1 332 ? -27.353 0.326 -14.801 1.00 92.94 332 ASP A N 1
ATOM 2556 C CA . ASP A 1 332 ? -28.645 0.015 -15.431 1.00 92.94 332 ASP A CA 1
ATOM 2557 C C . ASP A 1 332 ? -29.191 -1.358 -14.986 1.00 92.94 332 ASP A C 1
ATOM 2559 O O . ASP A 1 332 ? -30.385 -1.517 -14.697 1.00 92.94 332 ASP A O 1
ATOM 2563 N N . ALA A 1 333 ? -28.323 -2.374 -14.897 1.00 94.19 333 ALA A N 1
ATOM 2564 C CA . ALA A 1 333 ? -28.690 -3.702 -14.403 1.00 94.19 333 ALA A CA 1
ATOM 2565 C C . ALA A 1 333 ? -29.086 -3.666 -12.916 1.00 94.19 333 ALA A C 1
ATOM 2567 O O . ALA A 1 333 ? -30.048 -4.313 -12.505 1.00 94.19 333 ALA A O 1
ATOM 2568 N N . GLN A 1 334 ? -28.390 -2.865 -12.107 1.00 90.88 334 GLN A N 1
ATOM 2569 C CA . GLN A 1 334 ? -28.727 -2.660 -10.702 1.00 90.88 334 GLN A CA 1
ATOM 2570 C C . GLN A 1 334 ? -30.064 -1.922 -10.538 1.00 90.88 334 GLN A C 1
ATOM 2572 O O . GLN A 1 334 ? -30.895 -2.352 -9.739 1.00 90.88 334 GLN A O 1
ATOM 2577 N N . ALA A 1 335 ? -30.302 -0.860 -11.311 1.00 93.44 335 ALA A N 1
ATOM 2578 C CA . ALA A 1 335 ? -31.542 -0.084 -11.276 1.00 93.44 335 ALA A CA 1
ATOM 2579 C C . ALA A 1 335 ? -32.769 -0.905 -11.708 1.00 93.44 335 ALA A C 1
ATOM 2581 O O . ALA A 1 335 ? -33.871 -0.689 -11.208 1.00 93.44 335 ALA A O 1
ATOM 2582 N N . SER A 1 336 ? -32.576 -1.878 -12.602 1.00 96.81 336 SER A N 1
ATOM 2583 C CA . SER A 1 336 ? -33.623 -2.810 -13.045 1.00 96.81 336 SER A CA 1
ATOM 2584 C C . SER A 1 336 ? -33.796 -4.040 -12.143 1.00 96.81 336 SER A C 1
ATOM 2586 O O . SER A 1 336 ? -34.705 -4.836 -12.373 1.00 96.81 336 SER A O 1
ATOM 2588 N N . GLY A 1 337 ? -32.959 -4.211 -11.112 1.00 96.25 337 GLY A N 1
ATOM 2589 C CA . GLY A 1 337 ? -32.975 -5.390 -10.239 1.00 96.25 337 GLY A CA 1
ATOM 2590 C C . GLY A 1 337 ? -32.459 -6.677 -10.902 1.00 96.25 337 GLY A C 1
ATOM 2591 O O . GLY A 1 337 ? -32.582 -7.759 -10.322 1.00 96.25 337 GLY A O 1
ATOM 2592 N N . ASP A 1 338 ? -31.858 -6.584 -12.093 1.00 96.88 338 ASP A N 1
ATOM 2593 C CA . ASP A 1 338 ? -31.324 -7.722 -12.843 1.00 96.88 338 ASP A CA 1
ATOM 2594 C C . ASP A 1 338 ? -29.972 -8.167 -12.268 1.00 96.88 338 ASP A C 1
ATOM 2596 O O . ASP A 1 338 ? -28.881 -7.796 -12.715 1.00 96.88 338 ASP A O 1
ATOM 2600 N N . THR A 1 339 ? -30.055 -8.988 -11.222 1.00 95.44 339 THR A N 1
ATOM 2601 C CA . THR A 1 339 ? -28.883 -9.470 -10.482 1.00 95.44 339 THR A CA 1
ATOM 2602 C C . THR A 1 339 ? -27.968 -10.338 -11.348 1.00 95.44 339 THR A C 1
ATOM 2604 O O . THR A 1 339 ? -26.748 -10.258 -11.204 1.00 95.44 339 THR A O 1
ATOM 2607 N N . ALA A 1 340 ? -28.525 -11.142 -12.260 1.00 96.50 340 ALA A N 1
ATOM 2608 C CA . ALA A 1 340 ? -27.738 -12.025 -13.118 1.00 96.50 340 ALA A CA 1
ATOM 2609 C C . ALA A 1 340 ? -26.914 -11.219 -14.130 1.00 96.50 340 ALA A C 1
ATOM 2611 O O . ALA A 1 340 ? -25.705 -11.427 -14.252 1.00 96.50 340 ALA A O 1
ATOM 2612 N N . ARG A 1 341 ? -27.543 -10.242 -14.797 1.00 96.50 341 ARG A N 1
ATOM 2613 C CA . ARG A 1 341 ? -26.850 -9.340 -15.721 1.00 96.50 341 ARG A CA 1
ATOM 2614 C C . ARG A 1 341 ? -25.797 -8.501 -15.011 1.00 96.50 341 ARG A C 1
ATOM 2616 O O . ARG A 1 341 ? -24.693 -8.365 -15.534 1.00 96.50 341 ARG A O 1
ATOM 2623 N N . ARG A 1 342 ? -26.099 -7.984 -13.813 1.00 93.38 342 ARG A N 1
ATOM 2624 C CA . ARG A 1 342 ? -25.135 -7.229 -12.999 1.00 93.38 342 ARG A CA 1
ATOM 2625 C C . ARG A 1 342 ? -23.868 -8.048 -12.734 1.00 93.38 342 ARG A C 1
ATOM 2627 O O . ARG A 1 342 ? -22.775 -7.568 -13.013 1.00 93.38 342 ARG A O 1
ATOM 2634 N N . LEU A 1 343 ? -24.010 -9.291 -12.265 1.00 87.88 343 LEU A N 1
ATOM 2635 C CA . LEU A 1 343 ? -22.869 -10.172 -11.981 1.00 87.88 343 LEU A CA 1
ATOM 2636 C C . LEU A 1 343 ? -22.050 -10.497 -13.242 1.00 87.88 343 LEU A C 1
ATOM 2638 O O . LEU A 1 343 ? -20.822 -10.471 -13.197 1.00 87.88 343 LEU A O 1
ATOM 2642 N N . ALA A 1 344 ? -22.709 -10.756 -14.376 1.00 92.50 344 ALA A N 1
ATOM 2643 C CA . ALA A 1 344 ? -22.026 -11.026 -15.644 1.00 92.50 344 ALA A CA 1
ATOM 2644 C C . ALA A 1 344 ? -21.240 -9.808 -16.170 1.00 92.50 344 ALA A C 1
ATOM 2646 O O . ALA A 1 344 ? -20.134 -9.951 -16.697 1.00 92.50 344 ALA A O 1
ATOM 2647 N N . LEU A 1 345 ? -21.784 -8.599 -16.007 1.00 90.56 345 LEU A N 1
ATOM 2648 C CA . LEU A 1 345 ? -21.097 -7.361 -16.380 1.00 90.56 345 LEU A CA 1
ATOM 2649 C C . LEU A 1 345 ? -19.939 -7.036 -15.429 1.00 90.56 345 LEU A C 1
ATOM 2651 O O . LEU A 1 345 ? -18.891 -6.586 -15.884 1.00 90.56 345 LEU A O 1
ATOM 2655 N N . GLU A 1 346 ? -20.088 -7.305 -14.130 1.00 84.25 346 GLU A N 1
ATOM 2656 C CA . GLU A 1 346 ? -18.997 -7.187 -13.154 1.00 84.25 346 GLU A CA 1
ATOM 2657 C C . GLU A 1 346 ? -17.838 -8.140 -13.471 1.00 84.25 346 GLU A C 1
ATOM 2659 O O . GLU A 1 346 ? -16.677 -7.738 -13.376 1.00 84.25 346 GLU A O 1
ATOM 2664 N N . GLU A 1 347 ? -18.141 -9.374 -13.883 1.00 86.31 347 GLU A N 1
ATOM 2665 C CA . GLU A 1 347 ? -17.151 -10.334 -14.383 1.00 86.31 347 GLU A CA 1
ATOM 2666 C C . GLU A 1 347 ? -16.456 -9.817 -15.647 1.00 86.31 347 GLU A C 1
ATOM 2668 O O . GLU A 1 347 ? -15.229 -9.776 -15.699 1.00 86.31 347 GLU A O 1
ATOM 2673 N N . SER A 1 348 ? -17.229 -9.349 -16.631 1.00 88.88 348 SER A N 1
ATOM 2674 C CA . SER A 1 348 ? -16.693 -8.820 -17.895 1.00 88.88 348 SER A CA 1
ATOM 2675 C C . SER A 1 348 ? -15.776 -7.619 -17.660 1.00 88.88 348 SER A C 1
ATOM 2677 O O . SER A 1 348 ? -14.682 -7.547 -18.215 1.00 88.88 348 SER A O 1
ATOM 2679 N N . ARG A 1 349 ? -16.176 -6.700 -16.770 1.00 85.50 349 ARG A N 1
ATOM 2680 C CA . ARG A 1 349 ? -15.349 -5.560 -16.357 1.00 85.50 349 ARG A CA 1
ATOM 2681 C C . ARG A 1 349 ? -14.036 -6.021 -15.732 1.00 85.50 349 ARG A C 1
ATOM 2683 O O . ARG A 1 349 ? -12.995 -5.452 -16.036 1.00 85.50 349 ARG A O 1
ATOM 2690 N N . ARG A 1 350 ? -14.071 -7.050 -14.880 1.00 80.81 350 ARG A N 1
ATOM 2691 C CA . ARG A 1 350 ? -12.863 -7.599 -14.248 1.00 80.81 350 ARG A CA 1
ATOM 2692 C C . ARG A 1 350 ? -11.923 -8.236 -15.269 1.00 80.81 350 ARG A C 1
ATOM 2694 O O . ARG A 1 350 ? -10.717 -8.040 -15.175 1.00 80.81 350 ARG A O 1
ATOM 2701 N N . GLN A 1 351 ? -12.464 -8.971 -16.238 1.00 84.56 351 GLN A N 1
ATOM 2702 C CA . GLN A 1 351 ? -11.676 -9.597 -17.302 1.00 84.56 351 GLN A CA 1
ATOM 2703 C C . GLN A 1 351 ? -11.013 -8.559 -18.211 1.00 84.56 351 GLN A C 1
ATOM 2705 O O . GLN A 1 351 ? -9.831 -8.702 -18.511 1.00 84.56 351 GLN A O 1
ATOM 2710 N N . GLU A 1 352 ? -11.730 -7.496 -18.590 1.00 84.31 352 GLU A N 1
ATOM 2711 C CA . GLU A 1 352 ? -11.155 -6.417 -19.403 1.00 84.31 352 GLU A CA 1
ATOM 2712 C C . GLU A 1 352 ? -10.037 -5.689 -18.644 1.00 84.31 352 GLU A C 1
ATOM 2714 O O . GLU A 1 352 ? -8.953 -5.498 -19.192 1.00 84.31 352 GLU A O 1
ATOM 2719 N N . MET A 1 353 ? -10.254 -5.356 -17.365 1.00 77.75 353 MET A N 1
ATOM 2720 C CA . MET A 1 353 ? -9.222 -4.741 -16.519 1.00 77.75 353 MET A CA 1
ATOM 2721 C C . MET A 1 353 ? -7.973 -5.617 -16.423 1.00 77.75 353 MET A C 1
ATOM 2723 O O . MET A 1 353 ? -6.875 -5.154 -16.725 1.00 77.75 353 MET A O 1
ATOM 2727 N N . LYS A 1 354 ? -8.152 -6.910 -16.128 1.00 78.25 354 LYS A N 1
ATOM 2728 C CA . LYS A 1 354 ? -7.053 -7.877 -16.077 1.00 78.25 354 LYS A CA 1
ATOM 2729 C C . LYS A 1 354 ? -6.315 -7.988 -17.414 1.00 78.25 354 LYS A C 1
ATOM 2731 O O . LYS A 1 354 ? -5.091 -8.043 -17.435 1.00 78.25 354 LYS A O 1
ATOM 2736 N N . SER A 1 355 ? -7.037 -8.002 -18.535 1.00 82.75 355 SER A N 1
ATOM 2737 C CA . SER A 1 355 ? -6.420 -8.065 -19.864 1.00 82.75 355 SER A CA 1
ATOM 2738 C C . SER A 1 355 ? -5.574 -6.828 -20.163 1.00 82.75 355 SER A C 1
ATOM 2740 O O . SER A 1 355 ? -4.505 -6.955 -20.763 1.00 82.75 355 SER A O 1
ATOM 2742 N N . LEU A 1 356 ? -6.046 -5.638 -19.784 1.00 77.94 356 LEU A N 1
ATOM 2743 C CA . LEU A 1 356 ? -5.297 -4.397 -19.966 1.00 77.94 356 LEU A CA 1
ATOM 2744 C C . LEU A 1 356 ? -4.051 -4.374 -19.062 1.00 77.94 356 LEU A C 1
ATOM 2746 O O . LEU A 1 356 ? -2.970 -4.016 -19.527 1.00 77.94 356 LEU A O 1
ATOM 2750 N N . GLU A 1 357 ? -4.178 -4.819 -17.810 1.00 73.50 357 GLU A N 1
ATOM 2751 C CA . GLU A 1 357 ? -3.062 -4.946 -16.865 1.00 73.50 357 GLU A CA 1
ATOM 2752 C C . GLU A 1 357 ? -2.006 -5.951 -17.327 1.00 73.50 357 GLU A C 1
ATOM 2754 O O . GLU A 1 357 ? -0.816 -5.656 -17.262 1.00 73.50 357 GLU A O 1
ATOM 2759 N N . ASP A 1 358 ? -2.407 -7.133 -17.800 1.00 78.50 358 ASP A N 1
ATOM 2760 C CA . ASP A 1 358 ? -1.474 -8.168 -18.254 1.00 78.50 358 ASP A CA 1
ATOM 2761 C C . ASP A 1 358 ? -0.741 -7.743 -19.535 1.00 78.50 358 ASP A C 1
ATOM 2763 O O . ASP A 1 358 ? 0.466 -7.972 -19.662 1.00 78.50 358 ASP A O 1
ATOM 2767 N N . HIS A 1 359 ? -1.431 -7.062 -20.456 1.00 80.00 359 HIS A N 1
ATOM 2768 C CA . HIS A 1 359 ? -0.794 -6.481 -21.638 1.00 80.00 359 HIS A CA 1
ATOM 2769 C C . HIS A 1 359 ? 0.229 -5.407 -21.243 1.00 80.00 359 HIS A C 1
ATOM 2771 O O . HIS A 1 359 ? 1.337 -5.377 -21.780 1.00 80.00 359 HIS A O 1
ATOM 2777 N N . GLU A 1 360 ? -0.097 -4.565 -20.263 1.00 77.88 360 GLU A N 1
ATOM 2778 C CA . GLU A 1 360 ? 0.819 -3.539 -19.773 1.00 77.88 360 GLU A CA 1
ATOM 2779 C C . GLU A 1 360 ? 2.011 -4.127 -19.006 1.00 77.88 360 GLU A C 1
ATOM 2781 O O . GLU A 1 360 ? 3.155 -3.744 -19.256 1.00 77.88 360 GLU A O 1
ATOM 2786 N N . ALA A 1 361 ? 1.774 -5.128 -18.154 1.00 75.44 361 ALA A N 1
ATOM 2787 C CA . ALA A 1 361 ? 2.817 -5.884 -17.462 1.00 75.44 361 ALA A CA 1
ATOM 2788 C C . ALA A 1 361 ? 3.841 -6.455 -18.447 1.00 75.44 361 ALA A C 1
ATOM 2790 O O . ALA A 1 361 ? 5.052 -6.369 -18.230 1.00 75.44 361 ALA A O 1
ATOM 2791 N N . MET A 1 362 ? 3.341 -7.036 -19.541 1.00 78.75 362 MET A N 1
ATOM 2792 C CA . MET A 1 362 ? 4.170 -7.592 -20.600 1.00 78.75 362 MET A CA 1
ATOM 2793 C C . MET A 1 362 ? 5.005 -6.500 -21.276 1.00 78.75 362 MET A C 1
ATOM 2795 O O . MET A 1 362 ? 6.217 -6.669 -21.393 1.00 78.75 362 MET A O 1
ATOM 2799 N N . ARG A 1 363 ? 4.405 -5.351 -21.625 1.00 79.62 363 ARG A N 1
ATOM 2800 C CA . ARG A 1 363 ? 5.130 -4.212 -22.218 1.00 79.62 363 ARG A CA 1
ATOM 2801 C C . ARG A 1 363 ? 6.249 -3.691 -21.314 1.00 79.62 363 ARG A C 1
ATOM 2803 O O . ARG A 1 363 ? 7.359 -3.478 -21.800 1.00 79.62 363 ARG A O 1
ATOM 2810 N N . GLN A 1 364 ? 5.990 -3.520 -20.015 1.00 74.75 364 GLN A N 1
ATOM 2811 C CA . GLN A 1 364 ? 7.004 -3.072 -19.051 1.00 74.75 364 GLN A CA 1
ATOM 2812 C C . GLN A 1 364 ? 8.171 -4.059 -18.948 1.00 74.75 364 GLN A C 1
ATOM 2814 O O . GLN A 1 364 ? 9.337 -3.661 -18.959 1.00 74.75 364 GLN A O 1
ATOM 2819 N N . ARG A 1 365 ? 7.861 -5.357 -18.873 1.00 75.94 365 ARG A N 1
ATOM 2820 C CA . ARG A 1 365 ? 8.869 -6.413 -18.770 1.00 75.94 365 ARG A CA 1
ATOM 2821 C C . ARG A 1 365 ? 9.727 -6.504 -20.033 1.00 75.94 365 ARG A C 1
ATOM 2823 O O . ARG A 1 365 ? 10.947 -6.608 -19.930 1.00 75.94 365 ARG A O 1
ATOM 2830 N N . ASP A 1 366 ? 9.111 -6.414 -21.208 1.00 78.19 366 ASP A N 1
ATOM 2831 C CA . ASP A 1 366 ? 9.822 -6.438 -22.488 1.00 78.19 366 ASP A CA 1
ATOM 2832 C C . ASP A 1 366 ? 10.732 -5.209 -22.644 1.00 78.19 366 ASP A C 1
ATOM 2834 O O . ASP A 1 366 ? 11.881 -5.339 -23.073 1.00 78.19 366 ASP A O 1
ATOM 2838 N N . ALA A 1 367 ? 10.259 -4.024 -22.237 1.00 78.19 367 ALA A N 1
ATOM 2839 C CA . ALA A 1 367 ? 11.068 -2.807 -22.217 1.00 78.19 367 ALA A CA 1
ATOM 2840 C C . ALA A 1 367 ? 12.285 -2.948 -21.289 1.00 78.19 367 ALA A C 1
ATOM 2842 O O . ALA A 1 367 ? 13.404 -2.631 -21.698 1.00 78.19 367 ALA A O 1
ATOM 2843 N N . TYR A 1 368 ? 12.087 -3.492 -20.083 1.00 77.25 368 TYR A N 1
ATOM 2844 C CA . TYR A 1 368 ? 13.174 -3.755 -19.142 1.00 77.25 368 TYR A CA 1
ATOM 2845 C C . TYR A 1 368 ? 14.201 -4.740 -19.708 1.00 77.25 368 TYR A C 1
ATOM 2847 O O . TYR A 1 368 ? 15.398 -4.458 -19.682 1.00 77.25 368 TYR A O 1
ATOM 2855 N N . TYR A 1 369 ? 13.764 -5.892 -20.232 1.00 79.06 369 TYR A N 1
ATOM 2856 C CA . TYR A 1 369 ? 14.699 -6.883 -20.768 1.00 79.06 369 TYR A CA 1
ATOM 2857 C C . TYR A 1 369 ? 15.476 -6.333 -21.956 1.00 79.06 369 TYR A C 1
ATOM 2859 O O . TYR A 1 369 ? 16.674 -6.574 -22.052 1.00 79.06 369 TYR A O 1
ATOM 2867 N N . LYS A 1 370 ? 14.835 -5.531 -22.811 1.00 83.44 370 LYS A N 1
ATOM 2868 C CA . LYS A 1 370 ? 15.518 -4.851 -23.911 1.00 83.44 370 LYS A CA 1
ATOM 2869 C C . LYS A 1 370 ? 16.608 -3.900 -23.410 1.00 83.44 370 LYS A C 1
ATOM 2871 O O . LYS A 1 370 ? 17.715 -3.925 -23.940 1.00 83.44 370 LYS A O 1
ATOM 2876 N N . GLU A 1 371 ? 16.320 -3.095 -22.386 1.00 78.50 371 GLU A N 1
ATOM 2877 C CA . GLU A 1 371 ? 17.313 -2.206 -21.768 1.00 78.50 371 GLU A CA 1
ATOM 2878 C C . GLU A 1 371 ? 18.457 -3.003 -21.123 1.00 78.50 371 GLU A C 1
ATOM 2880 O O . GLU A 1 371 ? 19.629 -2.674 -21.308 1.00 78.50 371 GLU A O 1
ATOM 2885 N N . ARG A 1 372 ? 18.139 -4.086 -20.402 1.00 77.06 372 ARG A N 1
ATOM 2886 C CA . ARG A 1 372 ? 19.141 -4.919 -19.727 1.00 77.06 372 ARG A CA 1
ATOM 2887 C C . ARG A 1 372 ? 20.024 -5.679 -20.711 1.00 77.06 372 ARG A C 1
ATOM 2889 O O . ARG A 1 372 ? 21.225 -5.752 -20.475 1.00 77.06 372 ARG A O 1
ATOM 2896 N N . CYS A 1 373 ? 19.463 -6.208 -21.797 1.00 80.06 373 CYS A N 1
ATOM 2897 C CA . CYS A 1 373 ? 20.235 -6.817 -22.878 1.00 80.06 373 CYS A CA 1
ATOM 2898 C C . CYS A 1 373 ? 21.196 -5.799 -23.497 1.00 80.06 373 CYS A C 1
ATOM 2900 O O . CYS A 1 373 ? 22.379 -6.091 -23.588 1.00 80.06 373 CYS A O 1
ATOM 2902 N N . ALA A 1 374 ? 20.727 -4.588 -23.815 1.00 79.94 374 ALA A N 1
ATOM 2903 C CA . ALA A 1 374 ? 21.589 -3.539 -24.361 1.00 79.94 374 ALA A CA 1
ATOM 2904 C C . ALA A 1 374 ? 22.717 -3.130 -23.395 1.00 79.94 374 ALA A C 1
ATOM 2906 O O . ALA A 1 374 ? 23.835 -2.872 -23.829 1.00 79.94 374 ALA A O 1
ATOM 2907 N N . ALA A 1 375 ? 22.445 -3.091 -22.085 1.00 73.81 375 ALA A N 1
ATOM 2908 C CA . ALA A 1 375 ? 23.470 -2.829 -21.076 1.00 73.81 375 ALA A CA 1
ATOM 2909 C C . ALA A 1 375 ? 24.510 -3.961 -21.003 1.00 73.81 375 ALA A C 1
ATOM 2911 O O . ALA A 1 375 ? 25.701 -3.680 -20.986 1.00 73.81 375 ALA A O 1
ATOM 2912 N N . LEU A 1 376 ? 24.068 -5.224 -21.016 1.00 73.88 376 LEU A N 1
ATOM 2913 C CA . LEU A 1 376 ? 24.953 -6.396 -21.015 1.00 73.88 376 LEU A CA 1
ATOM 2914 C C . LEU A 1 376 ? 25.765 -6.541 -22.309 1.00 73.88 376 LEU A C 1
ATOM 2916 O O . LEU A 1 376 ? 26.836 -7.122 -22.276 1.00 73.88 376 LEU A O 1
ATOM 2920 N N . GLU A 1 377 ? 25.256 -6.057 -23.443 1.00 84.62 377 GLU A N 1
ATOM 2921 C CA . GLU A 1 377 ? 25.998 -6.014 -24.713 1.00 84.62 377 GLU A CA 1
ATOM 2922 C C . GLU A 1 377 ? 27.067 -4.911 -24.737 1.00 84.62 377 GLU A C 1
ATOM 2924 O O . GLU A 1 377 ? 28.005 -4.983 -25.530 1.00 84.62 377 GLU A O 1
ATOM 2929 N N . ALA A 1 378 ? 26.903 -3.870 -23.915 1.00 82.06 378 ALA A N 1
ATOM 2930 C CA . ALA A 1 378 ? 27.852 -2.767 -23.795 1.00 82.06 378 ALA A CA 1
ATOM 2931 C C . ALA A 1 378 ? 28.960 -3.027 -22.755 1.00 82.06 378 ALA A C 1
ATOM 2933 O O . ALA A 1 378 ? 30.025 -2.414 -22.858 1.00 82.06 378 ALA A O 1
ATOM 2934 N N . GLU A 1 379 ? 28.685 -3.880 -21.762 1.00 80.31 379 GLU A N 1
ATOM 2935 C CA . GLU A 1 379 ? 29.647 -4.431 -20.789 1.00 80.31 379 GLU A CA 1
ATOM 2936 C C . GLU A 1 379 ? 30.572 -5.469 -21.449 1.00 80.31 379 GLU A C 1
ATOM 2938 O O . GLU A 1 379 ? 31.795 -5.411 -21.171 1.00 80.31 379 GLU A O 1
#

Nearest PDB structures (foldseek):
  4qqw-assembly2_C  TM=2.405E-01  e=1.269E+00  Thermobifida fusca YX
  4qqw-assembly6_G  TM=2.794E-01  e=1.841E+00  Thermobifida fusca YX
  3syv-assembly4_H  TM=2.917E-01  e=8.596E+00  Mus musculus
  8k22-assembly1_A  TM=2.646E-01  e=2.277E+00  Vibrio phage ICP1_2004_A

Mean predicted aligned error: 9.59 Å